Protein AF-0000000087584716 (afdb_homodimer)

InterPro domains:
  IPR004363 Methylglyoxal synthase [NF003559] (1-115)
  IPR004363 Methylglyoxal synthase [PTHR30492] (1-137)
  IPR011607 Methylglyoxal synthase-like domain [PF02142] (18-101)
  IPR036914 Methylglyoxal synthase-like domain superfamily [G3DSA:3.40.50.1380] (1-124)
  IPR036914 Methylglyoxal synthase-like domain superfamily [SSF52335] (1-111)

Foldseek 3Di:
DLVQLLVVCLVLVVLQQQAAAEEEDSSVVSNCVNCPPPPNGHYDDHAHDLVVCRLVVVLVCVVLLAAQAEEEAEDPPDDDPNVVSVVSSVVSCQQQVHHYHHHDVRCVVVSVQSVVPVVDDPSVCVPRVSLQGTHGHPVNVVVVVVVVVVVVVVVVVVVVVCVVDVPDPDPDPDDPPPPPPPPPPSPSRRYHYYYYYDDD/DLVQLLVVCLVLVVLQQQAAAEEEDSSVVSNCVNCPPPPNGHYDDHAYDQVVCRLVVVLVCVVLLQAQAEEEAEDPPDDDPNVVSVVSSVVSCQQQVHHYHHHDVRCVVVSVQSVVPVVDDPSPCVPRVSSQGTHGHPVNVVVVVVVVVVVVVVVVVVVVVCVVDVPDPDPDPDDPPPPPPPPPPSPSRRYHYYYYYDDD

Structure (mmCIF, N/CA/C/O backbone):
data_AF-0000000087584716-model_v1
#
loop_
_entity.id
_entity.type
_entity.pdbx_description
1 polymer 'MGS-like domain-containing protein'
#
loop_
_atom_site.group_PDB
_atom_site.id
_atom_site.type_symbol
_atom_site.label_atom_id
_atom_site.label_alt_id
_atom_site.label_comp_id
_atom_site.label_asym_id
_atom_site.label_entity_id
_atom_site.label_seq_id
_atom_site.pdbx_PDB_ins_code
_atom_site.Cartn_x
_atom_site.Cartn_y
_atom_site.Cartn_z
_atom_site.occupancy
_atom_site.B_iso_or_equiv
_atom_site.auth_seq_id
_atom_site.auth_comp_id
_atom_site.auth_asym_id
_atom_site.auth_atom_id
_atom_site.pdbx_PDB_model_num
ATOM 1 N N . MET A 1 1 ? 11.078 -5.527 -12.258 1 63.47 1 MET A N 1
ATOM 2 C CA . MET A 1 1 ? 10.594 -5.707 -10.891 1 63.47 1 MET A CA 1
ATOM 3 C C . MET A 1 1 ? 10.656 -7.172 -10.477 1 63.47 1 MET A C 1
ATOM 5 O O . MET A 1 1 ? 10.711 -7.488 -9.289 1 63.47 1 MET A O 1
ATOM 9 N N . LYS A 1 2 ? 11.078 -8.07 -11.391 1 71.12 2 LYS A N 1
ATOM 10 C CA . LYS A 1 2 ? 11.133 -9.5 -11.109 1 71.12 2 LYS A CA 1
ATOM 11 C C . LYS A 1 2 ? 12.297 -9.836 -10.18 1 71.12 2 LYS A C 1
ATOM 13 O O . LYS A 1 2 ? 12.133 -10.578 -9.211 1 71.12 2 LYS A O 1
ATOM 18 N N . PRO A 1 3 ? 13.328 -9.047 -10.281 1 79.12 3 PRO A N 1
ATOM 19 C CA . PRO A 1 3 ? 14.398 -9.344 -9.328 1 79.12 3 PRO A CA 1
ATOM 20 C C . PRO A 1 3 ? 14.039 -8.938 -7.898 1 79.12 3 PRO A C 1
ATOM 22 O O . PRO A 1 3 ? 14.375 -9.648 -6.949 1 79.12 3 PRO A O 1
ATOM 25 N N . ALA A 1 4 ? 13.367 -7.805 -7.84 1 84.81 4 ALA A N 1
ATOM 26 C CA . ALA A 1 4 ? 12.953 -7.344 -6.516 1 84.81 4 ALA A CA 1
ATOM 27 C C . ALA A 1 4 ? 12 -8.336 -5.863 1 84.81 4 ALA A C 1
ATOM 29 O O . ALA A 1 4 ? 12.102 -8.602 -4.664 1 84.81 4 ALA A O 1
ATOM 30 N N . MET A 1 5 ? 11.148 -8.914 -6.66 1 89.94 5 MET A N 1
ATOM 31 C CA . MET A 1 5 ? 10.211 -9.906 -6.152 1 89.94 5 MET A CA 1
ATOM 32 C C . MET A 1 5 ? 10.93 -11.188 -5.758 1 89.94 5 MET A C 1
ATOM 34 O O . MET A 1 5 ? 10.633 -11.781 -4.719 1 89.94 5 MET A O 1
ATOM 38 N N . HIS A 1 6 ? 11.844 -11.586 -6.582 1 91.5 6 HIS A N 1
ATOM 39 C CA . HIS A 1 6 ? 12.625 -12.781 -6.27 1 91.5 6 HIS A CA 1
ATOM 40 C C . HIS A 1 6 ? 13.367 -12.633 -4.945 1 91.5 6 HIS A C 1
ATOM 42 O O . HIS A 1 6 ? 13.32 -13.523 -4.098 1 91.5 6 HIS A O 1
ATOM 48 N N . ASP A 1 7 ? 13.984 -11.461 -4.777 1 91.94 7 ASP A N 1
ATOM 49 C CA . ASP A 1 7 ? 14.688 -11.172 -3.527 1 91.94 7 ASP A CA 1
ATOM 50 C C . ASP A 1 7 ? 13.719 -11.188 -2.344 1 91.94 7 ASP A C 1
ATOM 52 O O . ASP A 1 7 ? 14.062 -11.672 -1.264 1 91.94 7 ASP A O 1
ATOM 56 N N . PHE A 1 8 ? 12.594 -10.68 -2.561 1 91.56 8 PHE A N 1
ATOM 57 C CA . PHE A 1 8 ? 11.562 -10.625 -1.526 1 91.56 8 PHE A CA 1
ATOM 58 C C . PHE A 1 8 ? 11.141 -12.031 -1.122 1 91.56 8 PHE A C 1
ATOM 60 O O . PHE A 1 8 ? 11.016 -12.336 0.067 1 91.56 8 PHE A O 1
ATOM 67 N N . ILE A 1 9 ? 10.945 -12.93 -2.104 1 92 9 ILE A N 1
ATOM 68 C CA . ILE A 1 9 ? 10.531 -14.312 -1.887 1 92 9 ILE A CA 1
ATOM 69 C C . ILE A 1 9 ? 11.617 -15.055 -1.107 1 92 9 ILE A C 1
ATOM 71 O O . ILE A 1 9 ? 11.312 -15.852 -0.215 1 92 9 ILE A O 1
ATOM 75 N N . ILE A 1 10 ? 12.859 -14.734 -1.436 1 93.94 10 ILE A N 1
ATOM 76 C CA . ILE A 1 10 ? 13.969 -15.367 -0.735 1 93.94 10 ILE A CA 1
ATOM 77 C C . ILE A 1 10 ? 14.023 -14.867 0.707 1 93.94 10 ILE A C 1
ATOM 79 O O . ILE A 1 10 ? 14.078 -15.672 1.646 1 93.94 10 ILE A O 1
ATOM 83 N N . GLN A 1 11 ? 13.93 -13.617 0.919 1 93.5 11 GLN A N 1
ATOM 84 C CA . GLN A 1 11 ? 14.125 -12.992 2.221 1 93.5 11 GLN A CA 1
ATOM 85 C C . GLN A 1 11 ? 13.008 -13.367 3.186 1 93.5 11 GLN A C 1
ATOM 87 O O . GLN A 1 11 ? 13.242 -13.555 4.379 1 93.5 11 GLN A O 1
ATOM 92 N N . TYR A 1 12 ? 11.82 -13.508 2.654 1 93 12 TYR A N 1
ATOM 93 C CA . TYR A 1 12 ? 10.688 -13.695 3.555 1 93 12 TYR A CA 1
ATOM 94 C C . TYR A 1 12 ? 10.039 -15.055 3.34 1 93 12 TYR A C 1
ATOM 96 O O . TYR A 1 12 ? 8.875 -15.258 3.695 1 93 12 TYR A O 1
ATOM 104 N N . GLY A 1 13 ? 10.773 -16 2.754 1 93 13 GLY A N 1
ATOM 105 C CA . GLY A 1 13 ? 10.266 -17.328 2.453 1 93 13 GLY A CA 1
ATOM 106 C C . GLY A 1 13 ? 9.711 -18.047 3.67 1 93 13 GLY A C 1
ATOM 107 O O . GLY A 1 13 ? 8.695 -18.734 3.582 1 93 13 GLY A O 1
ATOM 108 N N . GLU A 1 14 ? 10.305 -17.812 4.836 1 92 14 GLU A N 1
ATOM 109 C C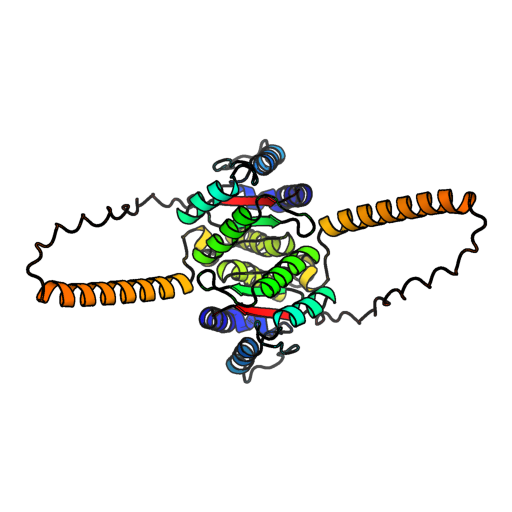A . GLU A 1 14 ? 9.883 -18.5 6.055 1 92 14 GLU A CA 1
ATOM 110 C C . GLU A 1 14 ? 8.492 -18.062 6.484 1 92 14 GLU A C 1
ATOM 112 O O . GLU A 1 14 ? 7.723 -18.859 7.035 1 92 14 GLU A O 1
ATOM 117 N N . VAL A 1 15 ? 8.156 -16.812 6.207 1 89.88 15 VAL A N 1
ATOM 118 C CA . VAL A 1 15 ? 6.836 -16.297 6.547 1 89.88 15 VAL A CA 1
ATOM 119 C C . VAL A 1 15 ? 5.84 -16.641 5.441 1 89.88 15 VAL A C 1
ATOM 121 O O . VAL A 1 15 ? 4.75 -17.156 5.715 1 89.88 15 VAL A O 1
ATOM 124 N N . LEU A 1 16 ? 6.215 -16.5 4.164 1 90.25 16 LEU A N 1
ATOM 125 C CA . LEU A 1 16 ? 5.328 -16.656 3.016 1 90.25 16 LEU A CA 1
ATOM 126 C C . LEU A 1 16 ? 4.828 -18.094 2.904 1 90.25 16 LEU A C 1
ATOM 128 O O . LEU A 1 16 ? 3.656 -18.328 2.604 1 90.25 16 LEU A O 1
ATOM 132 N N . ARG A 1 17 ? 5.645 -19.031 3.248 1 89.38 17 ARG A N 1
ATOM 133 C CA . ARG A 1 17 ? 5.312 -20.438 3.057 1 89.38 17 ARG A CA 1
ATOM 134 C C . ARG A 1 17 ? 4.281 -20.906 4.082 1 89.38 17 ARG A C 1
ATOM 136 O O . ARG A 1 17 ? 3.707 -21.984 3.947 1 89.38 17 ARG A O 1
ATOM 143 N N . LYS A 1 18 ? 4.02 -20.094 5.066 1 87.06 18 LYS A N 1
ATOM 144 C CA . LYS A 1 18 ? 3.039 -20.453 6.086 1 87.06 18 LYS A CA 1
ATOM 145 C C . LYS A 1 18 ? 1.624 -20.109 5.633 1 87.06 18 LYS A C 1
ATOM 147 O O . LYS A 1 18 ? 0.648 -20.453 6.305 1 87.06 18 LYS A O 1
ATOM 152 N N . PHE A 1 19 ? 1.517 -19.484 4.492 1 84.06 19 PHE A N 1
ATOM 153 C CA . PHE A 1 19 ? 0.229 -19.094 3.932 1 84.06 19 PHE A CA 1
ATOM 154 C C . PHE A 1 19 ? 0.028 -19.719 2.555 1 84.06 19 PHE A C 1
ATOM 156 O O . PHE A 1 19 ? 0.992 -20.125 1.908 1 84.06 19 PHE A O 1
ATOM 163 N N . ARG A 1 20 ? -1.274 -19.797 2.162 1 88.06 20 ARG A N 1
ATOM 164 C CA . ARG A 1 20 ? -1.524 -20.141 0.764 1 88.06 20 ARG A CA 1
ATOM 165 C C . ARG A 1 20 ? -1.061 -19.016 -0.16 1 88.06 20 ARG A C 1
ATOM 167 O O . ARG A 1 20 ? -1.427 -17.844 0.032 1 88.06 20 ARG A O 1
ATOM 174 N N . VAL A 1 21 ? -0.219 -19.406 -1.082 1 90.69 21 VAL A N 1
ATOM 175 C CA . VAL A 1 21 ? 0.371 -18.375 -1.94 1 90.69 21 VAL A CA 1
ATOM 176 C C . VAL A 1 21 ? -0.11 -18.562 -3.377 1 90.69 21 VAL A C 1
ATOM 178 O O . VAL A 1 21 ? -0.074 -19.688 -3.908 1 90.69 21 VAL A O 1
ATOM 181 N N . THR A 1 22 ? -0.655 -17.516 -3.971 1 91.06 22 THR A N 1
ATOM 182 C CA . THR A 1 22 ? -1.039 -17.453 -5.379 1 91.06 22 THR A CA 1
ATOM 183 C C . THR A 1 22 ? -0.339 -16.297 -6.086 1 91.06 22 THR A C 1
ATOM 185 O O . THR A 1 22 ? 0.269 -15.445 -5.441 1 91.06 22 THR A O 1
ATOM 188 N N . GLY A 1 23 ? -0.29 -16.359 -7.383 1 90.19 23 GLY A N 1
ATOM 189 C CA . GLY A 1 23 ? 0.361 -15.32 -8.156 1 90.19 23 GLY A CA 1
ATOM 190 C C . GLY A 1 23 ? 0.444 -15.641 -9.641 1 90.19 23 GLY A C 1
ATOM 191 O O . GLY A 1 23 ? -0.156 -16.609 -10.102 1 90.19 23 GLY A O 1
ATOM 192 N N . THR A 1 24 ? 1.114 -14.711 -10.336 1 87.06 24 THR A N 1
ATOM 193 C CA . THR A 1 24 ? 1.285 -14.906 -11.773 1 87.06 24 THR A CA 1
ATOM 194 C C . THR A 1 24 ? 2.279 -16.031 -12.047 1 87.06 24 THR A C 1
ATOM 196 O O . THR A 1 24 ? 3.018 -16.438 -11.156 1 87.06 24 THR A O 1
ATOM 199 N N . GLU A 1 25 ? 2.334 -16.453 -13.219 1 83.69 25 GLU A N 1
ATOM 200 C CA . GLU A 1 25 ? 3.084 -17.641 -13.625 1 83.69 25 GLU A CA 1
ATOM 201 C C . GLU A 1 25 ? 4.555 -17.531 -13.234 1 83.69 25 GLU A C 1
ATOM 203 O O . GLU A 1 25 ? 5.102 -18.406 -12.562 1 83.69 25 GLU A O 1
ATOM 208 N N . THR A 1 26 ? 5.215 -16.438 -13.633 1 84.44 26 THR A N 1
ATOM 209 C CA . THR A 1 26 ? 6.641 -16.281 -13.367 1 84.44 26 THR A CA 1
ATOM 210 C C . THR A 1 26 ? 6.902 -16.172 -11.867 1 84.44 26 THR A C 1
ATOM 212 O O . THR A 1 26 ? 7.863 -16.75 -11.352 1 84.44 26 THR A O 1
ATOM 215 N N . THR A 1 27 ? 6.059 -15.453 -11.18 1 89.56 27 THR A N 1
ATOM 216 C CA . THR A 1 27 ? 6.211 -15.297 -9.742 1 89.56 27 THR A CA 1
ATOM 217 C C . THR A 1 27 ? 6.051 -16.641 -9.031 1 89.56 27 THR A C 1
ATOM 219 O O . THR A 1 27 ? 6.84 -16.984 -8.148 1 89.56 27 THR A O 1
ATOM 222 N N . MET A 1 28 ? 5.078 -17.438 -9.469 1 90.69 28 MET A N 1
ATOM 223 C CA . MET A 1 28 ? 4.844 -18.734 -8.828 1 90.69 28 MET A CA 1
ATOM 224 C C . MET A 1 28 ? 5.977 -19.703 -9.141 1 90.69 28 MET A C 1
ATOM 226 O O . MET A 1 28 ? 6.328 -20.547 -8.305 1 90.69 28 MET A O 1
ATOM 230 N N . LYS A 1 29 ? 6.535 -19.562 -10.32 1 88.69 29 LYS A N 1
ATOM 231 C CA . LYS A 1 29 ? 7.707 -20.375 -10.648 1 88.69 29 LYS A CA 1
ATOM 232 C C . LYS A 1 29 ? 8.867 -20.062 -9.711 1 88.69 29 LYS A C 1
ATOM 234 O O . LYS A 1 29 ? 9.586 -20.969 -9.273 1 88.69 29 LYS A O 1
ATOM 239 N N . MET A 1 30 ? 9.047 -18.766 -9.414 1 90 30 MET A N 1
ATOM 240 C CA . MET A 1 30 ? 10.078 -18.359 -8.469 1 90 30 MET A CA 1
ATOM 241 C C . MET A 1 30 ? 9.836 -18.984 -7.102 1 90 30 MET A C 1
ATOM 243 O O . MET A 1 30 ? 10.766 -19.516 -6.484 1 90 30 MET A O 1
ATOM 247 N N . CYS A 1 31 ? 8.586 -18.922 -6.676 1 91.62 31 CYS A N 1
ATOM 248 C CA . CYS A 1 31 ? 8.242 -19.484 -5.375 1 91.62 31 CYS A CA 1
ATOM 249 C C . CYS A 1 31 ? 8.531 -20.984 -5.332 1 91.62 31 CYS A C 1
ATOM 251 O O . CYS A 1 31 ? 9.203 -21.469 -4.422 1 91.62 31 CYS A O 1
ATOM 253 N N . LYS A 1 32 ? 8.078 -21.719 -6.332 1 92.44 32 LYS A N 1
ATOM 254 C CA . LYS A 1 32 ? 8.227 -23.172 -6.371 1 92.44 32 LYS A CA 1
ATOM 255 C C . LYS A 1 32 ? 9.695 -23.562 -6.445 1 92.44 32 LYS A C 1
ATOM 257 O O . LYS A 1 32 ? 10.109 -24.547 -5.828 1 92.44 32 LYS A O 1
ATOM 262 N N . SER A 1 33 ? 10.422 -22.766 -7.168 1 93.69 33 SER A N 1
ATOM 263 C CA . SER A 1 33 ? 11.852 -23.031 -7.285 1 93.69 33 SER A CA 1
ATOM 264 C C . SER A 1 33 ? 12.57 -22.797 -5.961 1 93.69 33 SER A C 1
ATOM 266 O O . SER A 1 33 ? 13.359 -23.641 -5.52 1 93.69 33 SER A O 1
ATOM 268 N N . GLU A 1 34 ? 12.305 -21.656 -5.305 1 93 34 GLU A N 1
ATOM 269 C CA . GLU A 1 34 ? 13 -21.266 -4.082 1 93 34 GLU A CA 1
ATOM 270 C C . GLU A 1 34 ? 12.578 -22.141 -2.904 1 93 34 GLU A C 1
ATOM 272 O O . GLU A 1 34 ? 13.352 -22.344 -1.965 1 93 34 GLU A O 1
ATOM 277 N N . TRP A 1 35 ? 11.359 -22.734 -3.043 1 94.88 35 TRP A N 1
ATOM 278 C CA . TRP A 1 35 ? 10.828 -23.453 -1.896 1 94.88 35 TRP A CA 1
ATOM 279 C C . TRP A 1 35 ? 10.844 -24.969 -2.154 1 94.88 35 TRP A C 1
ATOM 281 O O . TRP A 1 35 ? 10.203 -25.734 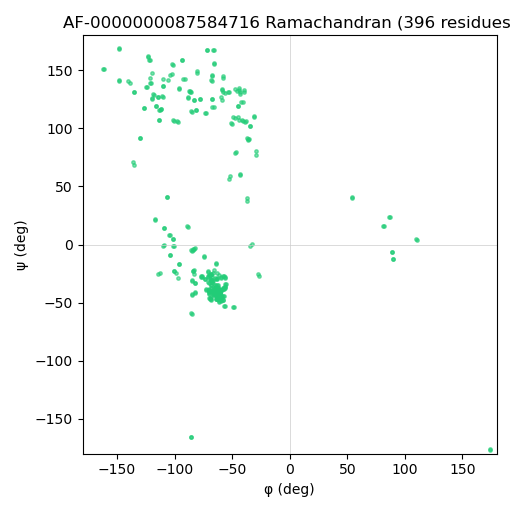-1.43 1 94.88 35 TRP A O 1
ATOM 291 N N . LYS A 1 36 ? 11.555 -25.359 -3.143 1 94.12 36 LYS A N 1
ATOM 292 C CA . LYS A 1 36 ? 11.664 -26.766 -3.465 1 94.12 36 LYS A CA 1
ATOM 293 C C . LYS A 1 36 ? 12.203 -27.562 -2.277 1 94.12 36 LYS A C 1
ATOM 295 O O . LYS A 1 36 ? 13.188 -27.156 -1.648 1 94.12 36 LYS A O 1
ATOM 300 N N . GLY A 1 37 ? 11.555 -28.641 -1.932 1 92.62 37 GLY A N 1
ATOM 301 C CA . GLY A 1 37 ? 12 -29.516 -0.862 1 92.62 37 GLY A CA 1
ATOM 302 C C . GLY A 1 37 ? 11.445 -29.141 0.496 1 92.62 37 GLY A C 1
ATOM 303 O O . GLY A 1 37 ? 11.609 -29.875 1.472 1 92.62 37 GLY A O 1
ATOM 304 N N . LYS A 1 38 ? 10.867 -27.969 0.583 1 91.5 38 LYS A N 1
ATOM 305 C CA . LYS A 1 38 ? 10.242 -27.562 1.84 1 91.5 38 LYS A CA 1
ATOM 306 C C . LYS A 1 38 ? 8.859 -28.188 1.988 1 91.5 38 LYS A C 1
ATOM 308 O O . LYS A 1 38 ? 8.18 -28.469 0.993 1 91.5 38 LYS A O 1
ATOM 313 N N . GLU A 1 39 ? 8.414 -28.5 3.186 1 88.75 39 GLU A N 1
ATOM 314 C CA . GLU A 1 39 ? 7.141 -29.156 3.455 1 88.75 39 GLU A CA 1
ATOM 315 C C . GLU A 1 39 ? 6.09 -28.156 3.932 1 88.75 39 GLU A C 1
ATOM 317 O O . GLU A 1 39 ? 6.43 -27.062 4.383 1 88.75 39 GLU A O 1
ATOM 322 N N . GLY A 1 40 ? 4.852 -28.5 3.707 1 89.06 40 GLY A N 1
ATOM 323 C CA . GLY A 1 40 ? 3.74 -27.766 4.277 1 89.06 40 GLY A CA 1
ATOM 324 C C . GLY A 1 40 ? 3.381 -26.516 3.48 1 89.06 40 GLY A C 1
ATOM 325 O O . GLY A 1 40 ? 2.744 -25.609 4.004 1 89.06 40 GLY A O 1
ATOM 326 N N . ILE A 1 41 ? 3.873 -26.453 2.266 1 87.62 41 ILE A N 1
ATOM 327 C CA . ILE A 1 41 ? 3.586 -25.281 1.432 1 87.62 41 ILE A CA 1
ATOM 328 C C . ILE A 1 41 ? 2.27 -25.5 0.687 1 87.62 41 ILE A C 1
ATOM 330 O O . ILE A 1 41 ? 2.033 -26.562 0.122 1 87.62 41 ILE A O 1
ATOM 334 N N . VAL A 1 42 ? 1.385 -24.5 0.724 1 89.25 42 VAL A N 1
ATOM 335 C CA . VAL A 1 42 ? 0.12 -24.547 -0.002 1 89.25 42 VAL A CA 1
ATOM 336 C C . VAL A 1 42 ? 0.123 -23.5 -1.114 1 89.25 42 VAL A C 1
ATOM 338 O O . VAL A 1 42 ? 0.21 -22.297 -0.846 1 89.25 42 VAL A O 1
ATOM 341 N N . TYR A 1 43 ? 0.06 -23.984 -2.277 1 88.69 43 TYR A N 1
ATOM 342 C CA . TYR A 1 43 ? -0.008 -23.094 -3.43 1 88.69 43 TYR A CA 1
ATOM 343 C C . TYR A 1 43 ? -1.449 -22.891 -3.883 1 88.69 43 TYR A C 1
ATOM 345 O O . TYR A 1 43 ? -2.238 -23.844 -3.895 1 88.69 43 TYR A O 1
ATOM 353 N N . GLY A 1 44 ? -1.771 -21.656 -4.121 1 87.88 44 GLY A N 1
ATOM 354 C CA . GLY A 1 44 ? -3.047 -21.375 -4.762 1 87.88 44 GLY A CA 1
ATOM 355 C C . GLY A 1 44 ? -2.98 -21.453 -6.277 1 87.88 44 GLY A C 1
ATOM 356 O O . GLY A 1 44 ? -2.014 -21.969 -6.836 1 87.88 44 GLY A O 1
ATOM 357 N N . ASP A 1 45 ? -3.963 -20.953 -6.949 1 85.19 45 ASP A N 1
ATOM 358 C CA . ASP A 1 45 ? -4.035 -20.953 -8.406 1 85.19 45 ASP A CA 1
ATOM 359 C C . ASP A 1 45 ? -2.967 -20.047 -9.016 1 85.19 45 ASP A C 1
ATOM 361 O O . ASP A 1 45 ? -2.67 -18.984 -8.477 1 85.19 45 ASP A O 1
ATOM 365 N N . VAL A 1 46 ? -2.469 -20.609 -10.109 1 89.38 46 VAL A N 1
ATOM 366 C CA . VAL A 1 46 ? -1.52 -19.797 -10.867 1 89.38 46 VAL A CA 1
ATOM 367 C C . VAL A 1 46 ? -2.27 -18.938 -11.875 1 89.38 46 VAL A C 1
ATOM 369 O O . VAL A 1 46 ? -3.086 -19.438 -12.648 1 89.38 46 VAL A O 1
ATOM 372 N N . CYS A 1 47 ? -2.016 -17.641 -11.812 1 89.81 47 CYS A N 1
ATOM 373 C CA . CYS A 1 47 ? -2.678 -16.703 -12.711 1 89.81 47 CYS A CA 1
ATOM 374 C C . CYS A 1 47 ? -1.835 -16.453 -13.953 1 89.81 47 CYS A C 1
ATOM 376 O O . CYS A 1 47 ? -0.62 -16.641 -13.938 1 89.81 47 CYS A O 1
ATOM 378 N N . ALA A 1 48 ? -2.48 -15.992 -15 1 87.75 48 ALA A N 1
ATOM 379 C CA . ALA A 1 48 ? -1.782 -15.562 -16.219 1 87.75 48 ALA A CA 1
ATOM 380 C C . ALA A 1 48 ? -0.929 -14.328 -15.945 1 87.75 48 ALA A C 1
ATOM 382 O O . ALA A 1 48 ? -1.034 -13.711 -14.891 1 87.75 48 ALA A O 1
ATOM 383 N N . SER A 1 49 ? -0.075 -14.086 -16.969 1 84.19 49 SER A N 1
ATOM 384 C CA . SER A 1 49 ? 0.692 -12.852 -16.859 1 84.19 49 SER A CA 1
ATOM 385 C C . SER A 1 49 ? -0.217 -11.625 -16.938 1 84.19 49 SER A C 1
ATOM 387 O O . SER A 1 49 ? -1.33 -11.703 -17.453 1 84.19 49 SER A O 1
ATOM 389 N N . GLY A 1 50 ? 0.186 -10.531 -16.406 1 82.38 50 GLY A N 1
ATOM 390 C CA . GLY A 1 50 ? -0.596 -9.305 -16.375 1 82.38 50 GLY A CA 1
ATOM 391 C C . GLY A 1 50 ? -1.181 -8.938 -17.734 1 82.38 50 GLY A C 1
ATOM 392 O O . GLY A 1 50 ? -2.402 -8.867 -17.891 1 82.38 50 GLY A O 1
ATOM 393 N N . PRO A 1 51 ? -0.314 -8.859 -18.766 1 83.38 51 PRO A N 1
ATOM 394 C CA . PRO A 1 51 ? -0.8 -8.438 -20.078 1 83.38 51 PRO A CA 1
ATOM 395 C C . PRO A 1 51 ? -1.8 -9.414 -20.672 1 83.38 51 PRO A C 1
ATOM 397 O O . PRO A 1 51 ? -2.607 -9.039 -21.531 1 83.38 51 PRO A O 1
ATOM 400 N N . LEU A 1 52 ? -1.846 -10.594 -20.156 1 89.44 52 LEU A N 1
ATOM 401 C CA . LEU A 1 52 ? -2.734 -11.609 -20.719 1 89.44 52 LEU A CA 1
ATOM 402 C C . LEU A 1 52 ? -3.967 -11.797 -19.828 1 89.44 52 LEU A C 1
ATOM 404 O O . LEU A 1 52 ? -4.711 -12.766 -20 1 89.44 52 LEU A O 1
ATOM 408 N N . GLY A 1 53 ? -4.094 -10.914 -18.844 1 87.38 53 GLY A N 1
ATOM 409 C CA . GLY A 1 53 ? -5.324 -10.938 -18.078 1 87.38 53 GLY A CA 1
ATOM 410 C C . GLY A 1 53 ? -5.129 -11.438 -16.656 1 87.38 53 GLY A C 1
ATOM 411 O O . GLY A 1 53 ? -6.102 -11.633 -15.922 1 87.38 53 GLY A O 1
ATOM 412 N N . GLY A 1 54 ? -3.949 -11.695 -16.281 1 89.12 54 GLY A N 1
ATOM 413 C CA . GLY A 1 54 ? -3.684 -12.188 -14.938 1 89.12 54 GLY A CA 1
ATOM 414 C C . GLY A 1 54 ? -4.211 -11.266 -13.852 1 89.12 54 GLY A C 1
ATOM 415 O O . GLY A 1 54 ? -4.695 -11.734 -12.82 1 89.12 54 GLY A O 1
ATOM 416 N N . ASP A 1 55 ? -4.152 -10 -14.055 1 90.88 55 ASP A N 1
ATOM 417 C CA . ASP A 1 55 ? -4.676 -9.047 -13.078 1 90.88 55 ASP A CA 1
ATOM 418 C C . ASP A 1 55 ? -6.184 -9.211 -12.898 1 90.88 55 ASP A C 1
ATOM 420 O O . ASP A 1 55 ? -6.695 -9.109 -11.789 1 90.88 55 ASP A O 1
ATOM 424 N N . ALA A 1 56 ? -6.855 -9.484 -13.977 1 91 56 ALA A N 1
ATOM 425 C CA . ALA A 1 56 ? -8.297 -9.688 -13.914 1 91 56 ALA A CA 1
ATOM 426 C C . ALA A 1 56 ? -8.641 -10.977 -13.164 1 91 56 ALA A C 1
ATOM 428 O O . ALA A 1 56 ? -9.609 -11.016 -12.406 1 91 56 ALA A O 1
ATOM 429 N N . GLU A 1 57 ? -7.84 -11.984 -13.359 1 90.62 57 GLU A N 1
ATOM 430 C CA . GLU A 1 57 ? -8.023 -13.227 -12.609 1 90.62 57 GLU A CA 1
ATOM 431 C C . GLU A 1 57 ? -7.887 -12.992 -11.109 1 90.62 57 GLU A C 1
ATOM 433 O O . GLU A 1 57 ? -8.727 -13.445 -10.32 1 90.62 57 GLU A O 1
ATOM 438 N N . ILE A 1 58 ? -6.848 -12.266 -10.766 1 90.31 58 ILE A N 1
ATOM 439 C CA . ILE A 1 58 ? -6.594 -11.945 -9.359 1 90.31 58 ILE A CA 1
ATOM 440 C C . ILE A 1 58 ? -7.746 -11.109 -8.805 1 90.31 58 ILE A C 1
ATOM 442 O O . ILE A 1 58 ? -8.234 -11.367 -7.703 1 90.31 58 ILE A O 1
ATOM 446 N N . SER A 1 59 ? -8.18 -10.203 -9.609 1 91.69 59 SER A N 1
ATOM 447 C CA . SER A 1 59 ? -9.281 -9.336 -9.195 1 91.69 59 SER A CA 1
ATOM 448 C C . SER A 1 59 ? -10.547 -10.148 -8.914 1 91.69 59 SER A C 1
ATOM 450 O O . SER A 1 59 ? -11.25 -9.891 -7.938 1 91.69 59 SER A O 1
ATOM 452 N N . SER A 1 60 ? -10.773 -11.094 -9.758 1 89.31 60 SER A N 1
ATOM 453 C CA . SER A 1 60 ? -11.938 -11.961 -9.555 1 89.31 60 SER A CA 1
ATOM 454 C C . SER A 1 60 ? -11.836 -12.727 -8.242 1 89.31 60 SER A C 1
ATOM 456 O O . SER A 1 60 ? -12.805 -12.797 -7.484 1 89.31 60 SER A O 1
ATOM 458 N N . SER A 1 61 ? -10.68 -13.234 -7.961 1 87.31 61 SER A N 1
ATOM 459 C CA . SER A 1 61 ? -10.445 -13.953 -6.711 1 87.31 61 SER A CA 1
ATOM 460 C C . SER A 1 61 ? -10.609 -13.031 -5.508 1 87.31 61 SER A C 1
ATOM 462 O O . SER A 1 61 ? -11.141 -13.445 -4.473 1 87.31 61 SER A O 1
ATOM 464 N N . LEU A 1 62 ? -10.141 -11.852 -5.676 1 87.38 62 LEU A N 1
ATOM 465 C CA . LEU A 1 62 ? -10.234 -10.844 -4.625 1 87.38 62 LEU A CA 1
ATOM 466 C C . LEU A 1 62 ? -11.688 -10.508 -4.312 1 87.38 62 LEU A C 1
ATOM 468 O O . LEU A 1 62 ? -12.094 -10.5 -3.148 1 87.38 62 LEU A O 1
ATOM 472 N N . VAL A 1 63 ? -12.516 -10.352 -5.305 1 86.12 63 VAL A N 1
ATOM 473 C CA . VAL A 1 63 ? -13.914 -9.969 -5.148 1 86.12 63 VAL A CA 1
ATOM 474 C C . VAL A 1 63 ? -14.688 -11.109 -4.5 1 86.12 63 VAL A C 1
ATOM 476 O O . VAL A 1 63 ? -15.602 -10.875 -3.709 1 86.12 63 VAL A O 1
ATOM 479 N N . ARG A 1 64 ? -14.164 -12.289 -4.719 1 83.88 64 ARG A N 1
ATOM 480 C CA . ARG A 1 64 ? -14.828 -13.469 -4.168 1 83.88 64 ARG A CA 1
ATOM 481 C C . ARG A 1 64 ? -14.383 -13.719 -2.729 1 83.88 64 ARG A C 1
ATOM 483 O O . ARG A 1 64 ? -14.859 -14.656 -2.086 1 83.88 64 ARG A O 1
ATOM 490 N N . GLY A 1 65 ? -13.453 -12.938 -2.289 1 84.38 65 GLY A N 1
ATOM 491 C CA . GLY A 1 65 ? -13.016 -13.07 -0.907 1 84.38 65 GLY A CA 1
ATOM 492 C C . GLY A 1 65 ? -11.938 -14.109 -0.716 1 84.38 65 GLY A C 1
ATOM 493 O O . GLY A 1 65 ? -11.734 -14.609 0.395 1 84.38 65 GLY A O 1
ATOM 494 N N . ASP A 1 66 ? -11.172 -14.43 -1.738 1 83.31 66 ASP A N 1
ATOM 495 C CA . ASP A 1 66 ? -10.203 -15.523 -1.686 1 83.31 66 ASP A CA 1
ATOM 496 C C . ASP A 1 66 ? -8.789 -14.992 -1.472 1 83.31 66 ASP A C 1
ATOM 498 O O . ASP A 1 66 ? -7.832 -15.766 -1.427 1 83.31 66 ASP A O 1
ATOM 502 N N . ILE A 1 67 ? -8.656 -13.664 -1.389 1 87.69 67 ILE A N 1
ATOM 503 C CA . ILE A 1 67 ? -7.336 -13.062 -1.221 1 87.69 67 ILE A CA 1
ATOM 504 C C . ILE A 1 67 ? -7.289 -12.289 0.096 1 87.69 67 ILE A C 1
ATOM 506 O O . ILE A 1 67 ? -8.148 -11.445 0.36 1 87.69 67 ILE A O 1
ATOM 510 N N . GLY A 1 68 ? -6.289 -12.539 0.896 1 86.75 68 GLY A N 1
ATOM 511 C CA . GLY A 1 68 ? -6.168 -11.883 2.189 1 86.75 68 GLY A CA 1
ATOM 512 C C . GLY A 1 68 ? -5.184 -10.734 2.188 1 86.75 68 GLY A C 1
ATOM 513 O O . GLY A 1 68 ? -5.25 -9.852 3.045 1 86.75 68 GLY A O 1
ATOM 514 N N . ALA A 1 69 ? -4.273 -10.75 1.261 1 90.88 69 ALA A N 1
ATOM 515 C CA . ALA A 1 69 ? -3.277 -9.695 1.11 1 90.88 69 ALA A CA 1
ATOM 516 C C . ALA A 1 69 ? -2.641 -9.734 -0.276 1 90.88 69 ALA A C 1
ATOM 518 O O . ALA A 1 69 ? -2.539 -10.797 -0.889 1 90.88 69 ALA A O 1
ATOM 519 N N . VAL A 1 70 ? -2.223 -8.57 -0.724 1 92.38 70 VAL A N 1
ATOM 520 C CA . VAL A 1 70 ? -1.63 -8.461 -2.053 1 92.38 70 VAL A CA 1
ATOM 521 C C . VAL A 1 70 ? -0.269 -7.773 -1.954 1 92.38 70 VAL A C 1
ATOM 523 O O . VAL A 1 70 ? -0.168 -6.648 -1.458 1 92.38 70 VAL A O 1
ATOM 526 N N . VAL A 1 71 ? 0.793 -8.477 -2.326 1 93.88 71 VAL A N 1
ATOM 527 C CA . VAL A 1 71 ? 2.094 -7.871 -2.592 1 93.88 71 VAL A CA 1
ATOM 528 C C . VAL A 1 71 ? 2.299 -7.727 -4.098 1 93.88 71 VAL A C 1
ATOM 530 O O . VAL A 1 71 ? 2.479 -8.719 -4.805 1 93.88 71 VAL A O 1
ATOM 533 N N . PHE A 1 72 ? 2.201 -6.504 -4.578 1 94 72 PHE A N 1
ATOM 534 C CA . PHE A 1 72 ? 2.191 -6.172 -6 1 94 72 PHE A CA 1
ATOM 535 C C . PHE A 1 72 ? 3.201 -5.07 -6.305 1 94 72 PHE A C 1
ATOM 537 O O . PHE A 1 72 ? 2.867 -3.885 -6.262 1 94 72 PHE A O 1
ATOM 544 N N . PHE A 1 73 ? 4.438 -5.555 -6.66 1 91.12 73 PHE A N 1
ATOM 545 C CA . PHE A 1 73 ? 5.469 -4.57 -6.965 1 91.12 73 PHE A CA 1
ATOM 546 C C . PHE A 1 73 ? 5.277 -4 -8.367 1 91.12 73 PHE A C 1
ATOM 548 O O . PHE A 1 73 ? 5.172 -4.75 -9.336 1 91.12 73 PHE A O 1
ATOM 555 N N . ILE A 1 74 ? 5.191 -2.723 -8.477 1 88.62 74 ILE A N 1
ATOM 556 C CA . ILE A 1 74 ? 4.992 -2.033 -9.75 1 88.62 74 ILE A CA 1
ATOM 557 C C . ILE A 1 74 ? 6.262 -1.273 -10.133 1 88.62 74 ILE A C 1
ATOM 559 O O . ILE A 1 74 ? 6.832 -0.557 -9.305 1 88.62 74 ILE A O 1
ATOM 563 N N . ASP A 1 75 ? 6.723 -1.523 -11.297 1 82.81 75 ASP A N 1
ATOM 564 C CA . ASP A 1 75 ? 7.805 -0.699 -11.828 1 82.81 75 ASP A CA 1
ATOM 565 C C . ASP A 1 75 ? 7.301 0.691 -12.211 1 82.81 75 ASP A C 1
ATOM 567 O O . ASP A 1 75 ? 6.559 0.843 -13.18 1 82.81 75 ASP A O 1
ATOM 571 N N . PRO A 1 76 ? 7.773 1.695 -11.477 1 87.25 76 PRO A N 1
ATOM 572 C CA . PRO A 1 76 ? 7.211 3.027 -11.711 1 87.25 76 PRO A CA 1
ATOM 573 C C . PRO A 1 76 ? 7.859 3.744 -12.898 1 87.25 76 PRO A C 1
ATOM 575 O O . PRO A 1 76 ? 7.445 4.844 -13.258 1 87.25 76 PRO A O 1
ATOM 578 N N . LEU A 1 77 ? 8.859 3.182 -13.539 1 84.69 77 LEU A N 1
ATOM 579 C CA . LEU A 1 77 ? 9.617 3.887 -14.562 1 84.69 77 LEU A CA 1
ATOM 580 C C . LEU A 1 77 ? 9.32 3.324 -15.953 1 84.69 77 LEU A C 1
ATOM 582 O O . LEU A 1 77 ? 9.82 3.836 -16.953 1 84.69 77 LEU A O 1
ATOM 586 N N . SER A 1 78 ? 8.477 2.322 -16.016 1 77.69 78 SER A N 1
ATOM 587 C CA . SER A 1 78 ? 8.18 1.699 -17.297 1 77.69 78 SER A CA 1
ATOM 588 C C . SER A 1 78 ? 6.688 1.773 -17.609 1 77.69 78 SER A C 1
ATOM 590 O O . SER A 1 78 ? 5.848 1.632 -16.719 1 77.69 78 SER A O 1
ATOM 592 N N . PRO A 1 79 ? 6.418 2.055 -18.859 1 79.12 79 PRO A N 1
ATOM 593 C CA . PRO A 1 79 ? 5.004 1.976 -19.234 1 79.12 79 PRO A CA 1
ATOM 594 C C . PRO A 1 79 ? 4.461 0.551 -19.188 1 79.12 79 PRO A C 1
ATOM 596 O O . PRO A 1 79 ? 5.18 -0.401 -19.5 1 79.12 79 PRO A O 1
ATOM 599 N N . HIS A 1 80 ? 3.193 0.474 -18.812 1 81.81 80 HIS A N 1
ATOM 600 C CA . HIS A 1 80 ? 2.529 -0.825 -18.781 1 81.81 80 HIS A CA 1
ATOM 601 C C . HIS A 1 80 ? 1.376 -0.868 -19.781 1 81.81 80 HIS A C 1
ATOM 603 O O . HIS A 1 80 ? 0.426 -0.091 -19.672 1 81.81 80 HIS A O 1
ATOM 609 N N . PRO A 1 81 ? 1.395 -1.782 -20.812 1 82.75 81 PRO A N 1
ATOM 610 C CA . PRO A 1 81 ? 0.308 -1.874 -21.797 1 82.75 81 PRO A CA 1
ATOM 611 C C . PRO A 1 81 ? -1.04 -2.191 -21.141 1 82.75 81 PRO A C 1
ATOM 613 O O . PRO A 1 81 ? -2.088 -1.843 -21.703 1 82.75 81 PRO A O 1
ATOM 616 N N . HIS A 1 82 ? -1.06 -2.857 -20.062 1 87.31 82 HIS A N 1
ATOM 617 C CA . HIS A 1 82 ? -2.279 -3.25 -19.375 1 87.31 82 HIS A CA 1
ATOM 618 C C . HIS A 1 82 ? -2.494 -2.412 -18.109 1 87.31 82 HIS A C 1
ATOM 620 O O . HIS A 1 82 ? -2.906 -2.936 -17.078 1 87.31 82 HIS A O 1
ATOM 626 N N . GLN A 1 83 ? -2.225 -1.155 -18.203 1 89.69 83 GLN A N 1
ATOM 627 C CA . GLN A 1 83 ? -2.334 -0.23 -17.078 1 89.69 83 GLN A CA 1
ATOM 628 C C . GLN A 1 83 ? -3.746 -0.234 -16.5 1 89.69 83 GLN A C 1
ATOM 630 O O . GLN A 1 83 ? -3.922 -0.189 -15.289 1 89.69 83 GLN A O 1
ATOM 635 N N . ALA A 1 84 ? -4.738 -0.348 -17.406 1 88.31 84 ALA A N 1
ATOM 636 C CA . ALA A 1 84 ? -6.121 -0.357 -16.938 1 88.31 84 ALA A CA 1
ATOM 637 C C . ALA A 1 84 ? -6.379 -1.528 -16 1 88.31 84 ALA A C 1
ATOM 639 O O . ALA A 1 84 ? -7.109 -1.393 -15.016 1 88.31 84 ALA A O 1
ATOM 640 N N . ASP A 1 85 ? -5.824 -2.686 -16.328 1 88.62 85 ASP A N 1
ATOM 641 C CA . ASP A 1 85 ? -5.977 -3.873 -15.484 1 88.62 85 ASP A CA 1
ATOM 642 C C . ASP A 1 85 ? -5.309 -3.676 -14.125 1 88.62 85 ASP A C 1
ATOM 644 O O . ASP A 1 85 ? -5.863 -4.062 -13.094 1 88.62 85 ASP A O 1
ATOM 648 N N . ILE A 1 86 ? -4.148 -3.057 -14.141 1 91.38 86 ILE A N 1
ATOM 649 C CA . ILE A 1 86 ? -3.42 -2.77 -12.906 1 91.38 86 ILE A CA 1
ATOM 650 C C . ILE A 1 86 ? -4.242 -1.831 -12.031 1 91.38 86 ILE A C 1
ATOM 652 O O . ILE A 1 86 ? -4.441 -2.1 -10.844 1 91.38 86 ILE A O 1
ATOM 656 N N . ASP A 1 87 ? -4.766 -0.781 -12.633 1 91.25 87 ASP A N 1
ATOM 657 C CA . ASP A 1 87 ? -5.559 0.203 -11.906 1 91.25 87 ASP A CA 1
ATOM 658 C C . ASP A 1 87 ? -6.797 -0.44 -11.289 1 91.25 87 ASP A C 1
ATOM 660 O O . ASP A 1 87 ? -7.168 -0.125 -10.156 1 91.25 87 ASP A O 1
ATOM 664 N N . SER A 1 88 ? -7.414 -1.313 -12.055 1 91.56 88 SER A N 1
ATOM 665 C CA . SER A 1 88 ? -8.602 -2.008 -11.57 1 91.56 88 SER A CA 1
ATOM 666 C C . SER A 1 88 ? -8.281 -2.875 -10.352 1 91.56 88 SER A C 1
ATOM 668 O O . SER A 1 88 ? -8.992 -2.84 -9.352 1 91.56 88 SER A O 1
ATOM 670 N N . LEU A 1 89 ? -7.234 -3.623 -10.445 1 91.62 89 LEU A N 1
ATOM 671 C CA . LEU A 1 89 ? -6.812 -4.465 -9.328 1 91.62 89 LEU A CA 1
ATOM 672 C C . LEU A 1 89 ? -6.562 -3.629 -8.078 1 91.62 89 LEU A C 1
ATOM 674 O O . LEU A 1 89 ? -7.066 -3.953 -7.004 1 91.62 89 LEU A O 1
ATOM 678 N N . CYS A 1 90 ? -5.824 -2.547 -8.227 1 93.88 90 CYS A N 1
ATOM 679 C CA . CYS A 1 90 ? -5.492 -1.674 -7.102 1 93.88 90 CYS A CA 1
ATOM 680 C C . CYS A 1 90 ? -6.754 -1.084 -6.48 1 93.88 90 CYS A C 1
ATOM 682 O O . CYS A 1 90 ? -6.914 -1.103 -5.258 1 93.88 90 CYS A O 1
ATOM 684 N N . ARG A 1 91 ? -7.633 -0.609 -7.293 1 91.69 91 ARG A N 1
ATOM 685 C CA . ARG A 1 91 ? -8.875 -0.016 -6.801 1 91.69 91 ARG A CA 1
ATOM 686 C C . ARG A 1 91 ? -9.711 -1.043 -6.043 1 91.69 91 ARG A C 1
ATOM 688 O O . ARG A 1 91 ? -10.273 -0.737 -4.992 1 91.69 91 ARG A O 1
ATOM 695 N N . LEU A 1 92 ? -9.805 -2.25 -6.551 1 91 92 LEU A N 1
ATOM 696 C CA . LEU A 1 92 ? -10.641 -3.281 -5.945 1 91 92 LEU A CA 1
ATOM 697 C C . LEU A 1 92 ? -10.078 -3.719 -4.598 1 91 92 LEU A C 1
ATOM 699 O O . LEU A 1 92 ? -10.828 -4.074 -3.689 1 91 92 LEU A O 1
ATOM 703 N N . CYS A 1 93 ? -8.781 -3.666 -4.445 1 91 93 CYS A N 1
ATOM 704 C CA . CYS A 1 93 ? -8.219 -3.898 -3.121 1 91 93 CYS A CA 1
ATOM 705 C C . CYS A 1 93 ? -8.75 -2.887 -2.113 1 91 93 CYS A C 1
ATOM 707 O O . CYS A 1 93 ? -9.031 -3.236 -0.966 1 91 93 CYS A O 1
ATOM 709 N N . LEU A 1 94 ? -8.875 -1.656 -2.553 1 90.06 94 LEU A N 1
ATOM 710 C CA . LEU A 1 94 ? -9.383 -0.603 -1.68 1 90.06 94 LEU A CA 1
ATOM 711 C C . LEU A 1 94 ? -10.867 -0.808 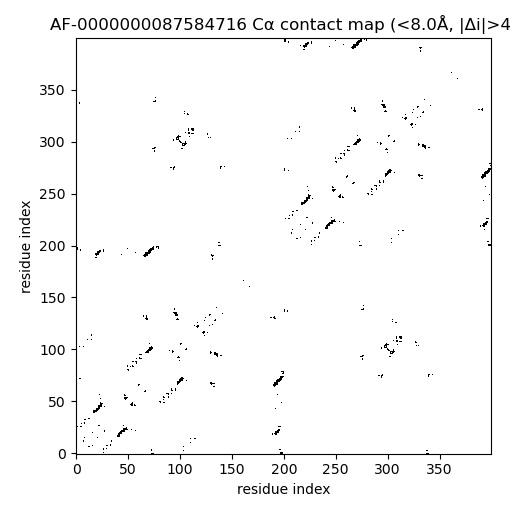-1.387 1 90.06 94 LEU A C 1
ATOM 713 O O . LEU A 1 94 ? -11.305 -0.664 -0.242 1 90.06 94 LEU A O 1
ATOM 717 N N . VAL A 1 95 ? -11.625 -1.215 -2.389 1 88.88 95 VAL A N 1
ATOM 718 C CA . VAL A 1 95 ? -13.062 -1.451 -2.236 1 88.88 95 VAL A CA 1
ATOM 719 C C . VAL A 1 95 ? -13.297 -2.541 -1.193 1 88.88 95 VAL A C 1
ATOM 721 O O . VAL A 1 95 ? -14.148 -2.393 -0.314 1 88.88 95 VAL A O 1
ATOM 724 N N . HIS A 1 96 ? -12.445 -3.549 -1.214 1 86.56 96 HIS A N 1
ATOM 725 C CA . HIS A 1 96 ? -12.648 -4.711 -0.353 1 86.56 96 HIS A CA 1
ATOM 726 C C . HIS A 1 96 ? -11.742 -4.652 0.87 1 86.56 96 HIS A C 1
ATOM 728 O O . HIS A 1 96 ? -11.648 -5.625 1.626 1 86.56 96 HIS A O 1
ATOM 734 N N . ASP A 1 97 ? -11.008 -3.531 0.985 1 88.69 97 ASP A N 1
ATOM 735 C CA . ASP A 1 97 ? -10.125 -3.246 2.111 1 88.69 97 ASP A CA 1
ATOM 736 C C . ASP A 1 97 ? -9.125 -4.379 2.326 1 88.69 97 ASP A C 1
ATOM 738 O O . ASP A 1 97 ? -8.953 -4.852 3.449 1 88.69 97 ASP A O 1
ATOM 742 N N . VAL A 1 98 ? -8.609 -4.887 1.28 1 88.56 98 VAL A N 1
ATOM 743 C CA . VAL A 1 98 ? -7.531 -5.867 1.301 1 88.56 98 VAL A CA 1
ATOM 744 C C . VAL A 1 98 ? -6.184 -5.145 1.344 1 88.56 98 VAL A C 1
ATOM 746 O O . VAL A 1 98 ? -5.965 -4.184 0.604 1 88.56 98 VAL A O 1
ATOM 749 N N . PRO A 1 99 ? -5.285 -5.547 2.254 1 92.06 99 PRO A N 1
ATOM 750 C CA . PRO A 1 99 ? -3.961 -4.922 2.248 1 92.06 99 PRO A CA 1
ATOM 751 C C . PRO A 1 99 ? -3.232 -5.098 0.917 1 92.06 99 PRO A C 1
ATOM 753 O O . PRO A 1 99 ? -3.195 -6.203 0.369 1 92.06 99 PRO A O 1
ATOM 756 N N . ILE A 1 100 ? -2.688 -4.02 0.455 1 92.5 100 ILE A N 1
ATOM 757 C CA . ILE A 1 100 ? -1.936 -4.062 -0.794 1 92.5 100 ILE A CA 1
ATOM 758 C C . ILE A 1 100 ? -0.632 -3.283 -0.639 1 92.5 100 ILE A C 1
ATOM 760 O O . ILE A 1 100 ? -0.629 -2.166 -0.116 1 92.5 100 ILE A O 1
ATOM 764 N N . MET A 1 101 ? 0.46 -3.932 -1.072 1 93.06 101 MET A N 1
ATOM 765 C CA . MET A 1 101 ? 1.805 -3.369 -0.992 1 93.06 101 MET A CA 1
ATOM 766 C C . MET A 1 101 ? 2.424 -3.234 -2.379 1 93.06 101 MET A C 1
ATOM 768 O O . MET A 1 101 ? 2.611 -4.23 -3.078 1 93.06 101 MET A O 1
ATOM 772 N N . HIS A 1 102 ? 2.867 -2.01 -2.705 1 93 102 HIS A N 1
ATOM 773 C CA . HIS A 1 102 ? 3.258 -1.758 -4.09 1 93 102 HIS A CA 1
ATOM 774 C C . HIS A 1 102 ? 4.773 -1.729 -4.234 1 93 102 HIS A C 1
ATOM 776 O O . HIS A 1 102 ? 5.293 -1.657 -5.352 1 93 102 HIS A O 1
ATOM 782 N N . ASN A 1 103 ? 5.5 -1.737 -3.148 1 88.31 103 ASN A N 1
ATOM 783 C CA . ASN A 1 103 ? 6.957 -1.789 -3.141 1 88.31 103 ASN A CA 1
ATOM 784 C C . ASN A 1 103 ? 7.488 -2.535 -1.919 1 88.31 103 ASN A C 1
ATOM 786 O O . ASN A 1 103 ? 6.711 -2.938 -1.05 1 88.31 103 ASN A O 1
ATOM 790 N N . ARG A 1 104 ? 8.719 -2.803 -1.985 1 87.94 104 ARG A N 1
ATOM 791 C CA . ARG A 1 104 ? 9.344 -3.602 -0.936 1 87.94 104 ARG A CA 1
ATOM 792 C C . ARG A 1 104 ? 9.156 -2.951 0.431 1 87.94 104 ARG A C 1
ATOM 794 O O . ARG A 1 104 ? 8.797 -3.625 1.399 1 87.94 104 ARG A O 1
ATOM 801 N N . SER A 1 105 ? 9.352 -1.646 0.543 1 89.19 105 SER A N 1
ATOM 802 C CA . SER A 1 105 ? 9.266 -0.942 1.819 1 89.19 105 SER A CA 1
ATOM 803 C C . SER A 1 105 ? 7.859 -1.018 2.404 1 89.19 105 SER A C 1
ATOM 805 O O . SER A 1 105 ? 7.691 -1.041 3.625 1 89.19 105 SER A O 1
ATOM 807 N N . SER A 1 106 ? 6.883 -1.103 1.547 1 91.94 106 SER A N 1
ATOM 808 C CA . SER A 1 106 ? 5.508 -1.237 2.016 1 91.94 106 SER A CA 1
ATOM 809 C C . SER A 1 106 ? 5.219 -2.664 2.473 1 91.94 106 SER A C 1
ATOM 811 O O . SER A 1 106 ? 4.371 -2.883 3.344 1 91.94 106 SER A O 1
ATOM 813 N N . ALA A 1 107 ? 5.93 -3.633 1.902 1 92.06 107 ALA A N 1
ATOM 814 C CA . ALA A 1 107 ? 5.645 -5.039 2.172 1 92.06 107 ALA A CA 1
ATOM 815 C C . ALA A 1 107 ? 6.328 -5.5 3.455 1 92.06 107 ALA A C 1
ATOM 817 O O . ALA A 1 107 ? 5.887 -6.461 4.09 1 92.06 107 ALA A O 1
ATOM 818 N N . ILE A 1 108 ? 7.359 -4.84 3.877 1 90.19 108 ILE A N 1
ATOM 819 C CA . ILE A 1 108 ? 8.172 -5.254 5.02 1 90.19 108 ILE A CA 1
ATOM 820 C C . ILE A 1 108 ? 7.324 -5.219 6.289 1 90.19 108 ILE A C 1
ATOM 822 O O . ILE A 1 108 ? 7.285 -6.195 7.043 1 90.19 108 ILE A O 1
ATOM 826 N N . PRO A 1 109 ? 6.547 -4.137 6.559 1 89.38 109 PRO A N 1
ATOM 827 C CA . PRO A 1 109 ? 5.703 -4.137 7.754 1 89.38 109 PRO A CA 1
ATOM 828 C C . PRO A 1 109 ? 4.719 -5.305 7.781 1 89.38 109 PRO A C 1
ATOM 830 O O . PRO A 1 109 ? 4.473 -5.887 8.844 1 89.38 109 PRO A O 1
ATOM 833 N N . LEU A 1 110 ? 4.18 -5.641 6.641 1 89.5 110 LEU A N 1
ATOM 834 C CA . LEU A 1 110 ? 3.248 -6.762 6.578 1 89.5 110 LEU A CA 1
ATOM 835 C C . LEU A 1 110 ? 3.939 -8.062 6.961 1 89.5 110 LEU A C 1
ATOM 837 O O . LEU A 1 110 ? 3.402 -8.852 7.75 1 89.5 110 LEU A O 1
ATOM 841 N N . MET A 1 111 ? 5.141 -8.266 6.43 1 90.06 111 MET A N 1
ATOM 842 C CA . MET A 1 111 ? 5.879 -9.492 6.727 1 90.06 111 MET A CA 1
ATOM 843 C C . MET A 1 111 ? 6.211 -9.586 8.211 1 90.06 111 MET A C 1
ATOM 845 O O . MET A 1 111 ? 6.09 -10.648 8.812 1 90.06 111 MET A O 1
ATOM 849 N N . LEU A 1 112 ? 6.578 -8.492 8.734 1 87.62 112 LEU A N 1
ATOM 850 C CA . LEU A 1 112 ? 6.969 -8.492 10.141 1 87.62 112 LEU A CA 1
ATOM 851 C C . LEU A 1 112 ? 5.758 -8.711 11.039 1 87.62 112 LEU A C 1
ATOM 853 O O . LEU A 1 112 ? 5.852 -9.414 12.055 1 87.62 112 LEU A O 1
ATOM 857 N N . MET A 1 113 ? 4.668 -8.141 10.688 1 84.56 113 MET A N 1
ATOM 858 C CA . MET A 1 113 ? 3.441 -8.367 11.438 1 84.56 113 MET A CA 1
ATOM 859 C C . MET A 1 113 ? 3.02 -9.828 11.359 1 84.56 113 MET A C 1
ATOM 861 O O . MET A 1 113 ? 2.645 -10.43 12.375 1 84.56 113 MET A O 1
ATOM 865 N N . LEU A 1 114 ? 3.092 -10.383 10.18 1 84.44 114 LEU A N 1
ATOM 866 C CA . LEU A 1 114 ? 2.699 -11.781 9.992 1 84.44 114 LEU A CA 1
ATOM 867 C C . LEU A 1 114 ? 3.631 -12.711 10.766 1 84.44 114 LEU A C 1
ATOM 869 O O . LEU A 1 114 ? 3.182 -13.695 11.352 1 84.44 114 LEU A O 1
ATOM 873 N N . LYS A 1 115 ? 4.902 -12.344 10.711 1 85.94 115 LYS A N 1
ATOM 874 C CA . LYS A 1 115 ? 5.863 -13.125 11.484 1 85.94 115 LYS A CA 1
ATOM 875 C C . LYS A 1 115 ? 5.52 -13.102 12.969 1 85.94 115 LYS A C 1
ATOM 877 O O . LYS A 1 115 ? 5.512 -14.141 13.625 1 85.94 115 LYS A O 1
ATOM 882 N N . THR A 1 116 ? 5.176 -11.922 13.453 1 83.38 116 THR A N 1
ATOM 883 C CA . THR A 1 116 ? 4.82 -11.766 14.859 1 83.38 116 THR A CA 1
ATOM 884 C C . THR A 1 116 ? 3.525 -12.508 15.18 1 83.38 116 THR A C 1
ATOM 886 O O . THR A 1 116 ? 3.408 -13.141 16.219 1 83.38 116 THR A O 1
ATOM 889 N N . ALA A 1 117 ? 2.594 -12.438 14.297 1 78.62 117 ALA A N 1
ATOM 890 C CA . ALA A 1 117 ? 1.307 -13.102 14.492 1 78.62 117 ALA A CA 1
ATOM 891 C C . ALA A 1 117 ? 1.477 -14.617 14.562 1 78.62 117 ALA A C 1
ATOM 893 O O . ALA A 1 117 ? 0.779 -15.297 15.32 1 78.62 117 ALA A O 1
ATOM 894 N N . LEU A 1 118 ? 2.367 -15.164 13.75 1 79.81 118 LEU A N 1
ATOM 895 C CA . LEU A 1 118 ? 2.627 -16.609 13.719 1 79.81 118 LEU A CA 1
ATOM 896 C C . LEU A 1 118 ? 3.297 -17.062 15.008 1 79.81 118 LEU A C 1
ATOM 898 O O . LEU A 1 118 ? 3.121 -18.203 15.438 1 79.81 118 LEU A O 1
ATOM 902 N N . GLU A 1 119 ? 3.992 -16.047 15.625 1 82.38 119 GLU A N 1
ATOM 903 C CA . GLU A 1 119 ? 4.766 -16.375 16.812 1 82.38 119 GLU A CA 1
ATOM 904 C C . GLU A 1 119 ? 3.984 -16.078 18.094 1 82.38 119 GLU A C 1
ATOM 906 O O . GLU A 1 119 ? 4.371 -16.516 19.172 1 82.38 119 GLU A O 1
ATOM 911 N N . THR A 1 120 ? 2.93 -15.266 17.922 1 78.19 120 THR A N 1
ATOM 912 C CA . THR A 1 120 ? 2.125 -14.875 19.078 1 78.19 120 THR A CA 1
ATOM 913 C C . THR A 1 120 ? 0.722 -15.469 18.984 1 78.19 120 THR A C 1
ATOM 915 O O . THR A 1 120 ? -0.087 -15.031 18.156 1 78.19 120 THR A O 1
ATOM 918 N N . PRO A 1 121 ? 0.457 -16.453 19.797 1 73.06 121 PRO A N 1
ATOM 919 C CA . PRO A 1 121 ? -0.866 -17.078 19.719 1 73.06 121 PRO A CA 1
ATOM 920 C C . PRO A 1 121 ? -2.004 -16.062 19.828 1 73.06 121 PRO A C 1
ATOM 922 O O . PRO A 1 121 ? -1.948 -15.156 20.672 1 73.06 121 PRO A O 1
ATOM 925 N N . GLY A 1 122 ? -2.996 -16.031 19.016 1 65.25 122 GLY A N 1
ATOM 926 C CA . GLY A 1 122 ? -4.188 -15.211 19.078 1 65.25 122 GLY A CA 1
ATOM 927 C C . GLY A 1 122 ? -4.035 -13.875 18.375 1 65.25 122 GLY A C 1
ATOM 928 O O . GLY A 1 122 ? -5.02 -13.156 18.172 1 65.25 122 GLY A O 1
ATOM 929 N N . MET A 1 123 ? -2.842 -13.523 17.906 1 66.62 123 MET A N 1
ATOM 930 C CA . MET A 1 123 ? -2.582 -12.203 17.359 1 66.62 123 MET A CA 1
ATOM 931 C C . MET A 1 123 ? -3.037 -12.117 15.906 1 66.62 123 MET A C 1
ATOM 933 O O . MET A 1 123 ? -3.537 -11.086 15.461 1 66.62 123 MET A O 1
ATOM 937 N N . ALA A 1 124 ? -2.928 -13.18 15.227 1 59.88 124 ALA A N 1
ATOM 938 C CA . ALA A 1 124 ? -3.18 -13.172 13.789 1 59.88 124 ALA A CA 1
ATOM 939 C C . ALA A 1 124 ? -4.621 -12.766 13.484 1 59.88 124 ALA A C 1
ATOM 941 O O . ALA A 1 124 ? -4.867 -11.922 12.617 1 59.88 124 ALA A O 1
ATOM 942 N N . GLU A 1 125 ? -5.523 -13.227 14.156 1 60.44 125 GLU A N 1
ATOM 943 C CA . GLU A 1 125 ? -6.938 -12.945 13.93 1 60.44 125 GLU A CA 1
ATOM 944 C C . GLU A 1 125 ? -7.281 -11.5 14.273 1 60.44 125 GLU A C 1
ATOM 946 O O . GLU A 1 125 ? -8.203 -10.922 13.695 1 60.44 125 GLU A O 1
ATOM 951 N N . ARG A 1 126 ? -6.496 -10.977 15.148 1 61.44 126 ARG A N 1
ATOM 952 C CA . ARG A 1 126 ? -6.797 -9.625 15.609 1 61.44 126 ARG A CA 1
ATOM 953 C C . ARG A 1 126 ? -6.207 -8.578 14.68 1 61.44 126 ARG A C 1
ATOM 955 O O . ARG A 1 126 ? -6.773 -7.496 14.516 1 61.44 126 ARG A O 1
ATOM 962 N N . VAL A 1 127 ? -5.164 -8.961 14.156 1 60.06 127 VAL A N 1
ATOM 963 C CA . VAL A 1 127 ? -4.395 -7.902 13.508 1 60.06 127 VAL A CA 1
ATOM 964 C C . VAL A 1 127 ? -4.668 -7.906 12.008 1 60.06 127 VAL A C 1
ATOM 966 O O . VAL A 1 127 ? -4.555 -6.871 11.344 1 60.06 127 VAL A O 1
ATOM 969 N N . ILE A 1 128 ? -5.086 -9.023 11.391 1 59.16 128 ILE A N 1
ATOM 970 C CA . ILE A 1 128 ? -5.32 -9 9.953 1 59.16 128 ILE A CA 1
ATOM 971 C C . ILE A 1 128 ? -6.637 -9.703 9.633 1 59.16 128 ILE A C 1
ATOM 973 O O . ILE A 1 128 ? -6.645 -10.758 8.992 1 59.16 128 ILE A O 1
ATOM 977 N N . PRO A 1 129 ? -7.637 -8.984 10.102 1 55.62 129 PRO A N 1
ATOM 978 C CA . PRO A 1 129 ? -8.891 -9.703 9.875 1 55.62 129 PRO A CA 1
ATOM 979 C C . PRO A 1 129 ? -9.125 -10.023 8.398 1 55.62 129 PRO A C 1
ATOM 981 O O . PRO A 1 129 ? -9.734 -11.047 8.07 1 55.62 129 PRO A O 1
ATOM 984 N N . SER A 1 130 ? -8.531 -9.164 7.617 1 56.62 130 SER A N 1
ATOM 985 C CA . SER A 1 130 ? -8.805 -9.352 6.195 1 56.62 130 SER A CA 1
ATOM 986 C C . SER A 1 130 ? -8.125 -10.609 5.664 1 56.62 130 SER A C 1
ATOM 988 O O . SER A 1 130 ? -8.547 -11.172 4.652 1 56.62 130 SER A O 1
ATOM 990 N N . PHE A 1 131 ? -7.055 -10.914 6.344 1 57.97 131 PHE A N 1
ATOM 991 C CA . PHE A 1 131 ? -6.41 -12.156 5.934 1 57.97 131 PHE A CA 1
ATOM 992 C C . PHE A 1 131 ? -7.309 -13.352 6.234 1 57.97 131 PHE A C 1
ATOM 994 O O . PHE A 1 131 ? -7.258 -14.367 5.527 1 57.97 131 PHE A O 1
ATOM 1001 N N . PHE A 1 132 ? -8.133 -13 7.156 1 55 132 PHE A N 1
ATOM 1002 C CA . PHE A 1 132 ? -8.891 -14.156 7.637 1 55 132 PHE A CA 1
ATOM 1003 C C . PHE A 1 132 ? -10.367 -14.008 7.297 1 55 132 PHE A C 1
ATOM 1005 O O . PHE A 1 132 ? -11.094 -15 7.215 1 55 132 PHE A O 1
ATOM 1012 N N . ARG A 1 133 ? -10.688 -12.664 7.168 1 55.88 133 ARG A N 1
ATOM 1013 C CA . ARG A 1 133 ? -12.07 -12.375 6.797 1 55.88 133 ARG A CA 1
ATOM 1014 C C . ARG A 1 133 ? -12.141 -11.219 5.809 1 55.88 133 ARG A C 1
ATOM 1016 O O . ARG A 1 133 ? -11.32 -10.305 5.855 1 55.88 133 ARG A O 1
ATOM 1023 N N . THR A 1 134 ? -13 -11.344 4.895 1 53.28 134 THR A N 1
ATOM 1024 C CA . THR A 1 134 ? -13.18 -10.273 3.916 1 53.28 134 THR A CA 1
ATOM 1025 C C . THR A 1 134 ? -13.719 -9.016 4.586 1 53.28 134 THR A C 1
ATOM 1027 O O . THR A 1 134 ? -14.727 -9.062 5.293 1 53.28 134 THR A O 1
ATOM 1030 N N . LEU A 1 135 ? -12.938 -7.973 4.516 1 65.19 135 LEU A N 1
ATOM 1031 C CA . LEU A 1 135 ? -13.367 -6.672 5.008 1 65.19 135 LEU A CA 1
ATOM 1032 C C . LEU A 1 135 ? -13.781 -5.762 3.855 1 65.19 135 LEU A C 1
ATOM 1034 O O . LEU A 1 135 ? -13.352 -5.961 2.717 1 65.19 135 LEU A O 1
ATOM 1038 N N . GLU A 1 136 ? -14.82 -4.852 4.086 1 70.38 136 GLU A N 1
ATOM 1039 C CA . GLU A 1 136 ? -15.234 -3.875 3.084 1 70.38 136 GLU A CA 1
ATOM 1040 C C . GLU A 1 136 ? -14.859 -2.457 3.512 1 70.38 136 GLU A C 1
ATOM 1042 O O . GLU A 1 136 ? -14.914 -2.127 4.699 1 70.38 136 GLU A O 1
ATOM 1047 N N . SER A 1 137 ? -14.445 -1.647 2.566 1 74.62 137 SER A N 1
ATOM 1048 C CA . SER A 1 137 ? -14.172 -0.234 2.809 1 74.62 137 SER A CA 1
ATOM 1049 C C . SER A 1 137 ? -15.406 0.477 3.359 1 74.62 137 SER A C 1
ATOM 1051 O O . SER A 1 137 ? -16.531 0.194 2.941 1 74.62 137 SER A O 1
ATOM 1053 N N . PRO A 1 138 ? -15.18 1.393 4.242 1 68.81 138 PRO A N 1
ATOM 1054 C CA . PRO A 1 138 ? -16.312 2.188 4.715 1 68.81 138 PRO A CA 1
ATOM 1055 C C . PRO A 1 138 ? -17.062 2.877 3.578 1 68.81 138 PRO A C 1
ATOM 1057 O O . PRO A 1 138 ? -18.266 3.135 3.695 1 68.81 138 PRO A O 1
ATOM 1060 N N . ALA A 1 139 ? -16.406 3.164 2.566 1 72.25 139 ALA A N 1
ATOM 1061 C CA . ALA A 1 139 ? -17.031 3.832 1.426 1 72.25 139 ALA A CA 1
ATOM 1062 C C . ALA A 1 139 ? -18.109 2.951 0.794 1 72.25 139 ALA A C 1
ATOM 1064 O O . ALA A 1 139 ? -19.047 3.455 0.171 1 72.25 139 ALA A O 1
ATOM 1065 N N . VAL A 1 140 ? -17.875 1.661 0.934 1 75.44 140 VAL A N 1
ATOM 1066 C CA . VAL A 1 140 ? -18.812 0.723 0.326 1 75.44 140 VAL A CA 1
ATOM 1067 C C . VAL A 1 140 ? -20.172 0.833 1.012 1 75.44 140 VAL A C 1
ATOM 1069 O O . VAL A 1 140 ? -21.203 0.815 0.349 1 75.44 140 VAL A O 1
ATOM 1072 N N . GLU A 1 141 ? -20.078 0.943 2.301 1 71.69 141 GLU A N 1
ATOM 1073 C CA . GLU A 1 141 ? -21.328 1.131 3.029 1 71.69 141 GLU A CA 1
ATOM 1074 C C . GLU A 1 141 ? -22.047 2.396 2.572 1 71.69 141 GLU A C 1
ATOM 1076 O O . GLU A 1 141 ? -23.266 2.377 2.33 1 71.69 141 GLU A O 1
ATOM 1081 N N . ASP A 1 142 ? -21.344 3.473 2.51 1 70.94 142 ASP A N 1
ATOM 1082 C CA . ASP A 1 142 ? -21.906 4.727 2.027 1 70.94 142 ASP A CA 1
ATOM 1083 C C . ASP A 1 142 ? -22.484 4.562 0.622 1 70.94 142 ASP A C 1
ATOM 1085 O O . ASP A 1 142 ? -23.562 5.074 0.323 1 70.94 142 ASP A O 1
ATOM 1089 N N . TYR A 1 143 ? -21.969 3.871 -0.211 1 72.5 143 TYR A N 1
ATOM 1090 C CA . TYR A 1 143 ? -22.391 3.633 -1.588 1 72.5 143 TYR A CA 1
ATOM 1091 C C . TYR A 1 143 ? -23.672 2.816 -1.633 1 72.5 143 TYR A C 1
ATOM 1093 O O . TYR A 1 143 ? -24.594 3.154 -2.365 1 72.5 143 TYR A O 1
ATOM 1101 N N . ARG A 1 144 ? -23.625 1.764 -0.802 1 72 144 ARG A N 1
ATOM 1102 C CA . ARG A 1 144 ? -24.812 0.907 -0.759 1 72 144 ARG A CA 1
ATOM 1103 C C . ARG A 1 144 ? -26.031 1.681 -0.27 1 72 144 ARG A C 1
ATOM 1105 O O . ARG A 1 144 ? -27.125 1.496 -0.784 1 72 144 ARG A O 1
ATOM 1112 N N . LEU A 1 145 ? -25.766 2.559 0.687 1 72.06 145 LEU A N 1
ATOM 1113 C CA . LEU A 1 145 ? -26.859 3.389 1.206 1 72.06 145 LEU A CA 1
ATOM 1114 C C . LEU A 1 145 ? -27.359 4.348 0.137 1 72.06 145 LEU A C 1
ATOM 1116 O O . LEU A 1 145 ? -28.578 4.504 -0.036 1 72.06 145 LEU A O 1
ATOM 1120 N N . LYS A 1 146 ? -26.531 4.93 -0.538 1 73.06 146 LYS A N 1
ATOM 1121 C CA . LYS A 1 146 ? -26.906 5.816 -1.628 1 73.06 146 LYS A CA 1
ATOM 1122 C C . LYS A 1 146 ? -27.672 5.059 -2.713 1 73.06 146 LYS A C 1
ATOM 1124 O O . LYS A 1 146 ? -28.656 5.559 -3.248 1 73.06 146 LYS A O 1
ATOM 1129 N N . GLN A 1 147 ? -27.234 3.857 -3.055 1 70.5 147 GLN A N 1
ATOM 1130 C CA . GLN A 1 147 ? -27.891 3.027 -4.059 1 70.5 147 GLN A CA 1
ATOM 1131 C C . GLN A 1 147 ? -29.312 2.66 -3.627 1 70.5 147 GLN A C 1
ATOM 1133 O O . GLN A 1 147 ? -30.234 2.697 -4.438 1 70.5 147 GLN A O 1
ATOM 1138 N N . ALA A 1 148 ? -29.422 2.297 -2.344 1 73.62 148 ALA A N 1
ATOM 1139 C CA . ALA A 1 148 ? -30.734 1.953 -1.807 1 73.62 148 ALA A CA 1
ATOM 1140 C C . ALA A 1 148 ? -31.688 3.143 -1.883 1 73.62 148 ALA A C 1
ATOM 1142 O O . ALA A 1 148 ? -32.844 2.986 -2.225 1 73.62 148 ALA A O 1
ATOM 1143 N N . GLU A 1 149 ? -31.141 4.305 -1.593 1 74.75 149 GLU A N 1
ATOM 1144 C CA . GLU A 1 149 ? -31.953 5.52 -1.666 1 74.75 149 GLU A CA 1
ATOM 1145 C C . GLU A 1 149 ? -32.375 5.812 -3.1 1 74.75 149 GLU A C 1
ATOM 1147 O O . GLU A 1 149 ? -33.531 6.188 -3.346 1 74.75 149 GLU A O 1
ATOM 1152 N N . MET A 1 150 ? -31.562 5.641 -3.982 1 71.5 150 MET A N 1
ATOM 1153 C CA . MET A 1 150 ? -31.859 5.859 -5.395 1 71.5 150 MET A CA 1
ATOM 1154 C C . MET A 1 150 ? -32.938 4.883 -5.887 1 71.5 150 MET A C 1
ATOM 1156 O O . MET A 1 150 ? -33.844 5.266 -6.629 1 71.5 150 MET A O 1
ATOM 1160 N N . MET A 1 151 ? -32.781 3.664 -5.484 1 72.88 151 MET A N 1
ATOM 1161 C CA . MET A 1 151 ? -33.75 2.643 -5.871 1 72.88 151 MET A CA 1
ATOM 1162 C C . MET A 1 151 ? -35.094 2.939 -5.27 1 72.88 151 MET A C 1
ATOM 1164 O O . MET A 1 151 ? -36.125 2.777 -5.938 1 72.88 151 MET A O 1
ATOM 1168 N N . SER A 1 152 ? -35.031 3.363 -4.039 1 75.75 152 SER A N 1
ATOM 1169 C CA . SER A 1 152 ? -36.281 3.717 -3.375 1 75.75 152 SER A CA 1
ATOM 1170 C C . SER A 1 152 ? -36.969 4.887 -4.074 1 75.75 152 SER A C 1
ATOM 1172 O O . SER A 1 152 ? -38.188 4.871 -4.273 1 75.75 152 SER A O 1
ATOM 1174 N N . GLN A 1 153 ? -36.281 5.82 -4.441 1 71.38 153 GLN A N 1
ATOM 1175 C CA . GLN A 1 153 ? -36.812 6.98 -5.137 1 71.38 153 GLN A CA 1
ATOM 1176 C C . GLN A 1 153 ? -37.375 6.594 -6.5 1 71.38 153 GLN A C 1
ATOM 1178 O O . GLN A 1 153 ? -38.406 7.098 -6.918 1 71.38 153 GLN A O 1
ATOM 1183 N N . HIS A 1 154 ? -36.719 5.809 -7.184 1 68.31 154 HIS A N 1
ATOM 1184 C CA . HIS A 1 154 ? -37.188 5.312 -8.484 1 68.31 154 HIS A CA 1
ATOM 1185 C C . HIS A 1 154 ? -38.5 4.551 -8.359 1 68.31 154 HIS A C 1
ATOM 1187 O O . HIS A 1 154 ? -39.375 4.723 -9.18 1 68.31 154 HIS A O 1
ATOM 1193 N N . LEU A 1 155 ? -38.531 3.729 -7.406 1 67.75 155 LEU A N 1
ATOM 1194 C CA . LEU A 1 155 ? -39.719 2.949 -7.18 1 67.75 155 LEU A CA 1
ATOM 1195 C C . LEU A 1 155 ? -40.906 3.859 -6.844 1 67.75 155 LEU A C 1
ATOM 1197 O O . LEU A 1 155 ? -42.031 3.635 -7.316 1 67.75 155 LEU A O 1
ATOM 1201 N N . LYS A 1 156 ? -40.594 4.879 -6.168 1 70.94 156 LYS A N 1
ATOM 1202 C CA . LYS A 1 156 ? -41.656 5.848 -5.836 1 70.94 156 LYS A CA 1
ATOM 1203 C C . LYS A 1 156 ? -42.094 6.609 -7.078 1 70.94 156 LYS A C 1
ATOM 1205 O O . LYS A 1 156 ? -43.312 6.824 -7.273 1 70.94 156 LYS A O 1
ATOM 1210 N N . ARG A 1 157 ? -41.25 6.898 -7.801 1 67.31 157 ARG A N 1
ATOM 1211 C CA . ARG A 1 157 ? -41.562 7.605 -9.031 1 67.31 157 ARG A CA 1
ATOM 1212 C C . ARG A 1 157 ? -42.375 6.719 -9.977 1 67.31 157 ARG A C 1
ATOM 1214 O O . ARG A 1 157 ? -43.312 7.184 -10.617 1 67.31 157 ARG A O 1
ATOM 1221 N N . ARG A 1 158 ? -41.969 5.52 -10.031 1 61.12 158 ARG A N 1
ATOM 1222 C CA . ARG A 1 158 ? -42.688 4.578 -10.883 1 61.12 158 ARG A CA 1
ATOM 1223 C C . ARG A 1 158 ? -44.125 4.332 -10.352 1 61.12 158 ARG A C 1
ATOM 1225 O O . ARG A 1 158 ? -45.062 4.238 -11.133 1 61.12 158 ARG A O 1
ATOM 1232 N N . ALA A 1 159 ? -44.156 4.297 -9.141 1 67.69 159 ALA A N 1
ATOM 1233 C CA . ALA A 1 159 ? -45.469 4.098 -8.516 1 67.69 159 ALA A CA 1
ATOM 1234 C C . ALA A 1 159 ? -46.375 5.297 -8.75 1 67.69 159 ALA A C 1
ATOM 1236 O O . ALA A 1 159 ? -47.594 5.137 -8.977 1 67.69 159 ALA A O 1
ATOM 1237 N N . SER A 1 160 ? -45.781 6.359 -8.836 1 65.88 160 SER A N 1
ATOM 1238 C CA . SER A 1 160 ? -46.562 7.562 -9.109 1 65.88 160 SER A CA 1
ATOM 1239 C C . SER A 1 160 ? -46.969 7.625 -10.57 1 65.88 160 SER A C 1
ATOM 1241 O O . SER A 1 160 ? -48.062 8.133 -10.883 1 65.88 160 SER A O 1
ATOM 1243 N N . LEU A 1 161 ? -46.219 7.023 -11.422 1 60.94 161 LEU A N 1
ATOM 1244 C CA . LEU A 1 161 ? -46.531 6.996 -12.844 1 60.94 161 LEU A CA 1
ATOM 1245 C C . LEU A 1 161 ? -47.562 5.898 -13.148 1 60.94 161 LEU A C 1
ATOM 1247 O O . LEU A 1 161 ? -48.406 6.051 -14.031 1 60.94 161 LEU A O 1
ATOM 1251 N N . THR A 1 162 ? -47.375 4.844 -12.539 1 58.06 162 THR A N 1
ATOM 1252 C CA . THR A 1 162 ? -48.281 3.729 -12.758 1 58.06 162 THR A CA 1
ATOM 1253 C C . THR A 1 162 ? -49.656 4.035 -12.18 1 58.06 162 THR A C 1
ATOM 1255 O O . THR A 1 162 ? -50.656 3.463 -12.609 1 58.06 162 THR A O 1
ATOM 1258 N N . SER A 1 163 ? -49.719 4.855 -11.109 1 58.06 163 SER A N 1
ATOM 1259 C CA . SER A 1 163 ? -51.031 5.184 -10.617 1 58.06 163 SER A CA 1
ATOM 1260 C C . SER A 1 163 ? -51.844 5.922 -11.672 1 58.06 163 SER A C 1
ATOM 1262 O O . SER A 1 163 ? -53.094 5.953 -11.609 1 58.06 163 SER A O 1
ATOM 1264 N N . ASN A 1 164 ? -51.25 6.645 -12.641 1 51.47 164 ASN A N 1
ATOM 1265 C CA . ASN A 1 164 ? -52.094 7.246 -13.672 1 51.47 164 ASN A CA 1
ATOM 1266 C C . ASN A 1 164 ? -52.375 6.266 -14.805 1 51.47 164 ASN A C 1
ATOM 1268 O O . ASN A 1 164 ? -53.406 6.371 -15.477 1 51.47 164 ASN A O 1
ATOM 1272 N N . ASP A 1 165 ? -51.406 5.695 -15.555 1 48.72 165 ASP A N 1
ATOM 1273 C CA . ASP A 1 165 ? -51.719 4.867 -16.719 1 48.72 165 ASP A CA 1
ATOM 1274 C C . ASP A 1 165 ? -51.969 3.42 -16.312 1 48.72 165 ASP A C 1
ATOM 1276 O O . ASP A 1 165 ? -51.375 2.922 -15.352 1 48.72 165 ASP A O 1
ATOM 1280 N N . GLY A 1 166 ? -53.281 2.842 -16.484 1 44.5 166 GLY A N 1
ATOM 1281 C CA . GLY A 1 166 ? -53.75 1.473 -16.406 1 44.5 166 GLY A CA 1
ATOM 1282 C C . GLY A 1 166 ? -52.75 0.449 -16.859 1 44.5 166 GLY A C 1
ATOM 1283 O O . GLY A 1 166 ? -53.094 -0.622 -17.344 1 44.5 166 GLY A O 1
ATOM 1284 N N . VAL A 1 167 ? -51.594 0.966 -17.25 1 40.31 167 VAL A N 1
ATOM 1285 C CA . VAL A 1 167 ? -50.75 -0.018 -17.938 1 40.31 167 VAL A CA 1
ATOM 1286 C C . VAL A 1 167 ? -50.469 -1.19 -17.016 1 40.31 167 VAL A C 1
ATOM 1288 O O . VAL A 1 167 ? -50.25 -1.001 -15.812 1 40.31 167 VAL A O 1
ATOM 1291 N N . GLN A 1 168 ? -50.781 -2.426 -17.438 1 35.44 168 GLN A N 1
ATOM 1292 C CA . GLN A 1 168 ? -50.594 -3.775 -16.922 1 35.44 168 GLN A CA 1
ATOM 1293 C C . GLN A 1 168 ? -49.125 -3.994 -16.516 1 35.44 168 GLN A C 1
ATOM 1295 O O . GLN A 1 168 ? -48.219 -3.695 -17.281 1 35.44 168 GLN A O 1
ATOM 1300 N N . SER A 1 169 ? -48.938 -3.959 -15.281 1 36.56 169 SER A N 1
ATOM 1301 C CA . SER A 1 169 ? -47.656 -4.223 -14.633 1 36.56 169 SER A CA 1
ATOM 1302 C C . SER A 1 169 ? -47 -5.477 -15.195 1 36.56 169 SER A C 1
ATOM 1304 O O . SER A 1 169 ? -47.562 -6.562 -15.141 1 36.56 169 SER A O 1
ATOM 1306 N N . LEU A 1 170 ? -46.344 -5.426 -16.344 1 35.91 170 LEU A 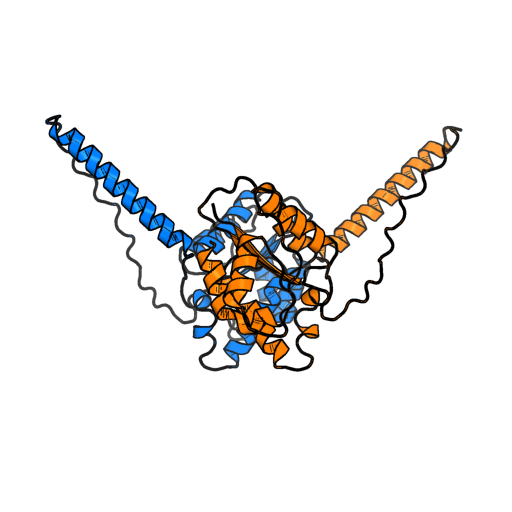N 1
ATOM 1307 C CA . LEU A 1 170 ? -45.594 -6.625 -16.703 1 35.91 170 LEU A CA 1
ATOM 1308 C C . LEU A 1 170 ? -44.844 -7.176 -15.492 1 35.91 170 LEU A C 1
ATOM 1310 O O . LEU A 1 170 ? -44.438 -6.418 -14.602 1 35.91 170 LEU A O 1
ATOM 1314 N N . PRO A 1 171 ? -45 -8.469 -15.242 1 30.78 171 PRO A N 1
ATOM 1315 C CA . PRO A 1 171 ? -44.375 -9.094 -14.07 1 30.78 171 PRO A CA 1
ATOM 1316 C C . PRO A 1 171 ? -42.906 -8.719 -13.922 1 30.78 171 PRO A C 1
ATOM 1318 O O . PRO A 1 171 ? -42.188 -8.539 -14.922 1 30.78 171 PRO A O 1
ATOM 1321 N N . ARG A 1 172 ? -42.656 -7.953 -12.977 1 36.12 172 ARG A N 1
ATOM 1322 C CA . ARG A 1 172 ? -41.281 -7.613 -12.641 1 36.12 172 ARG A CA 1
ATOM 1323 C C . ARG A 1 172 ? -40.375 -8.836 -12.742 1 36.12 172 ARG A C 1
ATOM 1325 O O . ARG A 1 172 ? -40.688 -9.891 -12.18 1 36.12 172 ARG A O 1
ATOM 1332 N N . PRO A 1 173 ? -39.531 -8.938 -13.766 1 27.95 173 PRO A N 1
ATOM 1333 C CA . PRO A 1 173 ? -38.688 -10.133 -13.695 1 27.95 173 PRO A CA 1
ATOM 1334 C C . PRO A 1 173 ? -38.125 -10.367 -12.297 1 27.95 173 PRO A C 1
ATOM 1336 O O . PRO A 1 173 ? -38 -9.422 -11.516 1 27.95 173 PRO A O 1
ATOM 1339 N N . ALA A 1 174 ? -38.156 -11.562 -11.773 1 29.97 174 ALA A N 1
ATOM 1340 C CA . ALA A 1 174 ? -37.625 -11.992 -10.484 1 29.97 174 ALA A CA 1
ATOM 1341 C C . ALA A 1 174 ? -36.219 -11.43 -10.266 1 29.97 174 ALA A C 1
ATOM 1343 O O . ALA A 1 174 ? -35.438 -11.289 -11.211 1 29.97 174 ALA A O 1
ATOM 1344 N N . PRO A 1 175 ? -36.094 -10.641 -9.203 1 31.91 175 PRO A N 1
ATOM 1345 C CA . PRO A 1 175 ? -34.719 -10.164 -8.922 1 31.91 175 PRO A CA 1
ATOM 1346 C C . PRO A 1 175 ? -33.656 -11.258 -9.094 1 31.91 175 PRO A C 1
ATOM 1348 O O . PRO A 1 175 ? -33.969 -12.445 -8.938 1 31.91 175 PRO A O 1
ATOM 1351 N N . PRO A 1 176 ? -32.688 -11.062 -9.914 1 27.83 176 PRO A N 1
ATOM 1352 C CA . PRO A 1 176 ? -31.703 -12.141 -10.008 1 27.83 176 PRO A CA 1
ATOM 1353 C C . PRO A 1 176 ? -31.391 -12.766 -8.648 1 27.83 176 PRO A C 1
ATOM 1355 O O . PRO A 1 176 ? -31.578 -12.125 -7.609 1 27.83 176 PRO A O 1
ATOM 1358 N N . ALA A 1 177 ? -31.391 -14.109 -8.586 1 27.55 177 ALA A N 1
ATOM 1359 C CA . ALA A 1 177 ? -31.047 -14.969 -7.457 1 27.55 177 ALA A CA 1
ATOM 1360 C C . ALA A 1 177 ? -29.859 -14.422 -6.672 1 27.55 177 ALA A C 1
ATOM 1362 O O . ALA A 1 177 ? -28.906 -13.898 -7.262 1 27.55 177 ALA A O 1
ATOM 1363 N N . HIS A 1 178 ? -30.141 -13.883 -5.535 1 27.86 178 HIS A N 1
ATOM 1364 C CA . HIS A 1 178 ? -29.062 -13.641 -4.574 1 27.86 178 HIS A CA 1
ATOM 1365 C C . HIS A 1 178 ? -28.016 -14.75 -4.625 1 27.86 178 HIS A C 1
ATOM 1367 O O . HIS A 1 178 ? -28.359 -15.938 -4.57 1 27.86 178 HIS A O 1
ATOM 1373 N N . LEU A 1 179 ? -27 -14.594 -5.465 1 28.03 179 LEU A N 1
ATOM 1374 C CA . LEU A 1 179 ? -25.969 -15.602 -5.316 1 28.03 179 LEU A CA 1
ATOM 1375 C C . LEU A 1 179 ? -25.766 -15.977 -3.85 1 28.03 179 LEU A C 1
ATOM 1377 O O . LEU A 1 179 ? -25.594 -15.094 -3.002 1 28.03 179 LEU A O 1
ATOM 1381 N N . GLY A 1 180 ? -26.438 -16.938 -3.402 1 26.22 180 GLY A N 1
ATOM 1382 C CA . GLY A 1 180 ? -26.234 -17.578 -2.107 1 26.22 180 GLY A CA 1
ATOM 1383 C C . GLY A 1 180 ? -24.781 -17.547 -1.656 1 26.22 180 GLY A C 1
ATOM 1384 O O . GLY A 1 180 ? -23.875 -17.734 -2.467 1 26.22 180 GLY A O 1
ATOM 1385 N N . GLY A 1 181 ? -24.547 -16.75 -0.64 1 27.98 181 GLY A N 1
ATOM 1386 C CA . GLY A 1 181 ? -23.297 -16.75 0.093 1 27.98 181 GLY A CA 1
ATOM 1387 C C . GLY A 1 181 ? -22.781 -18.156 0.38 1 27.98 181 GLY A C 1
ATOM 1388 O O . GLY A 1 181 ? -23.406 -18.906 1.141 1 27.98 181 GLY A O 1
ATOM 1389 N N . ARG A 1 182 ? -22.5 -18.984 -0.614 1 28.38 182 ARG A N 1
ATOM 1390 C CA . ARG A 1 182 ? -21.922 -20.266 -0.197 1 28.38 182 ARG A CA 1
ATOM 1391 C C . ARG A 1 182 ? -21.031 -20.078 1.027 1 28.38 182 ARG A C 1
ATOM 1393 O O . ARG A 1 182 ? -20.203 -19.156 1.075 1 28.38 182 ARG A O 1
ATOM 1400 N N . GLY A 1 183 ? -21.5 -20.406 2.178 1 27.53 183 GLY A N 1
ATOM 1401 C CA . GLY A 1 183 ? -20.797 -20.703 3.42 1 27.53 183 GLY A CA 1
ATOM 1402 C C . GLY A 1 183 ? -19.5 -21.453 3.213 1 27.53 183 GLY A C 1
ATOM 1403 O O . GLY A 1 183 ? -19.5 -22.688 3.197 1 27.53 183 GLY A O 1
ATOM 1404 N N . LEU A 1 184 ? -18.734 -21.172 2.195 1 28.58 184 LEU A N 1
ATOM 1405 C CA . LEU A 1 184 ? -17.516 -21.984 2.17 1 28.58 184 LEU A CA 1
ATOM 1406 C C . LEU A 1 184 ? -16.875 -22.047 3.555 1 28.58 184 LEU A C 1
ATOM 1408 O O . LEU A 1 184 ? -16.906 -21.062 4.301 1 28.58 184 L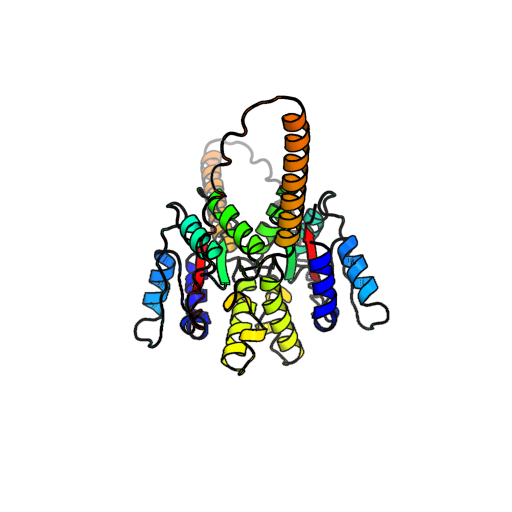EU A O 1
ATOM 1412 N N . SER A 1 185 ? -16.922 -23.094 4.121 1 26.64 185 SER A N 1
ATOM 1413 C CA . SER A 1 185 ? -16.141 -23.484 5.289 1 26.64 185 SER A CA 1
ATOM 1414 C C . SER A 1 185 ? -14.789 -22.766 5.305 1 26.64 185 SER A C 1
ATOM 1416 O O . SER A 1 185 ? -13.961 -22.969 4.414 1 26.64 185 SER A O 1
ATOM 1418 N N . ARG A 1 186 ? -14.797 -21.547 5.746 1 32.38 186 ARG A N 1
ATOM 1419 C CA . ARG A 1 186 ? -13.711 -20.578 5.848 1 32.38 186 ARG A CA 1
ATOM 1420 C C . ARG A 1 186 ? -12.516 -21.172 6.59 1 32.38 186 ARG A C 1
ATOM 1422 O O . ARG A 1 186 ? -12.484 -21.156 7.824 1 32.38 186 ARG A O 1
ATOM 1429 N N . ASP A 1 187 ? -11.961 -22.25 6.18 1 30.14 187 ASP A N 1
ATOM 1430 C CA . ASP A 1 187 ? -10.703 -22.719 6.758 1 30.14 187 ASP A CA 1
ATOM 1431 C C . ASP A 1 187 ? -9.68 -21.594 6.852 1 30.14 187 ASP A C 1
ATOM 1433 O O . ASP A 1 187 ? -9.734 -20.641 6.078 1 30.14 187 ASP A O 1
ATOM 1437 N N . MET A 1 188 ? -9.016 -21.453 7.973 1 36.59 188 MET A N 1
ATOM 1438 C CA . MET A 1 188 ? -7.895 -20.547 8.242 1 36.59 188 MET A CA 1
ATOM 1439 C C . MET A 1 188 ? -7.121 -20.25 6.961 1 36.59 188 MET A C 1
ATOM 1441 O O . MET A 1 188 ? -6.371 -19.281 6.898 1 36.59 188 MET A O 1
ATOM 1445 N N . LEU A 1 189 ? -7.305 -21.312 6.047 1 41.03 189 LEU A N 1
ATOM 1446 C CA . LEU A 1 189 ? -6.609 -21.438 4.77 1 41.03 189 LEU A CA 1
ATOM 1447 C C . LEU A 1 189 ? -7.387 -20.734 3.66 1 41.03 189 LEU A C 1
ATOM 1449 O O . LEU A 1 189 ? -7.109 -20.938 2.477 1 41.03 189 LEU A O 1
ATOM 1453 N N . GLY A 1 190 ? -8.297 -19.906 4.086 1 44.72 190 GLY A N 1
ATOM 1454 C CA . GLY A 1 190 ? -9.258 -19.484 3.078 1 44.72 190 GLY A CA 1
ATOM 1455 C C . GLY A 1 190 ? -8.766 -18.344 2.217 1 44.72 190 GLY A C 1
ATOM 1456 O O . GLY A 1 190 ? -9.125 -18.234 1.044 1 44.72 190 GLY A O 1
ATOM 1457 N N . HIS A 1 191 ? -7.832 -17.562 2.803 1 57.91 191 HIS A N 1
ATOM 1458 C CA . HIS A 1 191 ? -7.41 -16.453 1.956 1 57.91 191 HIS A CA 1
ATOM 1459 C C . HIS A 1 191 ? -5.977 -16.641 1.473 1 57.91 191 HIS A C 1
ATOM 1461 O O . HIS A 1 191 ? -5.148 -17.219 2.186 1 57.91 191 HIS A O 1
ATOM 1467 N N . SER A 1 192 ? -5.703 -16.375 0.171 1 56.38 192 SER A N 1
ATOM 1468 C CA . SER A 1 192 ? -4.359 -16.438 -0.398 1 56.38 192 SER A CA 1
ATOM 1469 C C . SER A 1 192 ? -3.668 -15.078 -0.315 1 56.38 192 SER A C 1
ATOM 1471 O O . SER A 1 192 ? -4.324 -14.039 -0.361 1 56.38 192 SER A O 1
ATOM 1473 N N . MET A 1 193 ? -2.314 -15.102 -0.038 1 53.72 193 MET A N 1
ATOM 1474 C CA . MET A 1 193 ? -1.447 -13.953 -0.295 1 53.72 193 MET A CA 1
ATOM 1475 C C . MET A 1 193 ? -1.026 -13.906 -1.761 1 53.72 193 MET A C 1
ATOM 1477 O O . MET A 1 193 ? -0.537 -14.898 -2.301 1 53.72 193 MET A O 1
ATOM 1481 N N . LEU A 1 194 ? -1.469 -12.867 -2.379 1 53.88 194 LEU A N 1
ATOM 1482 C CA . LEU A 1 194 ? -1.058 -12.688 -3.768 1 53.88 194 LEU A CA 1
ATOM 1483 C C . LEU A 1 194 ? 0.312 -12.023 -3.848 1 53.88 194 LEU A C 1
ATOM 1485 O O . LEU A 1 194 ? 0.546 -10.992 -3.209 1 53.88 194 LEU A O 1
ATOM 1489 N N . LEU A 1 195 ? 1.211 -12.633 -4.508 1 56.94 195 LEU A N 1
ATOM 1490 C CA . LEU A 1 195 ? 2.492 -12.039 -4.871 1 56.94 195 LEU A CA 1
ATOM 1491 C C . LEU A 1 195 ? 2.58 -11.82 -6.379 1 56.94 195 LEU A C 1
ATOM 1493 O O . LEU A 1 195 ? 2.414 -12.766 -7.156 1 56.94 195 LEU A O 1
ATOM 1497 N N . SER A 1 196 ? 2.68 -10.633 -6.852 1 49.34 196 SER A N 1
ATOM 1498 C CA . SER A 1 196 ? 2.83 -10.297 -8.266 1 49.34 196 SER A CA 1
ATOM 1499 C C . SER A 1 196 ? 3.662 -9.031 -8.445 1 49.34 196 SER A C 1
ATOM 1501 O O . SER A 1 196 ? 3.748 -8.203 -7.539 1 49.34 196 SER A O 1
ATOM 1503 N N . SER A 1 197 ? 4.469 -8.953 -9.367 1 49.66 197 SER A N 1
ATOM 1504 C CA . SER A 1 197 ? 5.195 -7.738 -9.734 1 49.66 197 SER A CA 1
ATOM 1505 C C . SER A 1 197 ? 4.973 -7.379 -11.195 1 49.66 197 SER A C 1
ATOM 1507 O O . SER A 1 197 ? 4.785 -8.258 -12.039 1 49.66 197 SER A O 1
ATOM 1509 N N . GLU A 1 198 ? 4.727 -6.102 -11.453 1 52.16 198 GLU A N 1
ATOM 1510 C CA . GLU A 1 198 ? 4.566 -5.586 -12.805 1 52.16 198 GLU A CA 1
ATOM 1511 C C . GLU A 1 198 ? 5.863 -4.969 -13.32 1 52.16 198 GLU A C 1
ATOM 1513 O O . GLU A 1 198 ? 6.453 -4.109 -12.656 1 52.16 198 GLU A O 1
ATOM 1518 N N . GLU A 1 199 ? 6.586 -5.68 -14.266 1 46.56 199 GLU A N 1
ATOM 1519 C CA . GLU A 1 199 ? 7.715 -5.145 -15.016 1 46.56 199 GLU A CA 1
ATOM 1520 C C . GLU A 1 199 ? 7.438 -5.16 -16.516 1 46.56 199 GLU A C 1
ATOM 1522 O O . GLU A 1 199 ? 6.582 -5.918 -16.984 1 46.56 199 GLU A O 1
ATOM 1527 N N . ASP A 1 200 ? 8.039 -4.09 -17.219 1 42.5 200 ASP A N 1
ATOM 1528 C CA . ASP A 1 200 ? 8.117 -4.297 -18.656 1 42.5 200 ASP A CA 1
ATOM 1529 C C . ASP A 1 200 ? 8.891 -5.574 -18.984 1 42.5 200 ASP A C 1
ATOM 1531 O O . ASP A 1 200 ? 9.82 -5.945 -18.266 1 42.5 200 ASP A O 1
ATOM 1535 N N . MET B 1 1 ? -13.719 9.57 3.092 1 64.94 1 MET B N 1
ATOM 1536 C CA . MET B 1 1 ? -12.562 8.883 3.664 1 64.94 1 MET B CA 1
ATOM 1537 C C . MET B 1 1 ? -12.047 9.617 4.895 1 64.94 1 MET B C 1
ATOM 1539 O O . MET B 1 1 ? -11.398 9.016 5.754 1 64.94 1 MET B O 1
ATOM 1543 N N . LYS B 1 2 ? -12.656 10.758 5.242 1 71.44 2 LYS B N 1
ATOM 1544 C CA . LYS B 1 2 ? -12.219 11.562 6.383 1 71.44 2 LYS B CA 1
ATOM 1545 C C . LYS B 1 2 ? -12.602 10.898 7.703 1 71.44 2 LYS B C 1
ATOM 1547 O O . LYS B 1 2 ? -11.773 10.805 8.617 1 71.44 2 LYS B O 1
ATOM 1552 N N . PRO B 1 3 ? -13.68 10.172 7.664 1 80.62 3 PRO B N 1
ATOM 1553 C CA . PRO B 1 3 ? -13.969 9.484 8.922 1 80.62 3 PRO B CA 1
ATOM 1554 C C . PRO B 1 3 ? -13.016 8.328 9.195 1 80.62 3 PRO B C 1
ATOM 1556 O O . PRO B 1 3 ? -12.609 8.109 10.344 1 80.62 3 PRO B O 1
ATOM 1559 N N . ALA B 1 4 ? -12.711 7.641 8.117 1 85.38 4 ALA B N 1
ATOM 1560 C CA . ALA B 1 4 ? -11.789 6.523 8.266 1 85.38 4 ALA B CA 1
ATOM 1561 C C . ALA B 1 4 ? -10.422 7.008 8.758 1 85.38 4 ALA B C 1
ATOM 1563 O O . ALA B 1 4 ? -9.805 6.371 9.617 1 85.38 4 ALA B O 1
ATOM 1564 N N . MET B 1 5 ? -10.016 8.156 8.289 1 90.25 5 MET B N 1
ATOM 1565 C CA . MET B 1 5 ? -8.75 8.734 8.711 1 90.25 5 MET B CA 1
ATOM 1566 C C . MET B 1 5 ? -8.82 9.211 10.164 1 90.25 5 MET B C 1
ATOM 1568 O O . MET B 1 5 ? -7.891 8.992 10.938 1 90.25 5 MET B O 1
ATOM 1572 N N . HIS B 1 6 ? -9.906 9.812 10.492 1 91.75 6 HIS B N 1
ATOM 1573 C CA . HIS B 1 6 ? -10.086 10.266 11.867 1 91.75 6 HIS B CA 1
ATOM 1574 C C . HIS B 1 6 ? -10.023 9.094 12.844 1 91.75 6 HIS B C 1
ATOM 1576 O O . HIS B 1 6 ? -9.328 9.172 13.859 1 91.75 6 HIS B O 1
ATOM 1582 N N . ASP B 1 7 ? -10.719 8.016 12.477 1 92.31 7 ASP B N 1
ATOM 1583 C CA . ASP B 1 7 ? -10.688 6.805 13.297 1 92.31 7 ASP B CA 1
ATOM 1584 C C . ASP B 1 7 ? -9.273 6.254 13.414 1 92.31 7 ASP B C 1
ATOM 1586 O O . ASP B 1 7 ? -8.867 5.793 14.484 1 92.31 7 ASP B O 1
ATOM 1590 N N . PHE B 1 8 ? -8.594 6.301 12.359 1 91.62 8 PHE B N 1
ATOM 1591 C CA . PHE B 1 8 ? -7.223 5.816 12.312 1 91.62 8 PHE B CA 1
ATOM 1592 C C . PHE B 1 8 ? -6.332 6.633 13.242 1 91.62 8 PHE B C 1
ATOM 1594 O O . PHE B 1 8 ? -5.531 6.078 13.992 1 91.62 8 PHE B O 1
ATOM 1601 N N . ILE B 1 9 ? -6.48 7.965 13.234 1 92.25 9 ILE B N 1
ATOM 1602 C CA . ILE B 1 9 ? -5.703 8.891 14.055 1 92.25 9 ILE B CA 1
ATOM 1603 C C . ILE B 1 9 ? -5.992 8.641 15.531 1 92.25 9 ILE B C 1
ATOM 1605 O O . ILE B 1 9 ? -5.086 8.672 16.359 1 92.25 9 ILE B O 1
ATOM 1609 N N . ILE B 1 10 ? -7.262 8.336 15.805 1 94.06 10 ILE B N 1
ATOM 1610 C CA . ILE B 1 10 ? -7.641 8.055 17.188 1 94.06 10 ILE B CA 1
ATOM 1611 C C . ILE B 1 10 ? -7.039 6.727 17.625 1 94.06 10 ILE B C 1
ATOM 1613 O O . ILE B 1 10 ? -6.398 6.648 18.672 1 94.06 10 ILE B O 1
ATOM 1617 N N . GLN B 1 11 ? -7.141 5.73 16.844 1 93.56 11 GLN B N 1
ATOM 1618 C CA . GLN B 1 11 ? -6.754 4.367 17.203 1 93.56 11 GLN B CA 1
ATOM 1619 C C . GLN B 1 11 ? -5.242 4.25 17.359 1 93.56 11 GLN B C 1
ATOM 1621 O O . GLN B 1 11 ? -4.754 3.529 18.234 1 93.56 11 GLN B O 1
ATOM 1626 N N . TYR B 1 12 ? -4.527 4.992 16.547 1 93.19 12 TYR B N 1
ATOM 1627 C CA . TYR B 1 12 ? -3.082 4.781 16.547 1 93.19 12 TYR B CA 1
ATOM 1628 C C . TYR B 1 12 ? -2.348 6.039 17 1 93.19 12 TYR B C 1
ATOM 1630 O O . TYR B 1 12 ? -1.165 6.219 16.688 1 93.19 12 TYR B O 1
ATOM 1638 N N . GLY B 1 13 ? -3.025 6.922 17.719 1 93.38 13 GLY B N 1
ATOM 1639 C CA . GLY B 1 13 ? -2.461 8.18 18.172 1 93.38 13 GLY B CA 1
ATOM 1640 C C . GLY B 1 13 ? -1.193 8 18.984 1 93.38 13 GLY B C 1
ATOM 1641 O O . GLY B 1 13 ? -0.251 8.781 18.859 1 93.38 13 GLY B O 1
ATOM 1642 N N . GLU B 1 14 ? -1.113 6.922 19.75 1 92.44 14 GLU B N 1
ATOM 1643 C CA . GLU B 1 14 ? 0.038 6.688 20.625 1 92.44 14 GLU B CA 1
ATOM 1644 C C . GLU B 1 14 ? 1.299 6.418 19.812 1 92.44 14 GLU B C 1
ATOM 1646 O O . GLU B 1 14 ? 2.4 6.793 20.219 1 92.44 14 GLU B O 1
ATOM 1651 N N . VAL B 1 15 ? 1.134 5.805 18.656 1 90.31 15 VAL B N 1
ATOM 1652 C CA . VAL B 1 15 ? 2.266 5.52 17.781 1 90.31 15 VAL B CA 1
ATOM 1653 C C . VAL B 1 15 ? 2.57 6.734 16.922 1 90.31 15 VAL B C 1
ATOM 1655 O O . VAL B 1 15 ? 3.721 7.164 16.812 1 90.31 15 VAL B O 1
ATOM 1658 N N . LEU B 1 16 ? 1.545 7.398 16.359 1 91.19 16 LEU B N 1
ATOM 1659 C CA . LEU B 1 16 ? 1.691 8.484 15.391 1 91.19 16 LEU B CA 1
ATOM 1660 C C . LEU B 1 16 ? 2.375 9.688 16.031 1 91.19 16 LEU B C 1
ATOM 1662 O O . LEU B 1 16 ? 3.223 10.336 15.414 1 91.19 16 LEU B O 1
ATOM 1666 N N . ARG B 1 17 ? 2.121 9.93 17.281 1 90.31 17 ARG B N 1
ATOM 1667 C CA . ARG B 1 17 ? 2.621 11.125 17.938 1 90.31 17 ARG B CA 1
ATOM 1668 C C . ARG B 1 17 ? 4.113 11.008 18.234 1 90.31 17 ARG B C 1
ATOM 1670 O O . ARG B 1 17 ? 4.762 12 18.594 1 90.31 17 ARG B O 1
ATOM 1677 N N . LYS B 1 18 ? 4.656 9.852 18.062 1 88.19 18 LYS B N 1
ATOM 1678 C CA . LYS B 1 18 ? 6.082 9.648 18.312 1 88.19 18 LYS B CA 1
ATOM 1679 C C . LYS B 1 18 ? 6.91 10.039 17.094 1 88.19 18 LYS B C 1
ATOM 1681 O O . LYS B 1 18 ? 8.141 10.062 17.156 1 88.19 18 LYS B O 1
ATOM 1686 N N . PHE B 1 19 ? 6.242 10.398 16.031 1 85 19 PHE B N 1
ATOM 1687 C CA . PHE B 1 19 ? 6.902 10.805 14.789 1 85 19 PHE B CA 1
ATOM 1688 C C . PHE B 1 19 ? 6.477 12.211 14.391 1 85 19 PHE B C 1
ATOM 1690 O O . PHE B 1 19 ? 5.438 12.703 14.836 1 85 19 PHE B O 1
ATOM 1697 N N . ARG B 1 20 ? 7.34 12.828 13.555 1 89 20 ARG B N 1
ATOM 1698 C CA . ARG B 1 20 ? 6.875 14.062 12.922 1 89 20 ARG B CA 1
ATOM 1699 C C . ARG B 1 20 ? 5.746 13.781 11.938 1 89 20 ARG B C 1
ATOM 1701 O O . ARG B 1 20 ? 5.879 12.922 11.062 1 89 20 ARG B O 1
ATOM 1708 N N . VAL B 1 21 ? 4.66 14.484 12.164 1 91.38 21 VAL B N 1
ATOM 1709 C CA . VAL B 1 21 ? 3.486 14.203 11.344 1 91.38 21 VAL B CA 1
ATOM 1710 C C . VAL B 1 21 ? 3.156 15.414 10.477 1 91.38 21 VAL B C 1
ATOM 1712 O O . VAL B 1 21 ? 3.102 16.547 10.969 1 91.38 21 VAL B O 1
ATOM 1715 N N . THR B 1 22 ? 3.043 15.188 9.172 1 91.5 22 THR B N 1
ATOM 1716 C CA . THR B 1 22 ? 2.592 16.188 8.211 1 91.5 22 THR B CA 1
ATOM 1717 C C . THR B 1 22 ? 1.376 15.68 7.438 1 91.5 22 THR B C 1
ATOM 1719 O O . THR B 1 22 ? 1.03 14.5 7.516 1 91.5 22 THR B O 1
ATOM 1722 N N . GLY B 1 23 ? 0.654 16.578 6.824 1 90.56 23 GLY B N 1
ATOM 1723 C CA . GLY B 1 23 ? -0.533 16.203 6.07 1 90.56 23 GLY B CA 1
ATOM 1724 C C . GLY B 1 23 ? -1.316 17.406 5.562 1 90.56 23 GLY B C 1
ATOM 1725 O O . GLY B 1 23 ? -0.849 18.547 5.652 1 90.56 23 GLY B O 1
ATOM 1726 N N . THR B 1 24 ? -2.453 17.047 4.938 1 87.38 24 THR B N 1
ATOM 1727 C CA . THR B 1 24 ? -3.312 18.109 4.414 1 87.38 24 THR B CA 1
ATOM 1728 C C . THR B 1 24 ? -4.012 18.844 5.551 1 87.38 24 THR B C 1
ATOM 1730 O O . THR B 1 24 ? -4.031 18.375 6.688 1 87.38 24 THR B O 1
ATOM 1733 N N . GLU B 1 25 ? -4.586 19.922 5.254 1 84.06 25 GLU B N 1
ATOM 1734 C CA . GLU B 1 25 ? -5.133 20.859 6.238 1 84.06 25 GLU B CA 1
ATOM 1735 C C . GLU B 1 25 ? -6.152 20.172 7.141 1 84.06 25 GLU B C 1
ATOM 1737 O O . GLU B 1 25 ? -6.031 20.203 8.367 1 84.06 25 GLU B O 1
ATOM 1742 N N . THR B 1 26 ? -7.141 19.516 6.555 1 84.94 26 THR B N 1
ATOM 1743 C CA . THR B 1 26 ? -8.195 18.891 7.348 1 84.94 26 THR B CA 1
ATOM 1744 C C . THR B 1 26 ? -7.637 17.75 8.188 1 84.94 26 THR B C 1
ATOM 1746 O O . THR B 1 26 ? -8.008 17.594 9.359 1 84.94 26 THR B O 1
ATOM 1749 N N . THR B 1 27 ? -6.75 16.969 7.613 1 89.88 27 THR B N 1
ATOM 1750 C CA . THR B 1 27 ? -6.145 15.867 8.344 1 89.88 27 THR B CA 1
ATOM 1751 C C . THR B 1 27 ? -5.32 16.375 9.523 1 89.88 27 THR B C 1
ATOM 1753 O O . THR B 1 27 ? -5.414 15.844 10.625 1 89.88 27 THR B O 1
ATOM 1756 N N . MET B 1 28 ? -4.582 17.469 9.32 1 90.94 28 MET B N 1
ATOM 1757 C CA . MET B 1 28 ? -3.748 18.016 10.391 1 90.94 28 MET B CA 1
ATOM 1758 C C . MET B 1 28 ? -4.609 18.641 11.484 1 90.94 28 MET B C 1
ATOM 1760 O O . MET B 1 28 ? -4.254 18.594 12.664 1 90.94 28 MET B O 1
ATOM 1764 N N . LYS B 1 29 ? -5.727 19.188 11.07 1 89.25 29 LYS B N 1
ATOM 1765 C CA . LYS B 1 29 ? -6.66 19.703 12.07 1 89.25 29 LYS B CA 1
ATOM 1766 C C . LYS B 1 29 ? -7.18 18.578 12.961 1 89.25 29 LYS B C 1
ATOM 1768 O O . LYS B 1 29 ? -7.316 18.766 14.18 1 89.25 29 LYS B O 1
ATOM 1773 N N . MET B 1 30 ? -7.465 17.422 12.336 1 90.38 30 MET B N 1
ATOM 1774 C CA . MET B 1 30 ? -7.898 16.266 13.109 1 90.38 30 MET B CA 1
ATOM 1775 C C . MET B 1 30 ? -6.828 15.844 14.109 1 90.38 30 MET B C 1
ATOM 1777 O O . MET B 1 30 ? -7.129 15.586 15.281 1 90.38 30 MET B O 1
ATOM 1781 N N . CYS B 1 31 ? -5.598 15.82 13.625 1 92.06 31 CYS B N 1
ATOM 1782 C CA . CYS B 1 31 ? -4.488 15.43 14.492 1 92.06 31 CYS B CA 1
ATOM 1783 C C . CYS B 1 31 ? -4.352 16.391 15.672 1 92.06 31 CYS B C 1
ATOM 1785 O O . CYS B 1 31 ? -4.305 15.961 16.828 1 92.06 31 CYS B O 1
ATOM 1787 N N . LYS B 1 32 ? -4.348 17.672 15.406 1 92.88 32 LYS B N 1
ATOM 1788 C CA . LYS B 1 32 ? -4.152 18.688 16.438 1 92.88 32 LYS B CA 1
ATOM 1789 C C . LYS B 1 32 ? -5.293 18.672 17.453 1 92.88 32 LYS B C 1
ATOM 1791 O O . LYS B 1 32 ? -5.07 18.859 18.641 1 92.88 32 LYS B O 1
ATOM 1796 N N . SER B 1 33 ? -6.461 18.422 16.906 1 93.94 33 SER B N 1
ATOM 1797 C CA . SER B 1 33 ? -7.617 18.359 17.797 1 93.94 33 SER B CA 1
ATOM 1798 C C . SER B 1 33 ? -7.551 17.141 18.703 1 93.94 33 SER B C 1
ATOM 1800 O O . SER B 1 33 ? -7.77 17.25 19.922 1 93.94 33 SER B O 1
ATOM 1802 N N . GLU B 1 34 ? -7.25 15.953 18.141 1 93.25 34 GLU B N 1
ATOM 1803 C CA . GLU B 1 34 ? -7.25 14.695 18.891 1 93.25 34 GLU B CA 1
ATOM 1804 C C . GLU B 1 34 ? -6.078 14.633 19.859 1 93.25 34 GLU B C 1
ATOM 1806 O O . GLU B 1 34 ? -6.16 13.969 20.891 1 93.25 34 GLU B O 1
ATOM 1811 N N . TRP B 1 35 ? -5.02 15.422 19.547 1 95.25 35 TRP B N 1
ATOM 1812 C CA . TRP B 1 35 ? -3.809 15.289 20.344 1 95.25 35 TRP B CA 1
ATOM 1813 C C . TRP B 1 35 ? -3.605 16.516 21.219 1 95.25 35 TRP B C 1
ATOM 1815 O O . TRP B 1 35 ? -2.523 16.734 21.781 1 95.25 35 TRP B O 1
ATOM 1825 N N . LYS B 1 36 ? -4.605 17.297 21.344 1 94.25 36 LYS B N 1
ATOM 1826 C CA . LYS B 1 36 ? -4.543 18.484 22.188 1 94.25 36 LYS B CA 1
ATOM 1827 C C . LYS B 1 36 ? -4.16 18.109 23.609 1 94.25 36 LYS B C 1
ATOM 1829 O O . LYS B 1 36 ? -4.715 17.172 24.188 1 94.25 36 LYS B O 1
ATOM 1834 N N . GLY B 1 37 ? -3.199 18.781 24.172 1 92.94 37 GLY B N 1
ATOM 1835 C CA . GLY B 1 37 ? -2.787 18.578 25.547 1 92.94 37 GLY B CA 1
ATOM 1836 C C . GLY B 1 37 ? -1.701 17.531 25.703 1 92.94 37 GLY B C 1
ATOM 1837 O O . GLY B 1 37 ? -1.154 17.359 26.797 1 92.94 37 GLY B O 1
ATOM 1838 N N . LYS B 1 38 ? -1.457 16.781 24.656 1 92.12 38 LYS B N 1
ATOM 1839 C CA . LYS B 1 38 ? -0.375 15.805 24.719 1 92.12 38 LYS B CA 1
ATOM 1840 C C . LYS B 1 38 ? 0.979 16.469 24.484 1 92.12 38 LYS B C 1
ATOM 1842 O O . LYS B 1 38 ? 1.063 17.484 23.781 1 92.12 38 LYS B O 1
ATOM 1847 N N . GLU B 1 39 ? 2.037 15.984 25.062 1 89.94 39 GLU B N 1
ATOM 1848 C CA . GLU B 1 39 ? 3.373 16.562 24.969 1 89.94 39 GLU B CA 1
ATOM 1849 C C . GLU B 1 39 ? 4.246 15.789 23.984 1 89.94 39 GLU B C 1
ATOM 1851 O O . GLU B 1 39 ? 3.953 14.641 23.672 1 89.94 39 GLU B O 1
ATOM 1856 N N . GLY B 1 40 ? 5.227 16.484 23.453 1 90.06 40 GLY B N 1
ATOM 1857 C CA . GLY B 1 40 ? 6.262 15.844 22.656 1 90.06 40 GLY B CA 1
ATOM 1858 C C . GLY B 1 40 ? 5.836 15.578 21.219 1 90.06 40 GLY B C 1
ATOM 1859 O O . GLY B 1 40 ? 6.41 14.727 20.547 1 90.06 40 GLY B O 1
ATOM 1860 N N . ILE B 1 41 ? 4.766 16.234 20.797 1 88.81 41 ILE B N 1
ATOM 1861 C CA . ILE B 1 41 ? 4.281 16.047 19.438 1 88.81 41 ILE B CA 1
ATOM 1862 C C . ILE B 1 41 ? 5.004 17 18.5 1 88.81 41 ILE B C 1
ATOM 1864 O O . ILE B 1 41 ? 5.148 18.188 18.781 1 88.81 41 ILE B O 1
ATOM 1868 N N . VAL B 1 42 ? 5.5 16.484 17.375 1 90.25 42 VAL B N 1
ATOM 1869 C CA . VAL B 1 42 ? 6.156 17.297 16.359 1 90.25 42 VAL B CA 1
ATOM 1870 C C . VAL B 1 42 ? 5.316 17.297 15.078 1 90.25 42 VAL B C 1
ATOM 1872 O O . VAL B 1 42 ? 5.094 16.25 14.469 1 90.25 42 VAL B O 1
ATOM 1875 N N . TYR B 1 43 ? 4.859 18.438 14.766 1 89.62 43 TYR B N 1
ATOM 1876 C CA . TYR B 1 43 ? 4.094 18.594 13.531 1 89.62 43 TYR B CA 1
ATOM 1877 C C . TYR B 1 43 ? 4.98 19.094 12.398 1 89.62 43 TYR B C 1
ATOM 1879 O O . TYR B 1 43 ? 5.836 19.969 12.609 1 89.62 43 TYR B O 1
ATOM 1887 N N . GLY B 1 44 ? 4.828 18.469 11.273 1 88.62 44 GLY B N 1
ATOM 1888 C CA . GLY B 1 44 ? 5.461 19.016 10.078 1 88.62 44 GLY B CA 1
ATOM 1889 C C . GLY B 1 44 ? 4.617 20.062 9.383 1 88.62 44 GLY B C 1
ATOM 1890 O O . GLY B 1 44 ? 3.645 20.562 9.953 1 88.62 44 GLY B O 1
ATOM 1891 N N . ASP B 1 45 ? 4.953 20.391 8.188 1 85.88 45 ASP B N 1
ATOM 1892 C CA . ASP B 1 45 ? 4.238 21.406 7.398 1 85.88 45 ASP B CA 1
ATOM 1893 C C . ASP B 1 45 ? 2.842 20.906 7.027 1 85.88 45 ASP B C 1
ATOM 1895 O O . ASP B 1 45 ? 2.65 19.734 6.73 1 85.88 45 ASP B O 1
ATOM 1899 N N . VAL B 1 46 ? 1.968 21.906 7.09 1 90 46 VAL B N 1
ATOM 1900 C CA . VAL B 1 46 ? 0.606 21.609 6.656 1 90 46 VAL B CA 1
ATOM 1901 C C . VAL B 1 46 ? 0.483 21.844 5.152 1 90 46 VAL B C 1
ATOM 1903 O O . VAL B 1 46 ? 0.854 22.922 4.648 1 90 46 VAL B O 1
ATOM 1906 N N . CYS B 1 47 ? 0.004 20.844 4.465 1 90.25 47 CYS B N 1
ATOM 1907 C CA . CYS B 1 47 ? -0.149 20.938 3.018 1 90.25 47 CYS B CA 1
ATOM 1908 C C . CYS B 1 47 ? -1.554 21.391 2.645 1 90.25 47 CYS B C 1
ATOM 1910 O O . CYS B 1 47 ? -2.49 21.234 3.43 1 90.25 47 CYS B O 1
ATOM 1912 N N . ALA B 1 48 ? -1.687 21.922 1.45 1 88.19 48 ALA B N 1
ATOM 1913 C CA . ALA B 1 48 ? -2.994 22.281 0.904 1 88.19 48 ALA B CA 1
ATOM 1914 C C . ALA B 1 48 ? -3.84 21.031 0.66 1 88.19 48 ALA B C 1
ATOM 1916 O O . ALA B 1 48 ? -3.336 19.906 0.735 1 88.19 48 ALA B O 1
ATOM 1917 N N . SER B 1 49 ? -5.129 21.344 0.422 1 84.94 49 SER B N 1
ATOM 1918 C CA . SER B 1 49 ? -5.984 20.219 0.054 1 84.94 49 SER B CA 1
ATOM 1919 C C . SER B 1 49 ? -5.57 19.625 -1.287 1 84.94 49 SER B C 1
ATOM 1921 O O . SER B 1 49 ? -4.926 20.297 -2.098 1 84.94 49 SER B O 1
ATOM 1923 N N . GLY B 1 50 ? -5.879 18.406 -1.536 1 82.56 50 GLY B N 1
ATOM 1924 C CA . GLY B 1 50 ? -5.52 17.703 -2.76 1 82.56 50 GLY B CA 1
ATOM 1925 C C . GLY B 1 50 ? -5.852 18.484 -4.016 1 82.56 50 GLY B C 1
ATOM 1926 O O . GLY B 1 50 ? -4.957 18.844 -4.789 1 82.56 50 GLY B O 1
ATOM 1927 N N . PRO B 1 51 ? -7.117 18.922 -4.148 1 84.06 51 PRO B N 1
ATOM 1928 C CA . PRO B 1 51 ? -7.523 19.625 -5.367 1 84.06 51 PRO B CA 1
ATOM 1929 C C . PRO B 1 51 ? -6.797 20.953 -5.551 1 84.06 51 PRO B C 1
ATOM 1931 O O . PRO B 1 51 ? -6.684 21.453 -6.676 1 84.06 51 PRO B O 1
ATOM 1934 N N . LEU B 1 52 ? -6.195 21.438 -4.52 1 89.94 52 LEU B N 1
ATOM 1935 C CA . LEU B 1 52 ? -5.531 22.734 -4.605 1 89.94 52 LEU B CA 1
ATOM 1936 C C . LEU B 1 52 ? -4.016 22.562 -4.676 1 89.94 52 LEU B C 1
ATOM 1938 O O . LEU B 1 52 ? -3.27 23.531 -4.516 1 89.94 52 LEU B O 1
ATOM 1942 N N . GLY B 1 53 ? -3.602 21.297 -4.816 1 87.44 53 GLY B N 1
ATOM 1943 C CA . GLY B 1 53 ? -2.184 21.078 -5.055 1 87.44 53 GLY B CA 1
ATOM 1944 C C . GLY B 1 53 ? -1.472 20.453 -3.875 1 87.44 53 GLY B C 1
ATOM 1945 O O . GLY B 1 53 ? -0.246 20.312 -3.879 1 87.44 53 GLY B O 1
ATOM 1946 N N . GLY B 1 54 ? -2.172 20.109 -2.873 1 89.31 54 GLY B N 1
ATOM 1947 C CA . GLY B 1 54 ? -1.559 19.5 -1.705 1 89.31 54 GLY B CA 1
ATOM 1948 C C . GLY B 1 54 ? -0.765 18.25 -2.033 1 89.31 54 GLY B C 1
ATOM 1949 O O . GLY B 1 54 ? 0.286 18 -1.439 1 89.31 54 GLY B O 1
ATOM 1950 N N . ASP B 1 55 ? -1.214 17.484 -2.967 1 90.75 55 ASP B N 1
ATOM 1951 C CA . ASP B 1 55 ? -0.494 16.281 -3.377 1 90.75 55 ASP B CA 1
ATOM 1952 C C . ASP B 1 55 ? 0.868 16.641 -3.971 1 90.75 55 ASP B C 1
ATOM 1954 O O . ASP B 1 55 ? 1.854 15.938 -3.734 1 90.75 55 ASP B O 1
ATOM 1958 N N . ALA B 1 56 ? 0.904 17.688 -4.711 1 90.94 56 ALA B N 1
ATOM 1959 C CA . ALA B 1 56 ? 2.162 18.141 -5.305 1 90.94 56 ALA B CA 1
ATOM 1960 C C . ALA B 1 56 ? 3.137 18.609 -4.234 1 90.94 56 ALA B C 1
ATOM 1962 O O . ALA B 1 56 ? 4.344 18.375 -4.328 1 90.94 56 ALA B O 1
ATOM 1963 N N . GLU B 1 57 ? 2.627 19.266 -3.227 1 90.69 57 GLU B N 1
ATOM 1964 C CA . GLU B 1 57 ? 3.463 19.688 -2.104 1 90.69 57 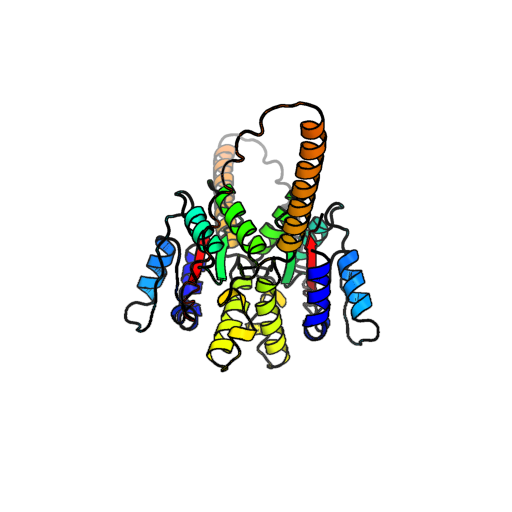GLU B CA 1
ATOM 1965 C C . GLU B 1 57 ? 4.094 18.484 -1.408 1 90.69 57 GLU B C 1
ATOM 1967 O O . GLU B 1 57 ? 5.297 18.469 -1.141 1 90.69 57 GLU B O 1
ATOM 1972 N N . ILE B 1 58 ? 3.256 17.5 -1.171 1 90.44 58 ILE B N 1
ATOM 1973 C CA . ILE B 1 58 ? 3.719 16.281 -0.521 1 90.44 58 ILE B CA 1
ATOM 1974 C C . ILE B 1 58 ? 4.758 15.578 -1.401 1 90.44 58 ILE B C 1
ATOM 1976 O O . ILE B 1 58 ? 5.801 15.141 -0.913 1 90.44 58 ILE B O 1
ATOM 1980 N N . SER B 1 59 ? 4.477 15.578 -2.652 1 91.69 59 SER B N 1
ATOM 1981 C CA . SER B 1 59 ? 5.391 14.953 -3.604 1 91.69 59 SER B CA 1
ATOM 1982 C C . SER B 1 59 ? 6.758 15.625 -3.58 1 91.69 59 SER B C 1
ATOM 1984 O O . SER B 1 59 ? 7.789 14.953 -3.619 1 91.69 59 SER B O 1
ATOM 1986 N N . SER B 1 60 ? 6.719 16.922 -3.508 1 89.5 60 SER B N 1
ATOM 1987 C CA . SER B 1 60 ? 7.973 17.656 -3.443 1 89.5 60 SER B CA 1
ATOM 1988 C C . SER B 1 60 ? 8.773 17.297 -2.195 1 89.5 60 SER B C 1
ATOM 1990 O O . SER B 1 60 ? 9.977 17.062 -2.271 1 89.5 60 SER B O 1
ATOM 1992 N N . SER B 1 61 ? 8.094 17.203 -1.079 1 87.62 61 SER B N 1
ATOM 1993 C CA . SER B 1 61 ? 8.734 16.812 0.173 1 87.62 61 SER B CA 1
ATOM 1994 C C . SER B 1 61 ? 9.289 15.391 0.097 1 87.62 61 SER B C 1
ATOM 1996 O O . SER B 1 61 ? 10.367 15.117 0.625 1 87.62 61 SER B O 1
ATOM 1998 N N . LEU B 1 62 ? 8.547 14.57 -0.546 1 87.56 62 LEU B N 1
ATOM 1999 C CA . LEU B 1 62 ? 8.938 13.172 -0.723 1 87.56 62 LEU B CA 1
ATOM 2000 C C . LEU B 1 62 ? 10.211 13.07 -1.561 1 87.56 62 LEU B C 1
ATOM 2002 O O . LEU B 1 62 ? 11.148 12.375 -1.182 1 87.56 62 LEU B O 1
ATOM 2006 N N . VAL B 1 63 ? 10.32 13.805 -2.623 1 86.06 63 VAL B N 1
ATOM 2007 C CA . VAL B 1 63 ? 11.453 13.766 -3.543 1 86.06 63 VAL B CA 1
ATOM 2008 C C . VAL B 1 63 ? 12.695 14.312 -2.854 1 86.06 63 VAL B C 1
ATOM 2010 O O . VAL B 1 63 ? 13.805 13.828 -3.086 1 86.06 63 VAL B O 1
ATOM 2013 N N . ARG B 1 64 ? 12.438 15.164 -1.895 1 84.12 64 ARG B N 1
ATOM 2014 C CA . ARG B 1 64 ? 13.539 15.781 -1.164 1 84.12 64 ARG B CA 1
ATOM 2015 C C . ARG B 1 64 ? 14 14.883 -0.019 1 84.12 64 ARG B C 1
ATOM 2017 O O . ARG B 1 64 ? 14.953 15.219 0.694 1 84.12 64 ARG B O 1
ATOM 2024 N N . GLY B 1 65 ? 13.297 13.828 0.184 1 84.69 65 GLY B N 1
ATOM 2025 C CA . GLY B 1 65 ? 13.703 12.891 1.215 1 84.69 65 GLY B CA 1
ATOM 2026 C C . GLY B 1 65 ? 13.164 13.242 2.59 1 84.69 65 GLY B C 1
ATOM 2027 O O . GLY B 1 65 ? 13.703 12.789 3.605 1 84.69 65 GLY B O 1
ATOM 2028 N N . ASP B 1 66 ? 12.07 13.984 2.684 1 84.12 66 ASP B N 1
ATOM 2029 C CA . ASP B 1 66 ? 11.562 14.492 3.959 1 84.12 66 ASP B CA 1
ATOM 2030 C C . ASP B 1 66 ? 10.398 13.641 4.465 1 84.12 66 ASP B C 1
ATOM 2032 O O . ASP B 1 66 ? 9.82 13.938 5.512 1 84.12 66 ASP B O 1
ATOM 2036 N N . ILE B 1 67 ? 10.023 12.625 3.691 1 88.06 67 ILE B N 1
ATOM 2037 C CA . ILE B 1 67 ? 8.906 11.773 4.07 1 88.06 67 ILE B CA 1
ATOM 2038 C C . ILE B 1 67 ? 9.383 10.336 4.262 1 88.06 67 ILE B C 1
ATOM 2040 O O . ILE B 1 67 ? 10.023 9.773 3.375 1 88.06 67 ILE B O 1
ATOM 2044 N N . GLY B 1 68 ? 9.055 9.75 5.367 1 87 68 GLY B N 1
ATOM 2045 C CA . GLY B 1 68 ? 9.492 8.391 5.66 1 87 68 GLY B CA 1
ATOM 2046 C C . GLY B 1 68 ? 8.422 7.352 5.41 1 87 68 GLY B C 1
ATOM 2047 O O . GLY B 1 68 ? 8.719 6.172 5.223 1 87 68 GLY B O 1
ATOM 2048 N N . ALA B 1 69 ? 7.188 7.766 5.434 1 91.19 69 ALA B N 1
ATOM 2049 C CA . ALA B 1 69 ? 6.051 6.887 5.172 1 91.19 69 ALA B CA 1
ATOM 2050 C C . ALA B 1 69 ? 4.805 7.695 4.82 1 91.19 69 ALA B C 1
ATOM 2052 O O . ALA B 1 69 ? 4.648 8.836 5.27 1 91.19 69 ALA B O 1
ATOM 2053 N N . VAL B 1 70 ? 3.959 7.082 4.027 1 92.5 70 VAL B N 1
ATOM 2054 C CA . VAL B 1 70 ? 2.744 7.754 3.578 1 92.5 70 VAL B CA 1
ATOM 2055 C C . VAL B 1 70 ? 1.527 6.887 3.891 1 92.5 70 VAL B C 1
ATOM 2057 O O . VAL B 1 70 ? 1.448 5.738 3.449 1 92.5 70 VAL B O 1
ATOM 2060 N N . VAL B 1 71 ? 0.624 7.379 4.73 1 94 71 VAL B N 1
ATOM 2061 C CA . VAL B 1 71 ? -0.718 6.824 4.875 1 94 71 VAL B CA 1
ATOM 2062 C C . VAL B 1 71 ? -1.718 7.684 4.105 1 94 71 VAL B C 1
ATOM 2064 O O . VAL B 1 71 ? -2.002 8.82 4.5 1 94 71 VAL B O 1
ATOM 2067 N N . PHE B 1 72 ? -2.191 7.172 2.992 1 94.06 72 PHE B N 1
ATOM 2068 C CA . PHE B 1 72 ? -3.02 7.891 2.031 1 94.06 72 PHE B CA 1
ATOM 2069 C C . PHE B 1 72 ? -4.262 7.082 1.676 1 94.06 72 PHE B C 1
ATOM 2071 O O . PHE B 1 72 ? -4.246 6.297 0.727 1 94.06 72 PHE B O 1
ATOM 2078 N N . PHE B 1 73 ? -5.336 7.371 2.469 1 91.38 73 PHE B N 1
ATOM 2079 C CA . PHE B 1 73 ? -6.57 6.645 2.203 1 91.38 73 PHE B CA 1
ATOM 2080 C C . PHE B 1 73 ? -7.297 7.227 0.995 1 91.38 73 PHE B C 1
ATOM 2082 O O . PHE B 1 73 ? -7.559 8.43 0.943 1 91.38 73 PHE B O 1
ATOM 2089 N N . ILE B 1 74 ? -7.59 6.43 0.033 1 88.38 74 ILE B N 1
ATOM 2090 C CA . ILE B 1 74 ? -8.266 6.848 -1.193 1 88.38 74 ILE B CA 1
ATOM 2091 C C . ILE B 1 74 ? -9.672 6.27 -1.229 1 88.38 74 ILE B C 1
ATOM 2093 O O . ILE B 1 74 ? -9.875 5.078 -0.974 1 88.38 74 ILE B O 1
ATOM 2097 N N . ASP B 1 75 ? -10.609 7.109 -1.438 1 82.62 75 ASP B N 1
ATOM 2098 C CA . ASP B 1 75 ? -11.961 6.629 -1.697 1 82.62 75 ASP B CA 1
ATOM 2099 C C . ASP B 1 75 ? -12.07 6.031 -3.098 1 82.62 75 ASP B C 1
ATOM 2101 O O . ASP B 1 75 ? -12.023 6.758 -4.094 1 82.62 75 ASP B O 1
ATOM 2105 N N . PRO B 1 76 ? -12.289 4.723 -3.158 1 86.94 76 PRO B N 1
ATOM 2106 C CA . PRO B 1 76 ? -12.266 4.082 -4.477 1 86.94 76 PRO B CA 1
ATOM 2107 C C . PRO B 1 76 ? -13.586 4.215 -5.223 1 86.94 76 PRO B C 1
ATOM 2109 O O . PRO B 1 76 ? -13.703 3.777 -6.371 1 86.94 76 PRO B O 1
ATOM 2112 N N . LEU B 1 77 ? -14.609 4.809 -4.652 1 84.75 77 LEU B N 1
ATOM 2113 C CA . LEU B 1 77 ? -15.938 4.816 -5.25 1 84.75 77 LEU B CA 1
ATOM 2114 C C . LEU B 1 77 ? -16.297 6.211 -5.742 1 84.75 77 LEU B C 1
ATOM 2116 O O . LEU B 1 77 ? -17.359 6.402 -6.348 1 84.75 77 LEU B O 1
ATOM 2120 N N . SER B 1 78 ? -15.43 7.164 -5.543 1 78.06 78 SER B N 1
ATOM 2121 C CA . SER B 1 78 ? -15.719 8.539 -5.945 1 78.06 78 SER B CA 1
ATOM 2122 C C . SER B 1 78 ? -14.703 9.047 -6.953 1 78.06 78 SER B C 1
ATOM 2124 O O . SER B 1 78 ? -13.508 8.75 -6.844 1 78.06 78 SER B O 1
ATOM 2126 N N . PRO B 1 79 ? -15.211 9.75 -7.922 1 78.94 79 PRO B N 1
ATOM 2127 C CA . PRO B 1 79 ? -14.242 10.391 -8.82 1 78.94 79 PRO B CA 1
ATOM 2128 C C . PRO B 1 79 ? -13.438 11.484 -8.133 1 78.94 79 PRO B C 1
ATOM 2130 O O . PRO B 1 79 ? -13.961 12.195 -7.266 1 78.94 79 PRO B O 1
ATOM 2133 N N . HIS B 1 80 ? -12.188 11.57 -8.555 1 81.75 80 HIS B N 1
ATOM 2134 C CA . HIS B 1 80 ? -11.328 12.633 -8.031 1 81.75 80 HIS B CA 1
ATOM 2135 C C . HIS B 1 80 ? -10.898 13.594 -9.133 1 81.75 80 HIS B C 1
ATOM 2137 O O . HIS B 1 80 ? -10.258 13.188 -10.102 1 81.75 80 HIS B O 1
ATOM 2143 N N . PRO B 1 81 ? -11.25 14.922 -9.047 1 82.62 81 PRO B N 1
ATOM 2144 C CA . PRO B 1 81 ? -10.859 15.898 -10.078 1 82.62 81 PRO B CA 1
ATOM 2145 C C . PRO B 1 81 ? -9.344 16 -10.242 1 82.62 81 PRO B C 1
ATOM 2147 O O . PRO B 1 81 ? -8.867 16.375 -11.32 1 82.62 81 PRO B O 1
ATOM 2150 N N . HIS B 1 82 ? -8.602 15.734 -9.242 1 87.5 82 HIS B N 1
ATOM 2151 C CA . HIS B 1 82 ? -7.145 15.828 -9.266 1 87.5 82 HIS B CA 1
ATOM 2152 C C . HIS B 1 82 ? -6.5 14.453 -9.289 1 87.5 82 HIS B C 1
ATOM 2154 O O . HIS B 1 82 ? -5.496 14.219 -8.617 1 87.5 82 HIS B O 1
ATOM 2160 N N . GLN B 1 83 ? -7.055 13.578 -10.047 1 89.56 83 GLN B N 1
ATOM 2161 C CA . GLN B 1 83 ? -6.586 12.203 -10.141 1 89.56 83 GLN B CA 1
ATOM 2162 C C . GLN B 1 83 ? -5.125 12.148 -10.578 1 89.56 83 GLN B C 1
ATOM 2164 O O . GLN B 1 83 ? -4.348 11.344 -10.07 1 89.56 83 GLN B O 1
ATOM 2169 N N . ALA B 1 84 ? -4.758 13.062 -11.492 1 88.25 84 ALA B N 1
ATOM 2170 C CA . ALA B 1 84 ? -3.381 13.086 -11.977 1 88.25 84 ALA B CA 1
ATOM 2171 C C . ALA B 1 84 ? -2.4 13.336 -10.836 1 88.25 84 ALA B C 1
ATOM 2173 O O . ALA B 1 84 ? -1.314 12.75 -10.805 1 88.25 84 ALA B O 1
ATOM 2174 N N . ASP B 1 85 ? -2.76 14.227 -9.93 1 88.62 85 ASP B N 1
ATOM 2175 C CA . ASP B 1 85 ? -1.92 14.539 -8.781 1 88.62 85 ASP B CA 1
ATOM 2176 C C . ASP B 1 85 ? -1.791 13.328 -7.852 1 88.62 85 ASP B C 1
ATOM 2178 O O . ASP B 1 85 ? -0.704 13.039 -7.352 1 88.62 85 ASP B O 1
ATOM 2182 N N . ILE B 1 86 ? -2.885 12.633 -7.664 1 91.25 86 ILE B N 1
ATOM 2183 C CA . ILE B 1 86 ? -2.896 11.438 -6.832 1 91.25 86 ILE B CA 1
ATOM 2184 C C . ILE B 1 86 ? -1.979 10.375 -7.441 1 91.25 86 ILE B C 1
ATOM 2186 O O . ILE B 1 86 ? -1.125 9.82 -6.75 1 91.25 86 ILE B O 1
ATOM 2190 N N . ASP B 1 87 ? -2.119 10.164 -8.734 1 91.25 87 ASP B N 1
ATOM 2191 C CA . ASP B 1 87 ? -1.313 9.172 -9.438 1 91.25 87 ASP B CA 1
ATOM 2192 C C . ASP B 1 87 ? 0.174 9.5 -9.344 1 91.25 87 ASP B C 1
ATOM 2194 O O . ASP B 1 87 ? 1.004 8.602 -9.164 1 91.25 87 ASP B O 1
ATOM 2198 N N . SER B 1 88 ? 0.475 10.781 -9.477 1 91.44 88 SER B N 1
ATOM 2199 C CA . SER B 1 88 ? 1.863 11.219 -9.383 1 91.44 88 SER B CA 1
ATOM 2200 C C . SER B 1 88 ? 2.443 10.945 -8 1 91.44 88 SER B C 1
ATOM 2202 O O . SER B 1 88 ? 3.547 10.406 -7.879 1 91.44 88 SER B O 1
ATOM 2204 N N . LEU B 1 89 ? 1.722 11.281 -6.992 1 91.69 89 LEU B N 1
ATOM 2205 C CA . LEU B 1 89 ? 2.164 11.031 -5.625 1 91.69 89 LEU B CA 1
ATOM 2206 C C . LEU B 1 89 ? 2.43 9.539 -5.406 1 91.69 89 LEU B C 1
ATOM 2208 O O . LEU B 1 89 ? 3.486 9.164 -4.895 1 91.69 89 LEU B O 1
ATOM 2212 N N . CYS B 1 90 ? 1.5 8.695 -5.82 1 93.88 90 CYS B N 1
ATOM 2213 C CA . CYS B 1 90 ? 1.619 7.254 -5.648 1 93.88 90 CYS B CA 1
ATOM 2214 C C . CYS B 1 90 ? 2.838 6.715 -6.387 1 93.88 90 CYS B C 1
ATOM 2216 O O . CYS B 1 90 ? 3.619 5.945 -5.828 1 93.88 90 CYS B O 1
ATOM 2218 N N . ARG B 1 91 ? 3.02 7.133 -7.594 1 91.62 91 ARG B N 1
ATOM 2219 C CA . ARG B 1 91 ? 4.148 6.676 -8.391 1 91.62 91 ARG B CA 1
ATOM 2220 C C . ARG B 1 91 ? 5.473 7.086 -7.758 1 91.62 91 ARG B C 1
ATOM 2222 O O . ARG B 1 91 ? 6.418 6.297 -7.715 1 91.62 91 ARG B O 1
ATOM 2229 N N . LEU B 1 92 ? 5.559 8.305 -7.262 1 90.94 92 LEU B N 1
ATOM 2230 C CA . LEU B 1 92 ? 6.801 8.82 -6.699 1 90.94 92 LEU B CA 1
ATOM 2231 C C . LEU B 1 92 ? 7.16 8.094 -5.41 1 90.94 92 LEU B C 1
ATOM 2233 O O . LEU B 1 92 ? 8.336 7.914 -5.098 1 90.94 92 LEU B O 1
ATOM 2237 N N . CYS B 1 93 ? 6.172 7.641 -4.676 1 91.19 93 CYS B N 1
ATOM 2238 C CA . CYS B 1 93 ? 6.465 6.785 -3.533 1 91.19 93 CYS B CA 1
ATOM 2239 C C . CYS B 1 93 ? 7.199 5.523 -3.971 1 91.19 93 CYS B C 1
ATOM 2241 O O . CYS B 1 93 ? 8.117 5.062 -3.287 1 91.19 93 CYS B O 1
ATOM 2243 N N . LEU B 1 94 ? 6.785 4.988 -5.094 1 90.19 94 LEU B N 1
ATOM 2244 C CA . LEU B 1 94 ? 7.418 3.781 -5.617 1 90.19 94 LEU B CA 1
ATOM 2245 C C . LEU B 1 94 ? 8.828 4.078 -6.109 1 90.19 94 LEU B C 1
ATOM 2247 O O . LEU B 1 94 ? 9.758 3.311 -5.844 1 90.19 94 LEU B O 1
ATO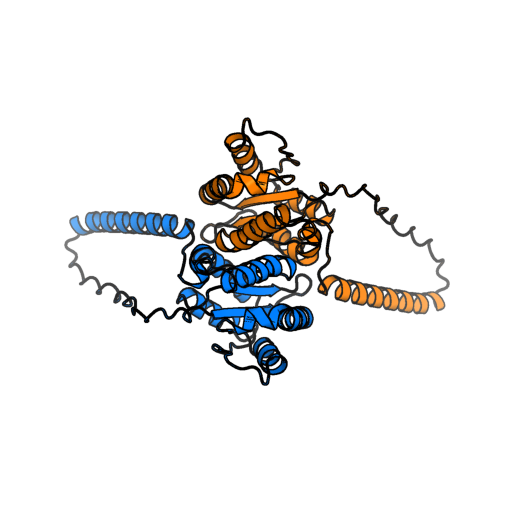M 2251 N N . VAL B 1 95 ? 9.023 5.215 -6.762 1 88.69 95 VAL B N 1
ATOM 2252 C CA . VAL B 1 95 ? 10.328 5.613 -7.281 1 88.69 95 VAL B CA 1
ATOM 2253 C C . VAL B 1 95 ? 11.32 5.738 -6.129 1 88.69 95 VAL B C 1
ATOM 2255 O O . VAL B 1 95 ? 12.445 5.242 -6.219 1 88.69 95 VAL B O 1
ATOM 2258 N N . HIS B 1 96 ? 10.844 6.262 -5.012 1 86.75 96 HIS B N 1
ATOM 2259 C CA . HIS B 1 96 ? 11.734 6.551 -3.893 1 86.75 96 HIS B CA 1
ATOM 2260 C C . HIS B 1 96 ? 11.625 5.477 -2.814 1 86.75 96 HIS B C 1
ATOM 2262 O O . HIS B 1 96 ? 12.18 5.633 -1.721 1 86.75 96 HIS B O 1
ATOM 2268 N N . ASP B 1 97 ? 10.836 4.43 -3.125 1 88.69 97 ASP B N 1
ATOM 2269 C CA . ASP B 1 97 ? 10.648 3.264 -2.268 1 88.69 97 ASP B CA 1
ATOM 2270 C C . ASP B 1 97 ? 10.203 3.678 -0.866 1 88.69 97 ASP B C 1
ATOM 2272 O O . ASP B 1 97 ? 10.758 3.207 0.13 1 88.69 97 ASP B O 1
ATOM 2276 N N . VAL B 1 98 ? 9.359 4.637 -0.79 1 88.81 98 VAL B N 1
ATOM 2277 C CA . VAL B 1 98 ? 8.719 5.059 0.453 1 88.81 98 VAL B CA 1
ATOM 2278 C C . VAL B 1 98 ? 7.48 4.203 0.71 1 88.81 98 VAL B C 1
ATOM 2280 O O . VAL B 1 98 ? 6.684 3.969 -0.2 1 88.81 98 VAL B O 1
ATOM 2283 N N . PRO B 1 99 ? 7.328 3.668 1.925 1 92.19 99 PRO B N 1
ATOM 2284 C CA . PRO B 1 99 ? 6.098 2.924 2.209 1 92.19 99 PRO B CA 1
ATOM 2285 C C . PRO B 1 99 ? 4.84 3.766 2.02 1 92.19 99 PRO B C 1
ATOM 2287 O O . PRO B 1 99 ? 4.777 4.906 2.49 1 92.19 99 PRO B O 1
ATOM 2290 N N . ILE B 1 100 ? 3.9 3.186 1.342 1 92.56 100 ILE B N 1
ATOM 2291 C CA . ILE B 1 100 ? 2.635 3.875 1.117 1 92.56 100 ILE B CA 1
ATOM 2292 C C . ILE B 1 100 ? 1.474 2.916 1.366 1 92.56 100 ILE B C 1
ATOM 2294 O O . ILE B 1 100 ? 1.487 1.777 0.892 1 92.56 100 ILE B O 1
ATOM 2298 N N . MET B 1 101 ? 0.502 3.414 2.162 1 93.19 101 MET B N 1
ATOM 2299 C CA . MET B 1 101 ? -0.681 2.646 2.541 1 93.19 101 MET B CA 1
ATOM 2300 C C . MET B 1 101 ? -1.953 3.338 2.059 1 93.19 101 MET B C 1
ATOM 2302 O O . MET B 1 101 ? -2.244 4.465 2.465 1 93.19 101 MET B O 1
ATOM 2306 N N . HIS B 1 102 ? -2.773 2.586 1.31 1 93.19 102 HIS B N 1
ATOM 2307 C CA . HIS B 1 102 ? -3.885 3.24 0.629 1 93.19 102 HIS B CA 1
ATOM 2308 C C . HIS B 1 102 ? -5.207 2.963 1.338 1 93.19 102 HIS B C 1
ATOM 2310 O O . HIS B 1 102 ? -6.238 3.535 0.982 1 93.19 102 HIS B O 1
ATOM 2316 N N . ASN B 1 103 ? -5.223 2.076 2.289 1 88.56 103 ASN B N 1
ATOM 2317 C CA . ASN B 1 103 ? -6.395 1.766 3.102 1 88.56 103 ASN B CA 1
ATOM 2318 C C . ASN B 1 103 ? -6 1.344 4.516 1 88.56 103 ASN B C 1
ATOM 2320 O O . ASN B 1 103 ? -4.812 1.221 4.82 1 88.56 103 ASN B O 1
ATOM 2324 N N . ARG B 1 104 ? -6.988 1.28 5.32 1 88.19 104 ARG B N 1
ATOM 2325 C CA . ARG B 1 104 ? -6.75 0.991 6.73 1 88.19 104 ARG B CA 1
ATOM 2326 C C . ARG B 1 104 ? -6.023 -0.338 6.902 1 88.19 104 ARG B C 1
ATOM 2328 O O . ARG B 1 104 ? -5.055 -0.429 7.664 1 88.19 104 ARG B O 1
ATOM 2335 N N . SER B 1 105 ? -6.426 -1.374 6.188 1 89.06 105 SER B N 1
ATOM 2336 C CA . SER B 1 105 ? -5.844 -2.705 6.336 1 89.06 105 SER B CA 1
ATOM 2337 C C . SER B 1 105 ? -4.371 -2.713 5.941 1 89.06 105 SER B C 1
ATOM 2339 O O . SER B 1 105 ? -3.578 -3.477 6.496 1 89.06 105 SER B O 1
ATOM 2341 N N . SER B 1 106 ? -4.016 -1.848 5.031 1 91.94 106 SER B N 1
ATOM 2342 C CA . SER B 1 106 ? -2.613 -1.743 4.637 1 91.94 106 SER B CA 1
ATOM 2343 C C . SER B 1 106 ? -1.802 -0.975 5.672 1 91.94 106 SER B C 1
ATOM 2345 O O . SER B 1 106 ? -0.601 -1.206 5.824 1 91.94 106 SER B O 1
ATOM 2347 N N . ALA B 1 107 ? -2.453 -0.075 6.406 1 92.25 107 ALA B N 1
ATOM 2348 C CA . ALA B 1 107 ? -1.749 0.803 7.336 1 92.25 107 ALA B CA 1
ATOM 2349 C C . ALA B 1 107 ? -1.514 0.109 8.672 1 92.25 107 ALA B C 1
ATOM 2351 O O . ALA B 1 107 ? -0.59 0.464 9.414 1 92.25 107 ALA B O 1
ATOM 2352 N N . ILE B 1 108 ? -2.279 -0.879 8.992 1 90.25 108 ILE B N 1
ATOM 2353 C CA . ILE B 1 108 ? -2.232 -1.538 10.297 1 90.25 108 ILE B CA 1
ATOM 2354 C C . ILE B 1 108 ? -0.879 -2.219 10.484 1 90.25 108 ILE B C 1
ATOM 2356 O O . ILE B 1 108 ? -0.216 -2.025 11.5 1 90.25 108 ILE B O 1
ATOM 2360 N N . PRO B 1 109 ? -0.358 -2.98 9.484 1 89.25 109 PRO B N 1
ATOM 2361 C CA . PRO B 1 109 ? 0.966 -3.584 9.656 1 89.25 109 PRO B CA 1
ATOM 2362 C C . PRO B 1 109 ? 2.055 -2.547 9.93 1 89.25 109 PRO B C 1
ATOM 2364 O O . PRO B 1 109 ? 2.955 -2.791 10.734 1 89.25 109 PRO B O 1
ATOM 2367 N N . LEU B 1 110 ? 1.958 -1.422 9.281 1 89.5 110 LEU B N 1
ATOM 2368 C CA . LEU B 1 110 ? 2.947 -0.371 9.5 1 89.5 110 LEU B CA 1
ATOM 2369 C C . LEU B 1 110 ? 2.895 0.128 10.945 1 89.5 110 LEU B C 1
ATOM 2371 O O . LEU B 1 110 ? 3.934 0.282 11.586 1 89.5 110 LEU B O 1
ATOM 2375 N N . MET B 1 111 ? 1.688 0.342 11.438 1 90.25 111 MET B N 1
ATOM 2376 C CA . MET B 1 111 ? 1.532 0.83 12.805 1 90.25 111 MET B CA 1
ATOM 2377 C C . MET B 1 111 ? 2.072 -0.182 13.812 1 90.25 111 MET B C 1
ATOM 2379 O O . MET B 1 111 ? 2.746 0.19 14.773 1 90.25 111 MET B O 1
ATOM 2383 N N . LEU B 1 112 ? 1.805 -1.39 13.547 1 87.69 112 LEU B N 1
ATOM 2384 C CA . LEU B 1 112 ? 2.236 -2.426 14.484 1 87.69 112 LEU B CA 1
ATOM 2385 C C . LEU B 1 112 ? 3.752 -2.586 14.453 1 87.69 112 LEU B C 1
ATOM 2387 O O . LEU B 1 112 ? 4.379 -2.795 15.492 1 87.69 112 LEU B O 1
ATOM 2391 N N . MET B 1 113 ? 4.309 -2.5 13.312 1 84.62 113 MET B N 1
ATOM 2392 C CA . MET B 1 113 ? 5.762 -2.555 13.195 1 84.62 113 MET B CA 1
ATOM 2393 C C . MET B 1 113 ? 6.41 -1.375 13.914 1 84.62 113 MET B C 1
ATOM 2395 O O . MET B 1 113 ? 7.391 -1.546 14.641 1 84.62 113 MET B O 1
ATOM 2399 N N . LEU B 1 114 ? 5.848 -0.198 13.711 1 84.88 114 LEU B N 1
ATOM 2400 C CA . LEU B 1 114 ? 6.398 0.995 14.344 1 84.88 114 LEU B CA 1
ATOM 2401 C C . LEU B 1 114 ? 6.266 0.92 15.859 1 84.88 114 LEU B C 1
ATOM 2403 O O . LEU B 1 114 ? 7.18 1.319 16.594 1 84.88 114 LEU B O 1
ATOM 2407 N N . LYS B 1 115 ? 5.129 0.399 16.266 1 86.31 115 LYS B N 1
ATOM 2408 C CA . LYS B 1 115 ? 4.945 0.204 17.703 1 86.31 115 LYS B CA 1
ATOM 2409 C C . LYS B 1 115 ? 6.012 -0.728 18.266 1 86.31 115 LYS B C 1
ATOM 2411 O O . LYS B 1 115 ? 6.617 -0.43 19.297 1 86.31 115 LYS B O 1
ATOM 2416 N N . THR B 1 116 ? 6.262 -1.801 17.547 1 83.44 116 THR B N 1
ATOM 2417 C CA . THR B 1 116 ? 7.262 -2.771 17.984 1 83.44 116 THR B CA 1
ATOM 2418 C C . THR B 1 116 ? 8.656 -2.16 17.953 1 83.44 116 THR B C 1
ATOM 2420 O O . THR B 1 116 ? 9.461 -2.387 18.859 1 83.44 116 THR B O 1
ATOM 2423 N N . ALA B 1 117 ? 8.922 -1.389 16.953 1 78.88 117 ALA B N 1
ATOM 2424 C CA . ALA B 1 117 ? 10.227 -0.749 16.812 1 78.88 117 ALA B CA 1
ATOM 2425 C C . ALA B 1 117 ? 10.484 0.231 17.953 1 78.88 117 ALA B C 1
ATOM 2427 O O . ALA B 1 117 ? 11.617 0.359 18.438 1 78.88 117 ALA B O 1
ATOM 2428 N N . LEU B 1 118 ? 9.469 0.953 18.375 1 80.38 118 LEU B N 1
ATOM 2429 C CA . LEU B 1 118 ? 9.586 1.923 19.453 1 80.38 118 LEU B CA 1
ATOM 2430 C C . LEU B 1 118 ? 9.836 1.223 20.781 1 80.38 118 LEU B C 1
ATOM 2432 O O . LEU B 1 118 ? 10.484 1.784 21.672 1 80.38 118 LEU B O 1
ATOM 2436 N N . GLU B 1 119 ? 9.352 -0.064 20.781 1 82.88 119 GLU B N 1
ATOM 2437 C CA . GLU B 1 119 ? 9.445 -0.802 22.047 1 82.88 119 GLU B CA 1
ATOM 2438 C C . GLU B 1 119 ? 10.695 -1.672 22.078 1 82.88 119 GLU B C 1
ATOM 2440 O O . GLU B 1 119 ? 11.078 -2.174 23.141 1 82.88 119 GLU B O 1
ATOM 2445 N N . THR B 1 120 ? 11.273 -1.887 20.891 1 78.62 120 THR B N 1
ATOM 2446 C CA . THR B 1 120 ? 12.453 -2.73 20.797 1 78.62 120 THR B CA 1
ATOM 2447 C C . THR B 1 120 ? 13.672 -1.91 20.375 1 78.62 120 THR B C 1
ATOM 2449 O O . THR B 1 120 ? 13.773 -1.47 19.234 1 78.62 120 THR B O 1
ATOM 2452 N N . PRO B 1 121 ? 14.555 -1.688 21.297 1 73.5 121 PRO B N 1
ATOM 2453 C CA . PRO B 1 121 ? 15.727 -0.875 20.969 1 73.5 121 PRO B CA 1
ATOM 2454 C C . PRO B 1 121 ? 16.469 -1.396 19.734 1 73.5 121 PRO B C 1
ATOM 2456 O O . PRO B 1 121 ? 16.672 -2.605 19.594 1 73.5 121 PRO B O 1
ATOM 2459 N N . GLY B 1 122 ? 16.828 -0.64 18.766 1 65.62 122 GLY B N 1
ATOM 2460 C CA . GLY B 1 122 ? 17.641 -0.99 17.609 1 65.62 122 GLY B CA 1
ATOM 2461 C C . GLY B 1 122 ? 16.828 -1.519 16.438 1 65.62 122 GLY B C 1
ATOM 2462 O O . GLY B 1 122 ? 17.344 -1.673 15.336 1 65.62 122 GLY B O 1
ATOM 2463 N N . MET B 1 123 ? 15.531 -1.731 16.609 1 67.06 123 MET B N 1
ATOM 2464 C CA . MET B 1 123 ? 14.711 -2.383 15.586 1 67.06 123 MET B CA 1
ATOM 2465 C C . MET B 1 123 ? 14.273 -1.387 14.516 1 67.06 123 MET B C 1
ATOM 2467 O O . MET B 1 123 ? 14.195 -1.73 13.336 1 67.06 123 MET B O 1
ATOM 2471 N N . ALA B 1 124 ? 14.062 -0.183 14.891 1 60.41 124 ALA B N 1
ATOM 2472 C CA . ALA B 1 124 ? 13.477 0.8 13.984 1 60.41 124 ALA B CA 1
ATOM 2473 C C . ALA B 1 124 ? 14.367 1.032 12.773 1 60.41 124 ALA B C 1
ATOM 2475 O O . ALA B 1 124 ? 13.898 1.036 11.633 1 60.41 124 ALA B O 1
ATOM 2476 N N . GLU B 1 125 ? 15.578 1.147 12.922 1 61.31 125 GLU B N 1
ATOM 2477 C CA . GLU B 1 125 ? 16.516 1.429 11.844 1 61.31 125 GLU B CA 1
ATOM 2478 C C . GLU B 1 125 ? 16.656 0.232 10.906 1 61.31 125 GLU B C 1
ATOM 2480 O O . GLU B 1 125 ? 16.969 0.396 9.727 1 61.31 125 GLU B O 1
ATOM 2485 N N . ARG B 1 126 ? 16.391 -0.887 11.477 1 62.16 126 ARG B N 1
ATOM 2486 C CA . ARG B 1 126 ? 16.594 -2.1 10.695 1 62.16 126 ARG B CA 1
ATOM 2487 C C . ARG B 1 126 ? 15.375 -2.406 9.836 1 62.16 126 ARG B C 1
ATOM 2489 O O . ARG B 1 126 ? 15.508 -2.957 8.742 1 62.16 126 ARG B O 1
ATOM 2496 N N . VAL B 1 127 ? 14.336 -2.021 10.359 1 61 127 VAL B N 1
ATOM 2497 C CA . VAL B 1 127 ? 13.125 -2.553 9.742 1 61 127 VAL B CA 1
ATOM 2498 C C . VAL B 1 127 ? 12.562 -1.54 8.75 1 61 127 VAL B C 1
ATOM 2500 O O . VAL B 1 127 ? 11.914 -1.915 7.773 1 61 127 VAL B O 1
ATOM 2503 N N . ILE B 1 128 ? 12.773 -0.233 8.938 1 61.34 128 ILE B N 1
ATOM 2504 C CA . ILE B 1 128 ? 12.219 0.7 7.961 1 61.34 128 ILE B CA 1
ATOM 2505 C C . ILE B 1 128 ? 13.258 1.767 7.617 1 61.34 128 ILE B C 1
ATOM 2507 O O . ILE B 1 128 ? 13.086 2.939 7.953 1 61.34 128 ILE B O 1
ATOM 2511 N N . PRO B 1 129 ? 14.242 1.241 6.883 1 57.41 129 PRO B N 1
ATOM 2512 C CA . PRO B 1 129 ? 15.281 2.232 6.605 1 57.41 129 PRO B CA 1
ATOM 2513 C C . PRO B 1 129 ? 14.742 3.471 5.891 1 57.41 129 PRO B C 1
ATOM 2515 O O . PRO B 1 129 ? 15.25 4.574 6.098 1 57.41 129 PRO B O 1
ATOM 2518 N N . SER B 1 130 ? 13.68 3.199 5.184 1 58.84 130 SER B N 1
ATOM 2519 C CA . 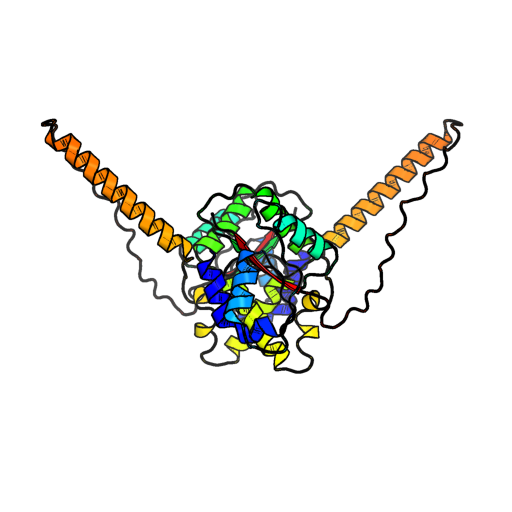SER B 1 130 ? 13.18 4.316 4.391 1 58.84 130 SER B CA 1
ATOM 2520 C C . SER B 1 130 ? 12.555 5.387 5.277 1 58.84 130 SER B C 1
ATOM 2522 O O . SER B 1 130 ? 12.453 6.551 4.883 1 58.84 130 SER B O 1
ATOM 2524 N N . PHE B 1 131 ? 12.07 4.875 6.383 1 59.38 131 PHE B N 1
ATOM 2525 C CA . PHE B 1 131 ? 11.523 5.859 7.309 1 59.38 131 PHE B CA 1
ATOM 2526 C C . PHE B 1 131 ? 12.625 6.758 7.859 1 59.38 131 PHE B C 1
ATOM 2528 O O . PHE B 1 131 ? 12.391 7.934 8.148 1 59.38 131 PHE B O 1
ATOM 2535 N N . PHE B 1 132 ? 13.75 6.148 7.793 1 58.12 132 PHE B N 1
ATOM 2536 C CA . PHE B 1 132 ? 14.836 6.875 8.445 1 58.12 132 PHE B CA 1
ATOM 2537 C C . PHE B 1 132 ? 15.852 7.367 7.43 1 58.12 132 PHE B C 1
ATOM 2539 O O . PHE B 1 132 ? 16.578 8.328 7.684 1 58.12 132 PHE B O 1
ATOM 2546 N N . ARG B 1 133 ? 15.789 6.555 6.309 1 60.91 133 ARG B N 1
ATOM 2547 C CA . ARG B 1 133 ? 16.672 6.934 5.211 1 60.91 133 ARG B CA 1
ATOM 2548 C C . ARG B 1 133 ? 15.961 6.793 3.865 1 60.91 133 ARG B C 1
ATOM 2550 O O . ARG B 1 133 ? 15.148 5.887 3.678 1 60.91 133 ARG B O 1
ATOM 2557 N N . THR B 1 134 ? 16.172 7.695 3.039 1 57.81 134 THR B N 1
ATOM 2558 C CA . THR B 1 134 ? 15.562 7.629 1.715 1 57.81 134 THR B CA 1
ATOM 2559 C C . THR B 1 134 ? 16.141 6.469 0.911 1 57.81 134 THR B C 1
ATOM 2561 O O . THR B 1 134 ? 17.359 6.352 0.772 1 57.81 134 THR B O 1
ATOM 2564 N N . LEU B 1 135 ? 15.289 5.578 0.566 1 67.31 135 LEU B N 1
ATOM 2565 C CA . LEU B 1 135 ? 15.672 4.465 -0.296 1 67.31 135 LEU B CA 1
ATOM 2566 C C . LEU B 1 135 ? 15.164 4.68 -1.717 1 67.31 135 LEU B C 1
ATOM 2568 O O . LEU B 1 135 ? 14.172 5.379 -1.927 1 67.31 135 LEU B O 1
ATOM 2572 N N . GLU B 1 136 ? 15.977 4.195 -2.738 1 72.19 136 GLU B N 1
ATOM 2573 C CA . GLU B 1 136 ? 15.531 4.254 -4.129 1 72.19 136 GLU B CA 1
ATOM 2574 C C . GLU B 1 136 ? 15.117 2.877 -4.637 1 72.19 136 GLU B C 1
ATOM 2576 O O . GLU B 1 136 ? 15.719 1.867 -4.273 1 72.19 136 GLU B O 1
ATOM 2581 N N . SER B 1 137 ? 14.062 2.846 -5.438 1 76.94 137 SER B N 1
ATOM 2582 C CA . SER B 1 137 ? 13.641 1.614 -6.094 1 76.94 137 SER B CA 1
ATOM 2583 C C . SER B 1 137 ? 14.758 1.036 -6.957 1 76.94 137 SER B C 1
ATOM 2585 O O . SER B 1 137 ? 15.5 1.781 -7.602 1 76.94 137 SER B O 1
ATOM 2587 N N . PRO B 1 138 ? 14.82 -0.244 -7.012 1 70.38 138 PRO B N 1
ATOM 2588 C CA . PRO B 1 138 ? 15.805 -0.86 -7.906 1 70.38 138 PRO B CA 1
ATOM 2589 C C . PRO B 1 138 ? 15.648 -0.404 -9.359 1 70.38 138 PRO B C 1
ATOM 2591 O O . PRO B 1 138 ? 16.625 -0.387 -10.109 1 70.38 138 PRO B O 1
ATOM 2594 N N . ALA B 1 139 ? 14.516 -0.073 -9.711 1 74.31 139 ALA B N 1
ATOM 2595 C CA . ALA B 1 139 ? 14.258 0.367 -11.078 1 74.31 139 ALA B CA 1
ATOM 2596 C C . ALA B 1 139 ? 15 1.662 -11.383 1 74.31 139 ALA B C 1
ATOM 2598 O O . ALA B 1 139 ? 15.328 1.937 -12.547 1 74.31 139 ALA B O 1
ATOM 2599 N N . VAL B 1 140 ? 15.188 2.412 -10.336 1 76.31 140 VAL B N 1
ATOM 2600 C CA . VAL B 1 140 ? 15.844 3.701 -10.523 1 76.31 140 VAL B CA 1
ATOM 2601 C C . VAL B 1 140 ? 17.297 3.488 -10.953 1 76.31 140 VAL B C 1
ATOM 2603 O O . VAL B 1 140 ? 17.797 4.188 -11.836 1 76.31 140 VAL B O 1
ATOM 2606 N N . GLU B 1 141 ? 17.875 2.512 -10.305 1 72.88 141 GLU B N 1
ATOM 2607 C CA . GLU B 1 141 ? 19.234 2.189 -10.711 1 72.88 141 GLU B CA 1
ATOM 2608 C C . GLU B 1 141 ? 19.297 1.77 -12.18 1 72.88 141 GLU B C 1
ATOM 2610 O O . GLU B 1 141 ? 20.156 2.227 -12.93 1 72.88 141 GLU B O 1
ATOM 2615 N N . ASP B 1 142 ? 18.438 0.911 -12.562 1 71.5 142 ASP B N 1
ATOM 2616 C CA . ASP B 1 142 ? 18.359 0.486 -13.953 1 71.5 142 ASP B CA 1
ATOM 2617 C C . ASP B 1 142 ? 18.125 1.678 -14.875 1 71.5 142 ASP B C 1
ATOM 2619 O O . ASP B 1 142 ? 18.734 1.773 -15.945 1 71.5 142 ASP B O 1
ATOM 2623 N N . TYR B 1 143 ? 17.406 2.602 -14.578 1 73.69 143 TYR B N 1
ATOM 2624 C CA . TYR B 1 143 ? 17.078 3.789 -15.359 1 73.69 143 TYR B CA 1
ATOM 2625 C C . TYR B 1 143 ? 18.281 4.699 -15.516 1 73.69 143 TYR B C 1
ATOM 2627 O O . TYR B 1 143 ? 18.578 5.176 -16.609 1 73.69 143 TYR B O 1
ATOM 2635 N N . ARG B 1 144 ? 18.938 4.855 -14.359 1 73.62 144 ARG B N 1
ATOM 2636 C CA . ARG B 1 144 ? 20.125 5.707 -14.383 1 73.62 144 ARG B CA 1
ATOM 2637 C C . ARG B 1 144 ? 21.203 5.125 -15.297 1 73.62 144 ARG B C 1
ATOM 2639 O O . ARG B 1 144 ? 21.875 5.863 -16.016 1 73.62 144 ARG B O 1
ATOM 2646 N N . LEU B 1 145 ? 21.297 3.807 -15.227 1 73.56 145 LEU B N 1
ATOM 2647 C CA . LEU B 1 145 ? 22.266 3.131 -16.094 1 73.56 145 LEU B CA 1
ATOM 2648 C C . LEU B 1 145 ? 21.891 3.297 -17.562 1 73.56 145 LEU B C 1
ATOM 2650 O O . LEU B 1 145 ? 22.75 3.592 -18.391 1 73.56 145 LEU B O 1
ATOM 2654 N N . LYS B 1 146 ? 20.703 3.17 -17.859 1 74.44 146 LYS B N 1
ATOM 2655 C CA . LYS B 1 146 ? 20.234 3.371 -19.234 1 74.44 146 LYS B CA 1
ATOM 2656 C C . LYS B 1 146 ? 20.438 4.812 -19.672 1 74.44 146 LYS B C 1
ATOM 2658 O O . LYS B 1 146 ? 20.859 5.059 -20.812 1 74.44 146 LYS B O 1
ATOM 2663 N N . GLN B 1 147 ? 20.203 5.785 -18.828 1 71.69 147 GLN B N 1
ATOM 2664 C CA . GLN B 1 147 ? 20.406 7.199 -19.141 1 71.69 147 GLN B CA 1
ATOM 2665 C C . GLN B 1 147 ? 21.875 7.504 -19.406 1 71.69 147 GLN B C 1
ATOM 2667 O O . GLN B 1 147 ? 22.188 8.234 -20.344 1 71.69 147 GLN B O 1
ATOM 2672 N N . ALA B 1 148 ? 22.719 6.93 -18.562 1 75.94 148 ALA B N 1
ATOM 2673 C CA . ALA B 1 148 ? 24.156 7.121 -18.75 1 75.94 148 ALA B CA 1
ATOM 2674 C C . ALA B 1 148 ? 24.609 6.562 -20.094 1 75.94 148 ALA B C 1
ATOM 2676 O O . ALA B 1 148 ? 25.422 7.18 -20.781 1 75.94 148 ALA B O 1
ATOM 2677 N N . GLU B 1 149 ? 24.062 5.422 -20.438 1 76.38 149 GLU B N 1
ATOM 2678 C CA . GLU B 1 149 ? 24.391 4.812 -21.719 1 76.38 149 GLU B CA 1
ATOM 2679 C C . GLU B 1 149 ? 23.922 5.672 -22.891 1 76.38 149 GLU B C 1
ATOM 2681 O O . GLU B 1 149 ? 24.641 5.852 -23.875 1 76.38 149 GLU B O 1
ATOM 2686 N N . MET B 1 150 ? 22.812 6.188 -22.797 1 72.88 150 MET B N 1
ATOM 2687 C CA . MET B 1 150 ? 22.25 7.055 -23.828 1 72.88 150 MET B CA 1
ATOM 2688 C C . MET B 1 150 ? 23.078 8.32 -23.984 1 72.88 150 MET B C 1
ATOM 2690 O O . MET B 1 150 ? 23.344 8.766 -25.109 1 72.88 150 MET B O 1
ATOM 2694 N N . MET B 1 151 ? 23.453 8.875 -22.891 1 74.5 151 MET B N 1
ATOM 2695 C CA . MET B 1 151 ? 24.281 10.078 -22.906 1 74.5 151 MET B CA 1
ATOM 2696 C C . MET B 1 151 ? 25.641 9.797 -23.516 1 74.5 151 MET B C 1
ATOM 2698 O O . MET B 1 151 ? 26.156 10.602 -24.297 1 74.5 151 MET B O 1
ATOM 2702 N N . SER B 1 152 ? 26.141 8.672 -23.125 1 78.69 152 SER B N 1
ATOM 2703 C CA . SER B 1 152 ? 27.438 8.273 -23.672 1 78.69 152 SER B CA 1
ATOM 2704 C C . SER B 1 152 ? 27.359 8.086 -25.188 1 78.69 152 SER B C 1
ATOM 2706 O O . SER B 1 152 ? 28.25 8.523 -25.922 1 78.69 152 SER B O 1
ATOM 2708 N N . GLN B 1 153 ? 26.375 7.52 -25.625 1 73.06 153 GLN B N 1
ATOM 2709 C CA . GLN B 1 153 ? 26.188 7.301 -27.047 1 73.06 153 GLN B CA 1
ATOM 2710 C C . GLN B 1 153 ? 26 8.625 -27.781 1 73.06 153 GLN B C 1
ATOM 2712 O O . GLN B 1 153 ? 26.516 8.805 -28.891 1 73.06 153 GLN B O 1
ATOM 2717 N N . HIS B 1 154 ? 25.281 9.477 -27.266 1 70.31 154 HIS B N 1
ATOM 2718 C CA . HIS B 1 154 ? 25.062 10.805 -27.844 1 70.31 154 HIS B CA 1
ATOM 2719 C C . HIS B 1 154 ? 26.375 11.57 -27.953 1 70.31 154 HIS B C 1
ATOM 2721 O O . HIS B 1 154 ? 26.641 12.219 -28.984 1 70.31 154 HIS B O 1
ATOM 2727 N N . LEU B 1 155 ? 27.109 11.516 -26.938 1 70.12 155 LEU B N 1
ATOM 2728 C CA . LEU B 1 155 ? 28.391 12.203 -26.922 1 70.12 155 LEU B CA 1
ATOM 2729 C C . LEU B 1 155 ? 29.328 11.625 -27.984 1 70.12 155 LEU B C 1
ATOM 2731 O O . LEU B 1 155 ? 30.031 12.367 -28.672 1 70.12 155 LEU B O 1
ATOM 2735 N N . LYS B 1 156 ? 29.203 10.383 -28.172 1 73 156 LYS B N 1
ATOM 2736 C CA . LYS B 1 156 ? 30 9.734 -29.203 1 73 156 LYS B CA 1
ATOM 2737 C C . LYS B 1 156 ? 29.547 10.141 -30.594 1 73 156 LYS B C 1
ATOM 2739 O O . LYS B 1 156 ? 30.375 10.414 -31.469 1 73 156 LYS B O 1
ATOM 2744 N N . ARG B 1 157 ? 28.406 10.203 -30.734 1 69.06 157 ARG B N 1
ATOM 2745 C CA . ARG B 1 157 ? 27.844 10.609 -32.031 1 69.06 157 ARG B CA 1
ATOM 2746 C C . ARG B 1 157 ? 28.219 12.055 -32.344 1 69.06 157 ARG B C 1
ATOM 2748 O O . ARG B 1 157 ? 28.547 12.383 -33.469 1 69.06 157 ARG B O 1
ATOM 2755 N N . ARG B 1 158 ? 28.125 12.875 -31.344 1 63.34 158 ARG B N 1
ATOM 2756 C CA . ARG B 1 158 ? 28.484 14.273 -31.531 1 63.34 158 ARG B CA 1
ATOM 2757 C C . ARG B 1 158 ? 29.969 14.43 -31.844 1 63.34 158 ARG B C 1
ATOM 2759 O O . ARG B 1 158 ? 30.359 15.242 -32.688 1 63.34 158 ARG B O 1
ATOM 2766 N N . ALA B 1 159 ? 30.672 13.648 -31.219 1 69.69 159 ALA B N 1
ATOM 2767 C CA . ALA B 1 159 ? 32.125 13.688 -31.438 1 69.69 159 ALA B CA 1
ATOM 2768 C C . ALA B 1 159 ? 32.469 13.219 -32.844 1 69.69 159 ALA B C 1
ATOM 2770 O O . ALA B 1 159 ? 33.344 13.773 -33.5 1 69.69 159 ALA B O 1
ATOM 2771 N N . SER B 1 160 ? 31.688 12.406 -33.281 1 67.5 160 SER B N 1
ATOM 2772 C CA . SER B 1 160 ? 31.906 11.922 -34.656 1 67.5 160 SER B CA 1
ATOM 2773 C C . SER B 1 160 ? 31.469 12.953 -35.688 1 67.5 160 SER B C 1
ATOM 2775 O O . SER B 1 160 ? 32.062 13.062 -36.75 1 67.5 160 SER B O 1
ATOM 2777 N N . LEU B 1 161 ? 30.531 13.773 -35.344 1 62.44 161 LEU B N 1
ATOM 2778 C CA . LEU B 1 161 ? 30.031 14.812 -36.25 1 62.44 161 LEU B CA 1
ATOM 2779 C C . LEU B 1 161 ? 30.938 16.031 -36.219 1 62.44 161 LEU B C 1
ATOM 2781 O O . LEU B 1 161 ? 31.125 16.719 -37.219 1 62.44 161 LEU B O 1
ATOM 2785 N N . THR B 1 162 ? 31.344 16.375 -35.062 1 59 162 THR B N 1
ATOM 2786 C CA . THR B 1 162 ? 32.219 17.531 -34.938 1 59 162 THR B CA 1
ATOM 2787 C C . THR B 1 162 ? 33.594 17.266 -35.562 1 59 162 THR B C 1
ATOM 2789 O O . THR B 1 162 ? 34.281 18.203 -35.938 1 59 162 THR B O 1
ATOM 2792 N N . SER B 1 163 ? 34.031 16 -35.594 1 58.84 163 SER B N 1
ATOM 2793 C CA . SER B 1 163 ? 35.312 15.773 -36.25 1 58.84 163 SER B CA 1
ATOM 2794 C C . SER B 1 163 ? 35.25 16.141 -37.719 1 58.84 163 SER B C 1
ATOM 2796 O O . SER B 1 163 ? 36.281 16.391 -38.344 1 58.84 163 SER B O 1
ATOM 2798 N N . ASN B 1 164 ? 34.062 16.141 -38.406 1 52.31 164 ASN B N 1
ATOM 2799 C CA . ASN B 1 164 ? 34.062 16.609 -39.781 1 52.31 164 ASN B CA 1
ATOM 2800 C C . ASN B 1 164 ? 33.938 18.125 -39.875 1 52.31 164 ASN B C 1
ATOM 2802 O O . ASN B 1 164 ? 34.375 18.734 -40.844 1 52.31 164 ASN B O 1
ATOM 2806 N N . ASP B 1 165 ? 32.875 18.781 -39.375 1 49.34 165 ASP B N 1
ATOM 2807 C CA . ASP B 1 165 ? 32.688 20.219 -39.594 1 49.34 165 ASP B CA 1
ATOM 2808 C C . ASP B 1 165 ? 33.438 21.047 -38.562 1 49.34 165 ASP B C 1
ATOM 2810 O O . ASP B 1 165 ? 33.562 20.625 -37.406 1 49.34 165 ASP B O 1
ATOM 2814 N N . GLY B 1 166 ? 34.531 21.875 -38.969 1 44.75 166 GLY B N 1
ATOM 2815 C CA . GLY B 1 166 ? 35.281 22.891 -38.25 1 44.75 166 GLY B CA 1
ATOM 2816 C C . GLY B 1 166 ? 34.438 23.688 -37.25 1 44.75 166 GLY B C 1
ATOM 2817 O O . GLY B 1 166 ? 34.719 24.844 -36.969 1 44.75 166 GLY B O 1
ATOM 2818 N N . VAL B 1 167 ? 33.156 23.344 -37.219 1 41.12 167 VAL B N 1
ATOM 2819 C CA . VAL B 1 167 ? 32.344 24.312 -36.5 1 41.12 167 VAL B CA 1
ATOM 2820 C C . VAL B 1 167 ? 32.844 24.438 -35.062 1 41.12 167 VAL B C 1
ATOM 2822 O O . VAL B 1 167 ? 33.219 23.453 -34.469 1 41.12 167 VAL B O 1
ATOM 2825 N N . GLN B 1 168 ? 33.125 25.688 -34.625 1 35.84 168 GLN B N 1
ATOM 2826 C CA . GLN B 1 168 ? 33.531 26.234 -33.344 1 35.84 168 GLN B CA 1
ATOM 2827 C C . GLN B 1 168 ? 32.625 25.766 -32.219 1 35.84 168 GLN B C 1
ATOM 2829 O O . GLN B 1 168 ? 31.391 25.844 -32.344 1 35.84 168 GLN B O 1
ATOM 2834 N N . SER B 1 169 ? 33.094 24.891 -31.469 1 36.72 169 SER B N 1
ATOM 2835 C CA . SER B 1 169 ? 32.438 24.328 -30.281 1 36.72 169 SER B CA 1
ATOM 2836 C C . SER B 1 169 ? 31.875 25.422 -29.391 1 36.72 169 SER B C 1
ATOM 2838 O O . SER B 1 169 ? 32.625 26.297 -28.922 1 36.72 169 SER B O 1
ATOM 2840 N N . LEU B 1 170 ? 30.75 26 -29.703 1 36.03 170 LEU B N 1
ATOM 2841 C CA . LEU B 1 170 ? 30.219 26.906 -28.688 1 36.03 170 LEU B CA 1
ATOM 2842 C C . LEU B 1 170 ? 30.344 26.297 -27.297 1 36.03 170 LEU B C 1
ATOM 2844 O O . LEU B 1 170 ? 30.297 25.062 -27.141 1 36.03 170 LEU B O 1
ATOM 2848 N N . PRO B 1 171 ? 30.875 27.062 -26.344 1 30.97 171 PRO B N 1
ATOM 2849 C CA . PRO B 1 171 ? 31.109 26.547 -25 1 30.97 171 PRO B CA 1
ATOM 2850 C C . PRO B 1 171 ? 29.891 25.844 -24.422 1 30.97 171 PRO B C 1
ATOM 2852 O O . PRO B 1 171 ? 28.75 26.25 -24.688 1 30.97 171 PRO B O 1
ATOM 2855 N N . ARG B 1 172 ? 29.984 24.594 -24.312 1 36.34 172 ARG B N 1
ATOM 2856 C CA . ARG B 1 172 ? 28.938 23.812 -23.656 1 36.34 172 ARG B CA 1
ATOM 2857 C C . ARG B 1 172 ? 28.438 24.516 -22.406 1 36.34 172 ARG B C 1
ATOM 2859 O O . ARG B 1 172 ? 29.234 24.953 -21.562 1 36.34 172 ARG B O 1
ATOM 2866 N N . PRO B 1 173 ? 27.25 25.078 -22.406 1 28.8 173 PRO B N 1
ATOM 2867 C CA . PRO B 1 173 ? 26.875 25.656 -21.109 1 28.8 173 PRO B CA 1
ATOM 2868 C C . PRO B 1 173 ? 27.203 24.734 -19.938 1 28.8 173 PRO B C 1
ATOM 2870 O O . PRO B 1 173 ? 27.297 23.516 -20.109 1 28.8 173 PRO B O 1
ATOM 2873 N N . ALA B 1 174 ? 27.812 25.234 -18.875 1 29.23 174 ALA B N 1
ATOM 2874 C CA . ALA B 1 174 ? 28.156 24.516 -17.641 1 29.23 174 ALA B CA 1
ATOM 2875 C C . ALA B 1 174 ? 27 23.656 -17.172 1 29.23 174 ALA B C 1
ATOM 2877 O O . ALA B 1 174 ? 25.828 24.016 -17.312 1 29.23 174 ALA B O 1
ATOM 2878 N N . PRO B 1 175 ? 27.25 22.344 -17.109 1 32 175 PRO B N 1
ATOM 2879 C CA . PRO B 1 175 ? 26.188 21.5 -16.562 1 32 175 PRO B CA 1
ATOM 2880 C C . PRO B 1 175 ? 25.5 22.125 -15.352 1 32 175 PRO B C 1
ATOM 2882 O O . PRO B 1 175 ? 26.109 22.922 -14.633 1 32 175 PRO B O 1
ATOM 2885 N N . PRO B 1 176 ? 24.219 22.312 -15.375 1 28.25 176 PRO B N 1
ATOM 2886 C CA . PRO B 1 176 ? 23.641 22.891 -14.164 1 28.25 176 PRO B CA 1
ATOM 2887 C C . PRO B 1 176 ? 24.266 22.328 -12.883 1 28.25 176 PRO B C 1
ATOM 2889 O O . PRO B 1 176 ? 24.797 21.219 -12.891 1 28.25 176 PRO B O 1
ATOM 2892 N N . ALA B 1 177 ? 24.656 23.219 -11.953 1 27.36 177 ALA B N 1
ATOM 2893 C CA . ALA B 1 177 ? 25.188 22.969 -10.625 1 27.36 177 ALA B CA 1
ATOM 2894 C C . ALA B 1 177 ? 24.5 21.781 -9.969 1 27.36 177 ALA B C 1
ATOM 2896 O O . ALA B 1 177 ? 23.281 21.625 -10.094 1 27.36 177 ALA B O 1
ATOM 2897 N N . HIS B 1 178 ? 25.188 20.688 -9.891 1 27.73 178 HIS B N 1
ATOM 2898 C CA . HIS B 1 178 ? 24.75 19.625 -9 1 27.73 178 HIS B CA 1
ATOM 2899 C C . HIS B 1 178 ? 24.125 20.188 -7.727 1 27.73 178 HIS B C 1
ATOM 2901 O O . HIS B 1 178 ? 24.703 21.062 -7.074 1 27.73 178 HIS B O 1
ATOM 2907 N N . LEU B 1 179 ? 22.828 20.406 -7.723 1 28.12 179 LEU B N 1
ATOM 2908 C CA . LEU B 1 179 ? 22.297 20.75 -6.406 1 28.12 179 LEU B CA 1
ATOM 2909 C C . LEU B 1 179 ? 23.016 19.969 -5.312 1 28.12 179 LEU B C 1
ATOM 2911 O O . LEU B 1 179 ? 23.125 18.75 -5.375 1 28.12 179 LEU B O 1
ATOM 2915 N N . GLY B 1 180 ? 24.047 20.5 -4.789 1 26.12 180 GLY B N 1
ATOM 2916 C CA . GLY B 1 180 ? 24.719 20.016 -3.598 1 26.12 180 GLY B CA 1
ATOM 2917 C C . GLY B 1 180 ? 23.781 19.344 -2.615 1 26.12 180 GLY B C 1
ATOM 2918 O O . GLY B 1 180 ? 22.641 19.781 -2.432 1 26.12 180 GLY B O 1
ATOM 2919 N N . GLY B 1 181 ? 23.953 18.047 -2.504 1 28.38 181 GLY B N 1
ATOM 2920 C CA . GLY B 1 181 ? 23.344 17.25 -1.444 1 28.38 181 GLY B CA 1
ATOM 2921 C C . GLY B 1 181 ? 23.422 17.922 -0.087 1 28.38 181 GLY B C 1
ATOM 2922 O O . GLY B 1 181 ? 24.5 18.094 0.48 1 28.38 181 GLY B O 1
ATOM 2923 N N . ARG B 1 182 ? 22.859 19.125 0.113 1 28.7 182 ARG B N 1
ATOM 2924 C CA . ARG B 1 182 ? 22.922 19.594 1.495 1 28.7 182 ARG B CA 1
ATOM 2925 C C . ARG B 1 182 ? 22.797 18.422 2.471 1 28.7 182 ARG B C 1
ATOM 2927 O O . ARG B 1 182 ? 21.938 17.562 2.311 1 28.7 182 ARG B O 1
ATOM 2934 N N . GLY B 1 183 ? 23.875 17.984 3.031 1 27.7 183 GLY B N 1
ATOM 2935 C CA . GLY B 1 183 ? 24.016 17.203 4.246 1 27.7 183 GLY B CA 1
ATOM 2936 C C . GLY B 1 183 ? 23.031 17.594 5.328 1 27.7 183 GLY B C 1
ATOM 2937 O O . GLY B 1 183 ? 23.297 18.484 6.133 1 27.7 183 GLY B O 1
ATOM 2938 N N . LEU B 1 184 ? 21.797 17.875 5.012 1 28.83 184 LEU B N 1
ATOM 2939 C CA . LEU B 1 184 ? 20.969 18.156 6.18 1 28.83 184 LEU B CA 1
ATOM 2940 C C . LEU B 1 184 ? 21.219 17.141 7.289 1 28.83 184 LEU B C 1
ATOM 2942 O O . LEU B 1 184 ? 21.406 15.953 7.016 1 28.83 184 LEU B O 1
ATOM 2946 N N . SER B 1 185 ? 21.844 17.531 8.25 1 26.92 185 SER B N 1
ATOM 2947 C CA . SER B 1 185 ? 21.922 16.844 9.531 1 26.92 185 SER B CA 1
ATOM 2948 C C . SER B 1 185 ? 20.656 16.031 9.805 1 26.92 185 SER B C 1
ATOM 2950 O O . SER B 1 185 ? 19.578 16.594 9.977 1 26.92 185 SER B O 1
ATOM 2952 N N . ARG B 1 186 ? 20.562 14.906 9.172 1 32.75 186 ARG B N 1
ATOM 2953 C CA . ARG B 1 186 ? 19.484 13.93 9.18 1 32.75 186 ARG B CA 1
ATOM 2954 C C . ARG B 1 186 ? 19.109 13.531 10.609 1 32.75 186 ARG B C 1
ATOM 2956 O O . ARG B 1 186 ? 19.766 12.672 11.203 1 32.75 186 ARG B O 1
ATOM 2963 N N . ASP B 1 187 ? 18.719 14.406 11.445 1 30.69 187 ASP B N 1
ATOM 2964 C CA . ASP B 1 187 ? 18.156 14.039 12.742 1 30.69 187 ASP B CA 1
ATOM 2965 C C . ASP B 1 187 ? 17.125 12.922 12.594 1 30.69 187 ASP B C 1
ATOM 2967 O O . ASP B 1 187 ? 16.5 12.781 11.539 1 30.69 187 ASP B O 1
ATOM 2971 N N . MET B 1 188 ? 17.203 11.906 13.398 1 37.06 188 MET B N 1
ATOM 2972 C CA . MET B 1 188 ? 16.25 10.812 13.547 1 37.06 188 MET B CA 1
ATOM 2973 C C . MET B 1 188 ? 14.844 11.258 13.156 1 37.06 188 MET B C 1
ATOM 2975 O O . MET B 1 188 ? 13.984 10.422 12.859 1 37.06 188 MET B O 1
ATOM 2979 N N . LEU B 1 189 ? 14.719 12.648 13.352 1 41 189 LEU B N 1
ATOM 2980 C CA . LEU B 1 189 ? 13.477 13.398 13.18 1 41 189 LEU B CA 1
ATOM 2981 C C . LEU B 1 189 ? 13.32 13.867 11.734 1 41 189 LEU B C 1
ATOM 2983 O O . LEU B 1 189 ? 12.484 14.727 11.438 1 41 189 LEU B O 1
ATOM 2987 N N . GLY B 1 190 ? 14.117 13.273 10.875 1 45.84 190 GLY B N 1
ATOM 2988 C CA . GLY B 1 190 ? 14.234 13.914 9.57 1 45.84 190 GLY B CA 1
ATOM 2989 C C . GLY B 1 190 ? 13.109 13.539 8.625 1 45.84 190 GLY B C 1
ATOM 2990 O O . GLY B 1 190 ? 12.734 14.328 7.75 1 45.84 190 GLY B O 1
ATOM 2991 N N . HIS B 1 191 ? 12.484 12.391 8.938 1 58.97 191 HIS B N 1
ATOM 2992 C CA . HIS B 1 191 ? 11.422 12.055 7.988 1 58.97 191 HIS B CA 1
ATOM 2993 C C . HIS B 1 191 ? 10.047 12.195 8.625 1 58.97 191 HIS B C 1
ATOM 2995 O O . HIS B 1 191 ? 9.891 11.969 9.828 1 58.97 191 HIS B O 1
ATOM 3001 N N . SER B 1 192 ? 9.07 12.797 7.906 1 57.34 192 SER B N 1
ATOM 3002 C CA . SER B 1 192 ? 7.688 12.906 8.359 1 57.34 192 SER B CA 1
ATOM 3003 C C . SER B 1 192 ? 6.844 11.742 7.859 1 57.34 192 SER B C 1
ATOM 3005 O O . SER B 1 192 ? 7.113 11.188 6.789 1 57.34 192 SER B O 1
ATOM 3007 N N . MET B 1 193 ? 5.895 11.25 8.719 1 53.91 193 MET B N 1
ATOM 3008 C CA . MET B 1 193 ? 4.785 10.406 8.281 1 53.91 193 MET B CA 1
ATOM 3009 C C . MET B 1 193 ? 3.652 11.258 7.711 1 53.91 193 MET B C 1
ATOM 3011 O O . MET B 1 193 ? 3.199 12.203 8.359 1 53.91 193 MET B O 1
ATOM 3015 N N . LEU B 1 194 ? 3.441 11.039 6.457 1 53.34 194 LEU B N 1
ATOM 3016 C CA . LEU B 1 194 ? 2.328 11.742 5.836 1 53.34 194 LEU B CA 1
ATOM 3017 C C . LEU B 1 194 ? 1.014 11.008 6.074 1 53.34 194 LEU B C 1
ATOM 3019 O O . LEU B 1 194 ? 0.923 9.797 5.848 1 53.34 194 LEU B O 1
ATOM 3023 N N . LEU B 1 195 ? 0.077 11.68 6.617 1 57.53 195 LEU B N 1
ATOM 3024 C CA . LEU B 1 195 ? -1.299 11.203 6.707 1 57.53 195 LEU B CA 1
ATOM 3025 C C . LEU B 1 195 ? -2.221 12.039 5.828 1 57.53 195 LEU B C 1
ATOM 3027 O O . LEU B 1 195 ? -2.271 13.266 5.957 1 57.53 195 LEU B O 1
ATOM 3031 N N . SER B 1 196 ? -2.834 11.484 4.84 1 48.84 196 SER B N 1
ATOM 3032 C CA . SER B 1 196 ? -3.783 12.156 3.961 1 48.84 196 SER B CA 1
ATOM 3033 C C . SER B 1 196 ? -4.855 11.188 3.465 1 48.84 196 SER B C 1
ATOM 3035 O O . SER B 1 196 ? -4.637 9.977 3.428 1 48.84 196 SER B O 1
ATOM 3037 N N . SER B 1 197 ? -6.016 11.562 3.354 1 49.16 197 SER B N 1
ATOM 3038 C CA . SER B 1 197 ? -7.086 10.781 2.744 1 49.16 197 SER B CA 1
ATOM 3039 C C . SER B 1 197 ? -7.77 11.562 1.626 1 49.16 197 SER B C 1
ATOM 3041 O O . SER B 1 197 ? -7.871 12.789 1.687 1 49.16 197 SER B O 1
ATOM 3043 N N . GLU B 1 198 ? -8.008 10.883 0.513 1 52.44 198 GLU B N 1
ATOM 3044 C CA . GLU B 1 198 ? -8.727 11.461 -0.618 1 52.44 198 GLU B CA 1
ATOM 3045 C C . GLU B 1 198 ? -10.203 11.055 -0.6 1 52.44 198 GLU B C 1
ATOM 3047 O O . GLU B 1 198 ? -10.523 9.875 -0.488 1 52.44 198 GLU B O 1
ATOM 3052 N N . GLU B 1 199 ? -11.117 12.016 -0.243 1 46.72 199 GLU B N 1
ATOM 3053 C CA . GLU B 1 199 ? -12.562 11.875 -0.391 1 46.72 199 GLU B CA 1
ATOM 3054 C C . GLU B 1 199 ? -13.141 12.977 -1.276 1 46.72 199 GLU B C 1
ATOM 3056 O O . GLU B 1 199 ? -12.531 14.039 -1.423 1 46.72 199 GLU B O 1
ATOM 3061 N N . ASP B 1 200 ? -14.203 12.547 -2.1 1 42.78 200 ASP B N 1
ATOM 3062 C CA . ASP B 1 200 ? -14.992 13.648 -2.648 1 42.78 200 ASP B CA 1
ATOM 3063 C C . ASP B 1 200 ? -15.531 14.547 -1.538 1 42.78 200 ASP B C 1
ATOM 3065 O O . ASP B 1 200 ? -15.828 14.07 -0.439 1 42.78 200 ASP B O 1
#

Secondary structure (DSSP, 8-state):
-HHHHHHHHHHTHHHHTTSEEEEEHHHHHHHHHHTTT-SS-EEEEEEPPGGGTHHHHHHHHHHTT-EEEEEEEE-TTS--TTHHHHHHHHHHHHHTT--EE-SHHHHHHHHHHHHHHHHSTTHHHHH-HHHHS----HHHHHHHHHHHHHHHHHHHHHHHHHTTS----------------------TT--EEEEEEE--/-HHHHHHHHHHTHHHHTTSEEEEEHHHHHHHHHHTTT-SS-EEEEEEPPGGGTHHHHHHHHHHTT-EEEEEEEE-TTS--TTHHHHHHHHHHHHHTT--EE-SHHHHHHHHHHHHHHHHSTTHHHHH-HHHHS----HHHHHHHHHHHHHHHHHHHHHHHHHTTS----------------------TT--EEEEEEE--

pLDDT: mean 74.68, std 20.14, range [26.12, 95.25]

Sequence (400 aa):
MKPAMHDFIIQYGEVLRKFRVTGTETTMKMCKSEWKGKEGIVYGDVCASGPLGGDAEISSSLVRGDIGAVVFFIDPLSPHPHQADIDSLCRLCLVHDVPIMHNRSSAIPLMLMLKTALETPGMAERVIPSFFRTLESPAVEDYRLKQAEMMSQHLKRRASLTSNDGVQSLPRPAPPAHLGGRGLSRDMLGHSMLLSSEEDMKPAMHDFIIQYGEVLRKFRVTGTETTMKMCKSEWKGKEGIVYGDVCASGPLGGDAEISSSLVRGDIGAVVFFIDPLSPHPHQADIDSLCRLCLVHDVPIMHNRSSAIPLMLMLKTALETPGMAERVIPSFFRTLESPAVEDYRLKQAEMMSQHLKRRASLTSNDGVQSLPRPAPPAHLGGRGLSRDMLGHSMLLSSEED

Radius of gyration: 24.88 Å; Cα contacts (8 Å, |Δi|>4): 607; chains: 2; bounding box: 89×56×65 Å

Nearest PDB structures (foldseek):
  1wo8-assembly1_A  TM=9.137E-01  e=3.615E-08  Thermus thermophilus HB8
  6f2c-assembly2_G  TM=9.419E-01  e=8.086E-08  Bacillus subtilis subsp. subtilis str. 168
  1b93-assembly1_C-2  TM=9.358E-01  e=1.809E-07  Escherichia coli
  1egh-assembly1_A  TM=7.873E-01  e=7.063E-07  Escherichia coli
  1s8a-assembly1_E  TM=7.732E-01  e=2.935E-06  Escherichia coli

Organism: Thalassiosira oceanica (NCBI:txid159749)

Solvent-accessible surface area (backbone atoms only — not comparable to full-atom values): 21500 Å² total; per-residue (Å²): 68,64,64,61,50,51,52,48,50,65,75,41,38,82,55,53,42,75,38,32,37,25,23,24,49,70,52,44,50,50,49,52,62,77,46,60,92,61,78,81,64,43,73,50,66,74,31,46,50,60,83,76,43,14,37,55,52,50,39,52,38,41,75,71,47,38,40,16,32,36,40,41,33,54,42,67,86,49,78,58,96,45,46,67,44,53,52,49,35,57,40,50,29,40,46,37,28,32,24,51,17,47,35,68,55,32,39,45,26,45,53,53,41,51,47,47,22,76,72,32,87,77,38,43,68,70,70,37,41,28,38,72,36,79,37,69,24,73,64,50,56,57,48,51,50,52,50,53,50,51,51,51,51,49,52,50,52,48,51,60,51,50,71,68,47,88,67,74,76,67,78,71,75,73,72,76,74,73,76,69,77,74,76,64,81,73,46,91,72,47,23,21,39,33,40,40,57,46,52,119,65,63,65,61,48,51,52,48,49,65,75,40,39,83,56,53,42,76,39,30,37,25,23,23,49,70,52,44,49,51,50,53,64,75,46,60,91,61,79,82,64,43,75,50,66,74,31,47,51,60,85,76,44,13,36,55,53,50,38,52,39,42,75,71,47,38,40,14,31,36,41,40,31,53,43,69,87,49,79,59,97,45,45,68,44,51,52,49,37,57,40,49,29,37,47,38,27,31,24,52,16,46,33,69,57,32,40,45,25,45,52,51,42,52,47,47,22,75,72,32,87,78,39,45,68,69,70,38,42,27,37,73,36,77,37,69,25,72,64,49,57,55,49,51,51,52,50,52,49,51,51,52,49,50,52,51,52,48,52,61,51,52,72,70,48,86,69,74,75,67,79,71,75,74,72,77,74,71,77,69,76,73,76,63,82,70,45,93,73,44,22,22,40,34,40,40,55,46,52,118